Protein AF-A0A545TMV8-F1 (afdb_monomer)

Nearest PDB structures (foldseek):
  5y3a-assembly2_G  TM=5.826E-01  e=5.074E-01  Homo sapiens
  4afi-assembly1_B  TM=5.610E-01  e=5.986E-01  Homo sapiens
  5vok-assembly6_H-3  TM=5.425E-01  e=1.295E+00  Homo sapiens
  7yh1-assembly2_C  TM=4.682E-01  e=8.331E-01  Promethearchaeum syntrophicum
  7drq-assembly2_B  TM=2.916E-01  e=7.462E-01  Catenovulum maritimum

pLDDT: mean 70.03, std 22.76, range [27.83, 95.94]

Organism: NCBI:txid2591009

Sequence (379 aa):
MSKFQCCILVFMAGITAPALVAFAASPAESVSRYPGQNFLSAENGGRQMELLQTVAANDDNSGLGRSRFTFKQLTHRLEKHFPVHLPGEGSLAAGNQVSGDRFQSSFEDTYLDILGPTDAVKGLLYSFRPGLKSESSKKRAWAGILMRNALPGWRGGKAWARRSLFQLEANPGKEVFEKEVEGYSIIIAYEPGIDAPDRRIVMRIMPVLVESGVPRNPAAQDPLSEGSTADKPATASLGLSMSQLLGGLGNAFPERLEQRGELYLGPDIPYDQFFSENNFASLSTAGVSKDLIQIQYSYQLREDHKPEWERNRAYALALIRNVFPDWSGAGEWLRGAIAKTEDERGEERLRLVRDGIAVEVIYYLENIGISILPEERYF

Foldseek 3Di:
DDDDDDDDDDDDDDDDDDDDDDDDDDDDDDDDDDDDDDDDDDDDPPPPVVVVPPPVPPDPPPPQPQQPAALVLLPPPCCQFQVDKDWQPAPVCLPDVFTKIKTHTPDPQWIKIFTHDRGRTQKIKTKHWDDPPVRLLVSLQSQLSSQCSSAVVPPCRSVVSSVQSVVCVVDVVPAWDWDDDPQWIWIWGFDPDDPDPGTMIMIMTHGNPPPPDDPPDDDDDDDDDDDDPPDDPDLDWLQDALCLLCVLVDCQFVDKDFDLDPDPRDHDWTKIKTAGPVNFKIWIWTHDRRTTAKIKIKGAQDPVCVVCVVVSLVSVLSNQCSSCVPPPCRSVVVVVLVVVCSVVLDQDWDWDDDPQKIWIWGRDPRMTMIMIHGNVVVD

Structure (mmCIF, N/CA/C/O backbone):
data_AF-A0A545TMV8-F1
#
_entry.id   AF-A0A545TMV8-F1
#
loop_
_atom_site.group_PDB
_atom_site.id
_atom_site.type_symbol
_atom_site.label_atom_id
_atom_site.label_alt_id
_atom_site.label_comp_id
_atom_site.label_asym_id
_atom_site.label_entity_id
_atom_site.label_seq_id
_atom_site.pdbx_PDB_ins_code
_atom_site.Cartn_x
_atom_site.Cartn_y
_atom_site.Cartn_z
_atom_site.occupancy
_atom_site.B_iso_or_equiv
_atom_site.auth_seq_id
_atom_site.auth_comp_id
_atom_site.auth_asym_id
_atom_site.auth_atom_id
_atom_site.pdbx_PDB_model_num
ATOM 1 N N . MET A 1 1 ? 49.218 -48.363 -12.465 1.00 36.28 1 MET A N 1
ATOM 2 C CA . MET A 1 1 ? 48.470 -47.867 -13.643 1.00 36.28 1 MET A CA 1
ATOM 3 C C . MET A 1 1 ? 48.841 -46.399 -13.819 1.00 36.28 1 MET A C 1
ATOM 5 O O . MET A 1 1 ? 48.485 -45.605 -12.970 1.00 36.28 1 MET A O 1
ATOM 9 N N . SER A 1 2 ? 49.856 -46.068 -14.617 1.00 37.72 2 SER A N 1
ATOM 10 C CA . SER A 1 2 ? 49.846 -45.884 -16.085 1.00 37.72 2 SER A CA 1
ATOM 11 C C . SER A 1 2 ? 49.951 -44.384 -16.401 1.00 37.72 2 SER A C 1
ATOM 13 O O . SER A 1 2 ? 48.966 -43.660 -16.324 1.00 37.72 2 SER A O 1
ATOM 15 N N . LYS A 1 3 ? 51.176 -43.934 -16.707 1.00 41.84 3 LYS A N 1
ATOM 16 C CA . LYS A 1 3 ? 51.500 -42.630 -17.307 1.00 41.84 3 LYS A CA 1
ATOM 17 C C . LYS A 1 3 ? 51.301 -42.738 -18.828 1.00 41.84 3 LYS A C 1
ATOM 19 O O . LYS A 1 3 ? 51.801 -43.695 -19.404 1.00 41.84 3 LYS A O 1
ATOM 24 N N . PHE A 1 4 ? 50.665 -41.754 -19.462 1.00 41.34 4 PHE A N 1
ATOM 25 C CA . PHE A 1 4 ? 50.673 -41.528 -20.921 1.00 41.34 4 PHE A CA 1
ATOM 26 C C . PHE A 1 4 ? 50.736 -40.004 -21.132 1.00 41.34 4 PHE A C 1
ATOM 28 O O . PHE A 1 4 ? 49.874 -39.295 -20.627 1.00 41.34 4 PHE A O 1
ATOM 35 N N . GLN A 1 5 ? 51.860 -39.399 -21.529 1.00 36.28 5 GLN A N 1
ATOM 36 C CA . GLN A 1 5 ? 52.458 -39.295 -22.875 1.00 36.28 5 GLN A CA 1
ATOM 37 C C . GLN A 1 5 ? 51.544 -38.685 -23.956 1.00 36.28 5 GLN A C 1
ATOM 39 O O . GLN A 1 5 ? 50.716 -39.362 -24.547 1.00 36.28 5 GLN A O 1
ATOM 44 N N . CYS A 1 6 ? 51.759 -37.379 -24.177 1.00 27.89 6 CYS A N 1
ATOM 45 C CA . CYS A 1 6 ? 52.113 -36.724 -25.445 1.00 27.89 6 CYS A CA 1
ATOM 46 C C . CYS A 1 6 ? 51.624 -37.352 -26.761 1.00 27.89 6 CYS A C 1
ATOM 48 O O . CYS A 1 6 ? 52.123 -38.402 -27.146 1.00 27.89 6 CYS A O 1
ATOM 50 N N . CYS A 1 7 ? 50.849 -36.582 -27.535 1.00 28.83 7 CYS A N 1
ATOM 51 C CA . CYS A 1 7 ? 51.037 -36.454 -28.982 1.00 28.83 7 CYS A CA 1
ATOM 52 C C . CYS A 1 7 ? 50.507 -35.097 -29.472 1.00 28.83 7 CYS A C 1
ATOM 54 O O . CYS A 1 7 ? 49.334 -34.764 -29.333 1.00 28.83 7 CYS A O 1
ATOM 56 N N . ILE A 1 8 ? 51.438 -34.329 -30.030 1.00 31.84 8 ILE A N 1
ATOM 57 C CA . ILE A 1 8 ? 51.271 -33.114 -30.823 1.00 31.84 8 ILE A CA 1
ATOM 58 C C . ILE A 1 8 ? 50.734 -33.514 -32.200 1.00 31.84 8 ILE A C 1
ATOM 60 O O . ILE A 1 8 ? 51.257 -34.456 -32.791 1.00 31.84 8 ILE A O 1
ATOM 64 N N . LEU A 1 9 ? 49.785 -32.755 -32.753 1.00 30.95 9 LEU A N 1
ATOM 65 C CA . LEU A 1 9 ? 49.621 -32.658 -34.203 1.00 30.95 9 LEU A CA 1
ATOM 66 C C . LEU A 1 9 ? 49.206 -31.239 -34.599 1.00 30.95 9 LEU A C 1
ATOM 68 O O . LEU A 1 9 ? 48.147 -30.731 -34.242 1.00 30.95 9 LEU A O 1
ATOM 72 N N . VAL A 1 10 ? 50.140 -30.618 -35.311 1.00 30.28 10 VAL A N 1
ATOM 73 C CA . VAL A 1 10 ? 50.085 -29.337 -36.005 1.00 30.28 10 VAL A CA 1
ATOM 74 C C . VAL A 1 10 ? 49.447 -29.569 -37.373 1.00 30.28 10 VAL A C 1
ATOM 76 O O . VAL A 1 10 ? 49.871 -30.483 -38.074 1.00 30.28 10 VAL A O 1
ATOM 79 N N . PHE A 1 11 ? 48.525 -28.703 -37.797 1.00 29.33 11 PHE A N 1
ATOM 80 C CA . PHE A 1 11 ? 48.377 -28.370 -39.215 1.00 29.33 11 PHE A CA 1
ATOM 81 C C . PHE A 1 11 ? 48.088 -26.874 -39.381 1.00 29.33 11 PHE A C 1
ATOM 83 O O . PHE A 1 11 ? 47.128 -26.331 -38.841 1.00 29.33 11 PHE A O 1
ATOM 90 N N . MET A 1 12 ? 49.004 -26.234 -40.103 1.00 30.75 12 MET A N 1
ATOM 91 C CA . MET A 1 12 ? 49.012 -24.851 -40.569 1.00 30.75 12 MET A CA 1
ATOM 92 C C . MET A 1 12 ? 48.373 -24.757 -41.958 1.00 30.75 12 MET A C 1
ATOM 94 O O . MET A 1 12 ? 48.620 -25.636 -42.781 1.00 30.75 12 MET A O 1
ATOM 98 N N . ALA A 1 13 ? 47.663 -23.652 -42.208 1.00 29.42 13 ALA A N 1
ATOM 99 C CA . ALA A 1 13 ? 47.601 -22.832 -43.437 1.00 29.42 13 ALA A CA 1
ATOM 100 C C . ALA A 1 13 ? 46.256 -22.076 -43.398 1.00 29.42 13 ALA A C 1
ATOM 102 O O . ALA A 1 13 ? 45.219 -22.712 -43.275 1.00 29.42 13 ALA A O 1
ATOM 103 N N . GLY A 1 14 ? 46.145 -20.747 -43.414 1.00 28.28 14 GLY A N 1
ATOM 104 C CA . GLY A 1 14 ? 46.961 -19.705 -44.042 1.00 28.28 14 GLY A CA 1
ATOM 105 C C . GLY A 1 14 ? 46.059 -18.924 -45.019 1.00 28.28 14 GLY A C 1
ATOM 106 O O . GLY A 1 14 ? 45.162 -19.540 -45.581 1.00 28.28 14 GLY A O 1
ATOM 107 N N . ILE A 1 15 ? 46.335 -17.623 -45.237 1.00 32.78 15 ILE A N 1
ATOM 108 C CA . ILE A 1 15 ? 45.652 -16.628 -46.122 1.00 32.78 15 ILE A CA 1
ATOM 109 C C . ILE A 1 15 ? 44.762 -15.648 -45.313 1.00 32.78 15 ILE A C 1
ATOM 111 O O . ILE A 1 15 ? 43.604 -15.931 -45.039 1.00 32.78 15 ILE A O 1
ATOM 115 N N . THR A 1 16 ? 45.320 -14.633 -44.630 1.00 30.62 16 THR A N 1
ATOM 116 C CA . THR A 1 16 ? 45.854 -13.301 -45.053 1.00 30.62 16 THR A CA 1
ATOM 117 C C . THR A 1 16 ? 44.867 -12.150 -44.800 1.00 30.62 16 THR A C 1
ATOM 119 O O . THR A 1 16 ? 43.837 -12.041 -45.455 1.00 30.62 16 THR A O 1
ATOM 122 N N . ALA A 1 17 ? 45.246 -11.267 -43.872 1.00 30.81 17 ALA A N 1
ATOM 123 C CA . ALA A 1 17 ? 44.816 -9.864 -43.763 1.00 30.81 17 ALA A CA 1
ATOM 124 C C . ALA A 1 17 ? 45.645 -8.988 -44.751 1.00 30.81 17 ALA A C 1
ATOM 126 O O . ALA A 1 17 ? 46.404 -9.577 -45.526 1.00 30.81 17 ALA A O 1
ATOM 127 N N . PRO A 1 18 ? 45.701 -7.635 -44.683 1.00 50.44 18 PRO A N 1
ATOM 128 C CA . PRO A 1 18 ? 44.823 -6.609 -44.089 1.00 50.44 18 PRO A CA 1
ATOM 129 C C . PRO A 1 18 ? 44.573 -5.410 -45.054 1.00 50.44 18 PRO A C 1
ATOM 131 O O . PRO A 1 18 ? 45.189 -5.304 -46.110 1.00 50.44 18 PRO A O 1
ATOM 134 N N . ALA A 1 19 ? 43.765 -4.423 -44.650 1.00 31.80 19 ALA A N 1
ATOM 135 C CA . ALA A 1 19 ? 43.946 -3.042 -45.116 1.00 31.80 19 ALA A CA 1
ATOM 136 C C . ALA A 1 19 ? 43.614 -2.043 -43.996 1.00 31.80 19 ALA A C 1
ATOM 138 O O .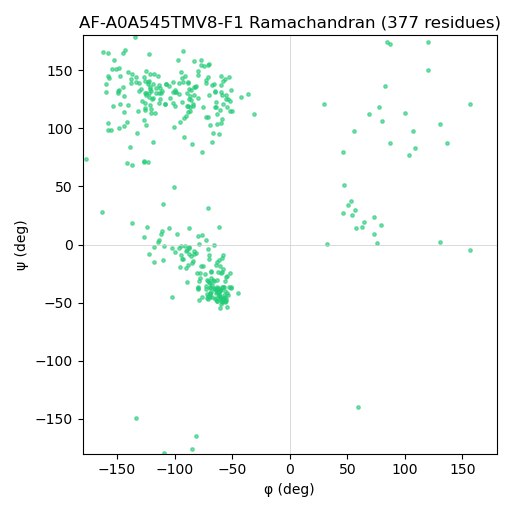 ALA A 1 19 ? 42.461 -1.773 -43.676 1.00 31.80 19 ALA A O 1
ATOM 139 N N . LEU A 1 20 ? 44.689 -1.539 -43.398 1.00 32.16 20 LEU A N 1
ATOM 140 C CA . LEU A 1 20 ? 44.795 -0.353 -42.558 1.00 32.16 20 LEU A CA 1
ATOM 141 C C . LEU A 1 20 ? 45.088 0.833 -43.485 1.00 32.16 20 LEU A C 1
ATOM 143 O O . LEU A 1 20 ? 46.066 0.744 -44.220 1.00 32.16 20 LEU A O 1
ATOM 147 N N . VAL A 1 21 ? 44.355 1.944 -43.382 1.00 30.33 21 VAL A N 1
ATOM 148 C CA . VAL A 1 21 ? 44.927 3.301 -43.495 1.00 30.33 21 VAL A CA 1
ATOM 149 C C . VAL A 1 21 ? 44.164 4.219 -42.540 1.00 30.33 21 VAL A C 1
ATOM 151 O O . VAL A 1 21 ? 42.946 4.144 -42.410 1.00 30.33 21 VAL A O 1
ATOM 154 N N . ALA A 1 22 ? 44.944 5.027 -41.833 1.00 31.28 22 ALA A N 1
ATOM 155 C CA . ALA A 1 22 ? 44.608 5.853 -40.688 1.00 31.28 22 ALA A CA 1
ATOM 156 C C . ALA A 1 22 ? 44.615 7.361 -41.022 1.00 31.28 22 ALA A C 1
ATOM 158 O O . ALA A 1 22 ? 45.008 7.749 -42.120 1.00 31.28 22 ALA A O 1
ATOM 159 N N . PHE A 1 23 ? 44.318 8.158 -39.981 1.00 29.56 23 PHE A N 1
ATOM 160 C CA . PHE A 1 23 ? 44.516 9.612 -39.798 1.00 29.56 23 PHE A CA 1
ATOM 161 C C . PHE A 1 23 ? 43.428 10.522 -40.422 1.00 29.56 23 PHE A C 1
ATOM 163 O O . PHE A 1 23 ? 42.987 10.284 -41.532 1.00 29.56 23 PHE A O 1
ATOM 170 N N . ALA A 1 24 ? 42.918 11.580 -39.774 1.00 27.83 24 ALA A N 1
ATOM 171 C CA . ALA A 1 24 ? 43.473 12.411 -38.707 1.00 27.83 24 ALA A CA 1
ATOM 172 C C . ALA A 1 24 ? 42.387 13.232 -37.959 1.00 27.83 24 ALA A C 1
ATOM 174 O O . ALA A 1 24 ? 41.310 13.478 -38.488 1.00 27.83 24 ALA A O 1
ATOM 175 N N . ALA A 1 25 ? 42.811 13.750 -36.799 1.00 28.16 25 ALA A N 1
ATOM 176 C CA . ALA A 1 25 ? 42.484 15.048 -36.187 1.00 28.16 25 ALA A CA 1
ATOM 177 C C . ALA A 1 25 ? 41.128 15.290 -35.472 1.00 28.16 25 ALA A C 1
ATOM 179 O O . ALA A 1 25 ? 40.049 15.296 -36.048 1.00 28.16 25 ALA A O 1
ATOM 180 N N . SER A 1 26 ? 41.270 15.597 -34.178 1.00 30.42 26 SER A N 1
ATOM 181 C CA . SER A 1 26 ? 40.344 16.273 -33.247 1.00 30.42 26 SER A CA 1
ATOM 182 C C . SER A 1 26 ? 40.504 17.812 -33.371 1.00 30.42 26 SER A C 1
ATOM 184 O O . SER A 1 26 ? 41.430 18.223 -34.076 1.00 30.42 26 SER A O 1
ATOM 186 N N . PRO A 1 27 ? 39.846 18.696 -32.585 1.00 50.75 27 PRO A N 1
ATOM 187 C CA . PRO A 1 27 ? 38.479 18.762 -32.030 1.00 50.75 27 PRO A CA 1
ATOM 188 C C . PRO A 1 27 ? 37.752 20.063 -32.475 1.00 50.75 27 PRO A C 1
ATOM 190 O O . PRO A 1 27 ? 38.404 21.037 -32.839 1.00 50.75 27 PRO A O 1
ATOM 193 N N . ALA A 1 28 ? 36.421 20.156 -32.357 1.00 29.61 28 ALA A N 1
ATOM 194 C CA . ALA A 1 28 ? 35.753 21.463 -32.254 1.00 29.61 28 ALA A CA 1
ATOM 195 C C . ALA A 1 28 ? 34.351 21.366 -31.642 1.00 29.61 28 ALA A C 1
ATOM 197 O O . ALA A 1 28 ? 33.514 20.558 -32.038 1.00 29.61 28 ALA A O 1
ATOM 198 N N . GLU A 1 29 ? 34.138 22.245 -30.674 1.00 31.61 29 GLU A N 1
ATOM 199 C CA . GLU A 1 29 ? 32.896 22.566 -29.990 1.00 31.61 29 GLU A CA 1
ATOM 200 C C . GLU A 1 29 ? 31.810 23.079 -30.953 1.00 31.61 29 GLU A C 1
ATOM 202 O O . GLU A 1 29 ? 32.071 23.851 -31.873 1.00 31.61 29 GLU A O 1
ATOM 207 N N . SER A 1 30 ? 30.555 22.730 -30.671 1.00 31.84 30 SER A N 1
ATOM 208 C CA . SER A 1 30 ? 29.375 23.542 -31.003 1.00 31.84 30 SER A CA 1
ATOM 209 C C . SER A 1 30 ? 28.349 23.272 -29.895 1.00 31.84 30 SER A C 1
ATOM 211 O O . SER A 1 30 ? 27.886 22.154 -29.719 1.00 31.84 30 SER A O 1
ATOM 213 N N . VAL A 1 31 ? 28.200 24.144 -28.895 1.00 29.73 31 VAL A N 1
ATOM 214 C CA . VAL A 1 31 ? 27.467 25.421 -28.914 1.00 29.73 31 VAL A CA 1
ATOM 215 C C . VAL A 1 31 ? 26.092 25.264 -29.565 1.00 29.73 31 VAL A C 1
ATOM 217 O O . VAL A 1 31 ? 25.885 25.644 -30.713 1.00 29.73 31 VAL A O 1
ATOM 220 N N . SER A 1 32 ? 25.135 24.747 -28.792 1.00 31.44 32 SER A N 1
ATOM 221 C CA . SER A 1 32 ? 23.713 25.009 -29.011 1.00 31.44 32 SER A CA 1
ATOM 222 C C . SER A 1 32 ? 23.210 25.927 -27.901 1.00 31.44 32 SER A C 1
ATOM 224 O O . SER A 1 32 ? 23.352 25.646 -26.711 1.00 31.44 32 SER A O 1
ATOM 226 N N . ARG A 1 33 ? 22.709 27.082 -28.334 1.00 29.88 33 ARG A N 1
ATOM 227 C CA . ARG A 1 33 ? 22.232 28.204 -27.532 1.00 29.88 33 ARG A CA 1
ATOM 228 C C . ARG A 1 33 ? 20.791 27.941 -27.094 1.00 29.88 33 ARG A C 1
ATOM 230 O O . ARG A 1 33 ? 19.933 27.775 -27.952 1.00 29.88 33 ARG A O 1
ATOM 237 N N . TYR A 1 34 ? 20.511 28.070 -25.801 1.00 30.28 34 TYR A N 1
ATOM 238 C CA . TYR A 1 34 ? 19.224 28.593 -25.335 1.00 30.28 34 TYR A CA 1
ATOM 239 C C . TYR A 1 34 ? 19.474 29.945 -24.657 1.00 30.28 34 TYR A C 1
ATOM 241 O O . TYR A 1 34 ? 20.337 30.028 -23.779 1.00 30.28 34 TYR A O 1
ATOM 249 N N . PRO A 1 35 ? 18.794 31.025 -25.081 1.00 34.34 35 PRO A N 1
ATOM 250 C CA . PRO A 1 35 ? 18.970 32.337 -24.489 1.00 34.34 35 PRO A CA 1
ATOM 251 C C . PRO A 1 35 ? 18.036 32.535 -23.289 1.00 34.34 35 PRO A C 1
ATOM 253 O O . PRO A 1 35 ? 16.835 32.312 -23.385 1.00 34.34 35 PRO A O 1
ATOM 256 N N . GLY A 1 36 ? 18.614 33.064 -22.210 1.00 28.84 36 GLY A N 1
ATOM 257 C CA . GLY A 1 36 ? 17.994 34.077 -21.358 1.00 28.84 36 GLY A CA 1
ATOM 258 C C . GLY A 1 36 ? 16.969 33.612 -20.325 1.00 28.84 36 GLY A C 1
ATOM 259 O O . GLY A 1 36 ? 15.794 33.481 -20.632 1.00 28.84 36 GLY A O 1
ATOM 260 N N . GLN A 1 37 ? 17.372 33.614 -19.054 1.00 29.84 37 GLN A N 1
ATOM 261 C CA . GLN A 1 37 ? 16.906 34.668 -18.148 1.00 29.84 37 GLN A CA 1
ATOM 262 C C . GLN A 1 37 ? 17.850 34.837 -16.954 1.00 29.84 37 GLN A C 1
ATOM 264 O O . GLN A 1 37 ? 18.520 33.911 -16.510 1.00 29.84 37 GLN A O 1
ATOM 269 N N . ASN A 1 38 ? 17.964 36.095 -16.546 1.00 29.72 38 ASN A N 1
ATOM 270 C CA . ASN A 1 38 ? 19.025 36.655 -15.730 1.00 29.72 38 ASN A CA 1
ATOM 271 C C . ASN A 1 38 ? 18.923 36.314 -14.241 1.00 29.72 38 ASN A C 1
ATOM 273 O O . ASN A 1 38 ? 17.848 36.153 -13.674 1.00 29.72 38 ASN A O 1
ATOM 277 N N . PHE A 1 39 ? 20.107 36.343 -13.634 1.00 30.16 39 PHE A N 1
ATOM 278 C CA . PHE A 1 39 ? 20.401 36.536 -12.222 1.00 30.16 39 PHE A CA 1
ATOM 279 C C . PHE A 1 39 ? 19.472 37.530 -11.498 1.00 30.16 39 PHE A C 1
ATOM 281 O O . PHE A 1 39 ? 19.398 38.699 -11.871 1.00 30.16 39 PHE A O 1
ATOM 288 N N . LEU A 1 40 ? 18.933 37.091 -10.359 1.00 29.05 40 LEU A N 1
ATOM 289 C CA . LEU A 1 40 ? 18.829 37.868 -9.118 1.00 29.05 40 LEU A CA 1
ATOM 290 C C . LEU A 1 40 ? 19.329 36.935 -8.003 1.00 29.05 40 LEU A C 1
ATOM 292 O O . LEU A 1 40 ? 18.733 35.901 -7.731 1.00 29.05 40 LEU A O 1
ATOM 296 N N . SER A 1 41 ? 20.603 37.067 -7.643 1.00 32.22 41 SER A N 1
ATOM 297 C CA . SER A 1 41 ? 21.076 37.759 -6.437 1.00 32.22 41 SER A CA 1
ATOM 298 C C . SER A 1 41 ? 20.712 37.033 -5.142 1.00 32.22 41 SER A C 1
ATOM 300 O O . SER A 1 41 ? 19.556 36.939 -4.738 1.00 32.22 41 SER A O 1
ATOM 302 N N . ALA A 1 42 ? 21.762 36.529 -4.500 1.00 36.03 42 ALA A N 1
ATOM 303 C CA . ALA A 1 42 ? 21.762 35.930 -3.183 1.00 36.03 42 ALA A CA 1
ATOM 304 C C . ALA A 1 42 ? 21.356 36.965 -2.130 1.00 36.03 42 ALA A C 1
ATOM 306 O O . ALA A 1 42 ? 22.164 37.813 -1.789 1.00 36.03 42 ALA A O 1
ATOM 307 N N . GLU A 1 43 ? 20.119 36.893 -1.640 1.00 30.80 43 GLU A N 1
ATOM 308 C CA . GLU A 1 43 ? 19.672 37.503 -0.378 1.00 30.80 43 GLU A CA 1
ATOM 309 C C . GLU A 1 43 ? 18.203 37.117 -0.135 1.00 30.80 43 GLU A C 1
ATOM 311 O O . GLU A 1 43 ? 17.301 37.907 -0.365 1.00 30.80 43 GLU A O 1
ATOM 316 N N . ASN A 1 44 ? 17.922 35.865 0.252 1.00 31.84 44 ASN A N 1
ATOM 317 C CA . ASN A 1 44 ? 16.616 35.502 0.842 1.00 31.84 44 ASN A CA 1
ATOM 318 C C . ASN A 1 44 ? 16.611 34.156 1.597 1.00 31.84 44 ASN A C 1
ATOM 320 O O . ASN A 1 44 ? 15.577 33.513 1.745 1.00 31.84 44 ASN A O 1
ATOM 324 N N . GLY A 1 45 ? 17.754 33.734 2.148 1.00 30.84 45 GLY A N 1
ATOM 325 C CA . GLY A 1 45 ? 17.862 32.500 2.946 1.00 30.84 45 GLY A CA 1
ATOM 326 C C . GLY A 1 45 ? 17.383 32.609 4.402 1.00 30.84 45 GLY A C 1
ATOM 327 O O . GLY A 1 45 ? 17.609 31.687 5.175 1.00 30.84 45 GLY A O 1
ATOM 328 N N . GLY A 1 46 ? 16.775 33.731 4.811 1.00 30.62 46 GLY A N 1
ATOM 329 C CA . GLY A 1 46 ? 16.519 34.028 6.229 1.00 30.62 46 GLY A CA 1
ATOM 330 C C . GLY A 1 46 ? 15.066 34.275 6.641 1.00 30.62 46 GLY A C 1
ATOM 331 O O . GLY A 1 46 ? 14.815 34.392 7.834 1.00 30.62 46 GLY A O 1
ATOM 332 N N . ARG A 1 47 ? 14.103 34.372 5.711 1.00 34.88 47 ARG A N 1
ATOM 333 C CA . ARG A 1 47 ? 12.742 34.868 6.029 1.00 34.88 47 ARG A CA 1
ATOM 334 C C . ARG A 1 47 ? 11.579 33.894 5.825 1.00 34.88 47 ARG A C 1
ATOM 336 O O . ARG A 1 47 ? 10.460 34.230 6.188 1.00 34.88 47 ARG A O 1
ATOM 343 N N . GLN A 1 48 ? 11.808 32.671 5.344 1.00 35.91 48 GLN A N 1
ATOM 344 C CA . GLN A 1 48 ? 10.724 31.679 5.214 1.00 35.91 48 GLN A CA 1
ATOM 345 C C . GLN A 1 48 ? 10.411 30.893 6.503 1.00 35.91 48 GLN A C 1
ATOM 347 O O . GLN A 1 48 ? 9.389 30.221 6.565 1.00 35.91 48 GLN A O 1
ATOM 352 N N . MET A 1 49 ? 11.215 31.030 7.564 1.00 37.56 49 MET A N 1
ATOM 353 C CA . MET A 1 49 ? 10.949 30.386 8.865 1.00 37.56 49 MET A CA 1
ATOM 354 C C . MET A 1 49 ? 10.014 31.189 9.787 1.00 37.56 49 MET A C 1
ATOM 356 O O . MET A 1 49 ? 9.577 30.664 10.808 1.00 37.56 49 MET A O 1
ATOM 360 N N . GLU A 1 50 ? 9.696 32.444 9.454 1.00 33.31 50 GLU A N 1
ATOM 361 C CA . GLU A 1 50 ? 8.875 33.327 10.303 1.00 33.31 50 GLU A CA 1
ATOM 362 C C . GLU A 1 50 ? 7.368 33.220 9.987 1.00 33.31 50 GLU A C 1
ATOM 364 O O . GLU A 1 50 ? 6.530 33.468 10.847 1.00 33.31 50 GLU A O 1
ATOM 369 N N . LEU A 1 51 ? 7.009 32.731 8.793 1.00 32.44 51 LEU A N 1
ATOM 370 C CA . LEU A 1 51 ? 5.617 32.511 8.369 1.00 32.44 51 LEU A CA 1
ATOM 371 C C . LEU A 1 51 ? 4.994 31.201 8.891 1.00 32.44 51 LEU A C 1
ATOM 373 O O . LEU A 1 51 ? 3.790 31.001 8.758 1.00 32.44 51 LEU A O 1
ATOM 377 N N . LEU A 1 52 ? 5.786 30.330 9.524 1.00 35.00 52 LEU A N 1
ATOM 378 C CA . LEU A 1 52 ? 5.327 29.047 10.075 1.00 35.00 52 LEU A CA 1
ATOM 379 C C . LEU A 1 52 ? 4.780 29.152 11.511 1.00 35.00 52 LEU A C 1
ATOM 381 O O . LEU A 1 52 ? 4.206 28.196 12.017 1.00 35.00 52 LEU A O 1
ATOM 385 N N . GLN A 1 53 ? 4.908 30.303 12.181 1.00 35.03 53 GLN A N 1
ATOM 386 C CA . GLN A 1 53 ? 4.427 30.458 13.563 1.00 35.03 53 GLN A CA 1
ATOM 387 C C . GLN A 1 53 ? 2.936 30.810 13.674 1.00 35.03 53 GLN A C 1
ATOM 389 O O . GLN A 1 53 ? 2.363 30.682 14.752 1.00 35.03 53 GLN A O 1
ATOM 394 N N . THR A 1 54 ? 2.285 31.230 12.586 1.00 31.81 54 THR A N 1
ATOM 395 C CA . THR A 1 54 ? 0.907 31.754 12.647 1.00 31.81 54 THR A CA 1
ATOM 396 C C . THR A 1 54 ? -0.172 30.696 12.381 1.00 31.81 54 THR A C 1
ATOM 398 O O . THR A 1 54 ? -1.339 30.941 12.669 1.00 31.81 54 THR A O 1
ATOM 401 N N . VAL A 1 55 ? 0.186 29.504 11.890 1.00 34.75 55 VAL A N 1
ATOM 402 C CA . VAL A 1 55 ? -0.785 28.430 11.573 1.00 34.75 55 VAL A CA 1
ATOM 403 C C . VAL A 1 55 ? -0.938 27.415 12.720 1.00 34.75 55 VAL A C 1
ATOM 405 O O . VAL A 1 55 ? -1.977 26.773 12.841 1.00 34.75 55 VAL A O 1
ATOM 408 N N . ALA A 1 56 ? 0.027 27.344 13.643 1.00 39.19 56 ALA A N 1
ATOM 409 C CA . ALA A 1 56 ? 0.037 26.392 14.761 1.00 39.19 56 ALA A CA 1
ATOM 410 C C . ALA A 1 56 ? -1.007 26.664 15.871 1.00 39.19 56 ALA A C 1
ATOM 412 O O . ALA A 1 56 ? -1.115 25.879 16.808 1.00 39.19 56 ALA A O 1
ATOM 413 N N . ALA A 1 57 ? -1.773 27.758 15.797 1.00 35.28 57 ALA A N 1
ATOM 414 C CA . ALA A 1 57 ? -2.718 28.147 16.849 1.00 35.28 57 ALA A CA 1
ATOM 415 C C . ALA A 1 57 ? -4.135 27.552 16.701 1.00 35.28 57 ALA A C 1
ATOM 417 O O . ALA A 1 57 ? -4.953 27.751 17.593 1.00 35.28 57 ALA A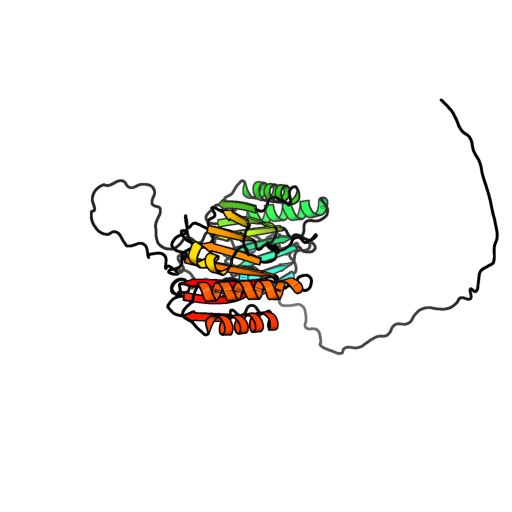 O 1
ATOM 418 N N . ASN A 1 58 ? -4.440 26.832 15.611 1.00 36.53 58 ASN A N 1
ATOM 419 C CA . ASN A 1 58 ? -5.812 26.387 15.310 1.00 36.53 58 ASN A CA 1
ATOM 420 C C . ASN A 1 58 ? -6.047 24.863 15.345 1.00 36.53 58 ASN A C 1
ATOM 422 O O . ASN A 1 58 ? -7.173 24.440 15.099 1.00 36.53 58 ASN A O 1
ATOM 426 N N . ASP A 1 59 ? -5.045 24.040 15.676 1.00 41.97 59 ASP A N 1
ATOM 427 C CA . ASP A 1 59 ? -5.127 22.570 15.532 1.00 41.97 59 ASP A CA 1
ATOM 428 C C . ASP A 1 59 ? -5.325 21.794 16.857 1.00 41.97 59 ASP A C 1
ATOM 430 O O . ASP A 1 59 ? -5.209 20.569 16.907 1.00 41.97 59 ASP A O 1
ATOM 434 N N . ASP A 1 60 ? -5.690 22.490 17.941 1.00 39.91 60 ASP A N 1
ATOM 435 C CA . ASP A 1 60 ? -5.866 21.918 19.292 1.00 39.91 60 ASP A CA 1
ATOM 436 C C . ASP A 1 60 ? -7.126 21.031 19.466 1.00 39.91 60 ASP A C 1
ATOM 438 O O . ASP A 1 60 ? -7.386 20.541 20.565 1.00 39.91 60 ASP A O 1
ATOM 442 N N . ASN A 1 61 ? -7.904 20.778 18.403 1.00 37.19 61 ASN A N 1
ATOM 443 C CA . ASN A 1 61 ? -9.187 20.059 18.483 1.00 37.19 61 ASN A CA 1
ATOM 444 C C . ASN A 1 61 ? -9.201 18.641 17.882 1.00 37.19 61 ASN A C 1
ATOM 446 O O . ASN A 1 61 ? -10.226 17.963 17.962 1.00 37.19 61 ASN A O 1
ATOM 450 N N . SER A 1 62 ? -8.099 18.152 17.303 1.00 41.69 62 SER A N 1
ATOM 451 C CA . SER A 1 62 ? -8.024 16.750 16.874 1.00 41.69 62 SER A CA 1
ATOM 452 C C . SER A 1 62 ? -7.474 15.899 18.020 1.00 41.69 62 SER A C 1
ATOM 454 O O . SER A 1 62 ? -6.308 16.003 18.383 1.00 41.69 62 SER A O 1
ATOM 456 N N . GLY A 1 63 ? -8.305 15.039 18.617 1.00 37.16 63 GLY A N 1
ATOM 457 C CA . GLY A 1 63 ? -7.932 14.113 19.704 1.00 37.16 63 GLY A CA 1
ATOM 458 C C . GLY A 1 63 ? -6.852 13.073 19.351 1.00 37.16 63 GLY A C 1
ATOM 459 O O . GLY A 1 63 ? -6.667 12.101 20.081 1.00 37.16 63 GLY A O 1
ATOM 460 N N . LEU A 1 64 ? -6.131 13.266 18.245 1.00 43.75 64 LEU A N 1
ATOM 461 C CA . LEU A 1 64 ? -4.920 12.551 17.883 1.00 43.75 64 LEU A CA 1
ATOM 462 C C . LEU A 1 64 ? -3.804 13.050 18.801 1.00 43.75 64 LEU A C 1
ATOM 464 O O . LEU A 1 64 ? -3.382 14.203 18.722 1.00 43.75 64 LEU A O 1
ATOM 468 N N . GLY A 1 65 ? -3.358 12.188 19.716 1.00 43.22 65 GLY A N 1
ATOM 469 C CA . GLY A 1 65 ? -2.323 12.508 20.694 1.00 43.22 65 GLY A CA 1
ATOM 470 C C . GLY A 1 65 ? -1.177 13.305 20.069 1.00 43.22 65 GLY A C 1
ATOM 471 O O . GLY A 1 65 ? -0.628 12.890 19.052 1.00 43.22 65 GLY A O 1
ATOM 472 N N . ARG A 1 66 ? -0.856 14.458 20.678 1.00 48.31 66 ARG A N 1
ATOM 473 C CA . ARG A 1 66 ? 0.190 15.405 20.253 1.00 48.31 66 ARG A CA 1
ATOM 474 C C . ARG A 1 66 ? 1.339 14.674 19.561 1.00 48.31 66 ARG A C 1
ATOM 476 O O . ARG A 1 66 ? 2.059 13.931 20.234 1.00 48.31 66 ARG A O 1
ATOM 483 N N . SER A 1 67 ? 1.522 14.895 18.255 1.00 49.69 67 SER A N 1
ATOM 484 C CA . SER A 1 67 ? 2.764 14.494 17.589 1.00 49.69 67 SER A CA 1
ATOM 485 C C . SER A 1 67 ? 3.923 15.083 18.397 1.00 49.69 67 SER A C 1
ATOM 487 O O . SER A 1 67 ? 3.941 16.274 18.714 1.00 49.69 67 SER A O 1
ATOM 489 N N . ARG A 1 68 ? 4.836 14.219 18.849 1.00 56.88 68 ARG A N 1
ATOM 490 C CA . ARG A 1 68 ? 5.853 14.586 19.847 1.00 56.88 68 ARG A CA 1
ATOM 491 C C . ARG A 1 68 ? 7.177 15.023 19.231 1.00 56.88 68 ARG A C 1
ATOM 493 O O . ARG A 1 68 ? 8.083 15.354 19.996 1.00 56.88 68 ARG A O 1
ATOM 500 N N . PHE A 1 69 ? 7.315 15.017 17.902 1.00 65.25 69 PHE A N 1
ATOM 501 C CA . PHE A 1 69 ? 8.573 15.382 17.258 1.00 65.25 69 PHE A CA 1
ATOM 502 C C . PHE A 1 69 ? 8.409 16.275 16.023 1.00 65.25 69 PHE A C 1
ATOM 504 O O . PHE A 1 69 ? 7.538 16.077 15.182 1.00 65.25 69 PHE A O 1
ATOM 511 N N . THR A 1 70 ? 9.295 17.264 15.912 1.00 67.69 70 THR A N 1
ATOM 512 C CA . THR A 1 70 ? 9.389 18.173 14.761 1.00 67.69 70 THR A CA 1
ATOM 513 C C . THR A 1 70 ? 10.468 17.701 13.792 1.00 67.69 70 THR A C 1
ATOM 515 O O . THR A 1 70 ? 11.426 17.026 14.188 1.00 67.69 70 THR A O 1
ATOM 518 N N . PHE A 1 71 ? 10.397 18.131 12.531 1.00 66.25 71 PHE A N 1
ATOM 519 C CA . PHE A 1 71 ? 11.495 17.958 11.582 1.00 66.25 71 PHE A CA 1
ATOM 520 C C . PHE A 1 71 ? 12.782 18.525 12.186 1.00 66.25 71 PHE A C 1
ATOM 522 O O . PHE A 1 71 ? 13.775 17.815 12.248 1.00 66.25 71 PHE A O 1
ATOM 529 N N . LYS A 1 72 ? 12.741 19.708 12.818 1.00 66.31 72 LYS A N 1
ATOM 530 C CA . LYS A 1 72 ? 13.894 20.303 13.525 1.00 66.31 72 LYS A CA 1
ATOM 531 C C . LYS A 1 72 ? 14.576 19.355 14.534 1.00 66.31 72 LYS A C 1
ATOM 533 O O . LYS A 1 72 ? 15.801 19.357 14.666 1.00 66.31 72 LYS A O 1
ATOM 538 N N . GLN A 1 73 ? 13.801 18.533 15.244 1.00 64.81 73 GLN A N 1
ATOM 539 C CA . GLN A 1 73 ? 14.311 17.537 16.199 1.00 64.81 73 GLN A CA 1
ATOM 540 C C . GLN A 1 73 ? 14.868 16.281 15.512 1.00 64.81 73 GLN A C 1
ATOM 542 O O . GLN A 1 73 ? 15.826 15.681 16.009 1.00 64.81 73 GLN A O 1
ATOM 547 N N . LEU A 1 74 ? 14.349 15.921 14.336 1.00 65.69 74 LEU A N 1
ATOM 548 C CA . LEU A 1 74 ? 14.967 14.925 13.461 1.00 65.69 74 LEU A CA 1
ATOM 549 C C . LEU A 1 74 ? 16.299 15.439 12.858 1.00 65.69 74 LEU A C 1
ATOM 551 O O . LEU A 1 74 ? 17.193 14.626 12.601 1.00 65.69 74 LEU A O 1
ATOM 555 N N . THR A 1 75 ? 16.460 16.764 12.669 1.00 58.72 75 THR A N 1
ATOM 556 C CA . THR A 1 75 ? 17.307 17.365 11.613 1.00 58.72 75 THR A CA 1
ATOM 557 C C . THR A 1 75 ? 18.584 18.125 11.978 1.00 58.72 75 THR A C 1
ATOM 559 O O . THR A 1 75 ? 19.199 18.624 11.038 1.00 58.72 75 THR A O 1
ATOM 562 N N . HIS A 1 76 ? 19.134 18.177 13.201 1.00 55.41 76 HIS A N 1
ATOM 563 C CA . HIS A 1 76 ? 20.436 18.888 13.353 1.00 55.41 76 HIS A CA 1
ATOM 564 C C . HIS A 1 76 ? 21.576 18.312 12.456 1.00 55.41 76 HIS A C 1
ATOM 566 O O . HIS A 1 76 ? 22.648 18.894 12.341 1.00 55.41 76 HIS A O 1
ATOM 572 N N . ARG A 1 77 ? 21.364 17.161 11.790 1.00 56.62 77 ARG A N 1
ATOM 573 C CA . ARG A 1 77 ? 22.277 16.562 10.800 1.00 56.62 77 ARG A CA 1
ATOM 574 C C . ARG A 1 77 ? 21.653 16.230 9.432 1.00 56.62 77 ARG A C 1
ATOM 576 O O . ARG A 1 77 ? 22.335 15.585 8.636 1.00 56.62 77 ARG A O 1
ATOM 583 N N . LEU A 1 78 ? 20.396 16.601 9.161 1.00 66.50 78 LEU A N 1
ATOM 584 C CA . LEU A 1 78 ? 19.703 16.174 7.934 1.00 66.50 78 LEU A CA 1
ATOM 585 C C . LEU A 1 78 ? 20.093 17.002 6.704 1.00 66.50 78 LEU A C 1
ATOM 587 O O . LEU A 1 78 ? 20.313 16.384 5.678 1.00 66.50 78 LEU A O 1
ATOM 591 N N . GLU A 1 79 ? 20.323 18.317 6.798 1.00 62.16 79 GLU A N 1
ATOM 592 C CA . GLU A 1 79 ? 20.721 19.149 5.634 1.00 62.16 79 GLU A CA 1
ATOM 593 C C . GLU A 1 79 ? 21.941 18.590 4.883 1.00 62.16 79 GLU A C 1
ATOM 595 O O . GLU A 1 79 ? 22.006 18.601 3.658 1.00 62.16 79 GLU A O 1
ATOM 600 N N . LYS A 1 80 ? 22.902 18.018 5.617 1.00 70.94 80 LYS A N 1
ATOM 601 C CA . LYS A 1 80 ? 24.093 17.402 5.022 1.00 70.94 80 LYS A CA 1
ATOM 602 C C . LYS A 1 80 ? 23.800 16.075 4.312 1.00 70.94 80 LYS A C 1
ATOM 604 O O . LYS A 1 80 ? 24.525 15.700 3.396 1.00 70.94 80 LYS A O 1
ATOM 609 N N . HIS A 1 81 ? 22.809 15.327 4.786 1.00 79.50 81 HIS A N 1
ATOM 610 C CA . HIS A 1 81 ? 22.546 13.958 4.338 1.00 79.50 81 HIS A CA 1
ATOM 611 C C . HIS A 1 81 ? 21.287 13.788 3.515 1.00 79.50 81 HIS A C 1
ATOM 613 O O . HIS A 1 81 ? 21.146 12.738 2.899 1.00 79.50 81 HIS A O 1
ATOM 619 N N . PHE A 1 82 ? 20.418 14.785 3.502 1.00 82.44 82 PHE A N 1
ATOM 620 C CA . PHE A 1 82 ? 19.215 14.879 2.703 1.00 82.44 82 PHE A CA 1
ATOM 621 C C . PHE A 1 82 ? 19.108 16.301 2.140 1.00 82.44 82 PHE A C 1
ATOM 623 O O . PHE A 1 82 ? 18.286 17.091 2.602 1.00 82.44 82 PHE A O 1
ATOM 630 N N . PRO A 1 83 ? 20.019 16.668 1.221 1.00 77.88 83 PRO A N 1
ATOM 631 C CA . PRO A 1 83 ? 20.157 18.048 0.766 1.00 77.88 83 PRO A CA 1
ATOM 632 C C . PRO A 1 83 ? 19.045 18.495 -0.189 1.00 77.88 83 PRO A C 1
ATOM 634 O O . PRO A 1 83 ? 18.877 19.692 -0.394 1.00 77.88 83 PRO A O 1
ATOM 637 N N . VAL A 1 84 ? 18.313 17.556 -0.796 1.00 83.12 84 VAL A N 1
ATOM 638 C CA . VAL A 1 84 ? 17.277 17.858 -1.790 1.00 83.12 84 VAL A CA 1
ATOM 639 C C . VAL A 1 84 ? 15.907 17.608 -1.172 1.00 83.12 84 VAL A C 1
ATOM 641 O O . VAL A 1 84 ? 15.611 16.492 -0.745 1.00 83.12 84 VAL A O 1
ATOM 644 N N . HIS A 1 85 ? 15.085 18.654 -1.135 1.00 84.44 85 HIS A N 1
ATOM 645 C CA . HIS A 1 85 ? 1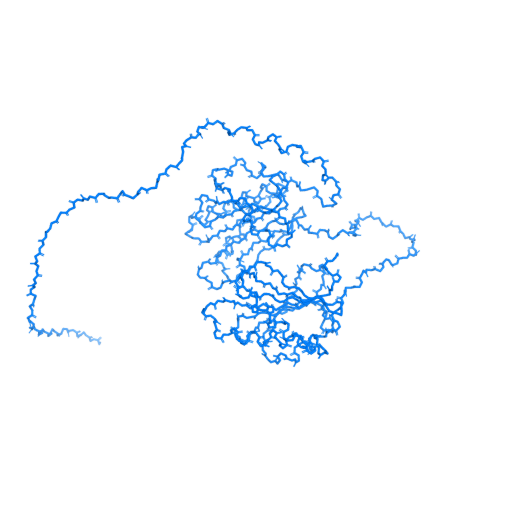3.688 18.621 -0.703 1.00 84.44 85 HIS A CA 1
ATOM 646 C C . HIS A 1 85 ? 12.783 18.682 -1.933 1.00 84.44 85 HIS A C 1
ATOM 648 O O . HIS A 1 85 ? 12.929 19.568 -2.773 1.00 84.44 85 HIS A O 1
ATOM 654 N N . LEU A 1 86 ? 11.880 17.714 -2.028 1.00 81.94 86 LEU A N 1
ATOM 655 C CA . LEU A 1 86 ? 10.910 17.526 -3.097 1.00 81.94 86 LEU A CA 1
ATOM 656 C C . LEU A 1 86 ? 9.510 17.626 -2.464 1.00 81.94 86 LEU A C 1
ATOM 658 O O . LEU A 1 86 ? 8.984 16.629 -1.951 1.00 81.94 86 LEU A O 1
ATOM 662 N N . PRO A 1 87 ? 8.945 18.844 -2.378 1.00 77.25 87 PRO A N 1
ATOM 663 C CA . PRO A 1 87 ? 7.673 19.067 -1.705 1.00 77.25 87 PRO A CA 1
ATOM 664 C C . PRO A 1 87 ? 6.525 18.400 -2.468 1.00 77.25 87 PRO A C 1
ATOM 666 O O . PRO A 1 87 ? 6.452 18.490 -3.691 1.00 77.25 87 PRO A O 1
ATOM 669 N N . GLY A 1 88 ? 5.618 17.744 -1.743 1.00 72.81 88 GLY A N 1
ATOM 670 C CA . GLY A 1 88 ? 4.451 17.076 -2.335 1.00 72.81 88 GLY A CA 1
ATOM 671 C C . GLY A 1 88 ? 4.721 15.740 -3.045 1.00 72.81 88 GLY A C 1
ATOM 672 O O . GLY A 1 88 ? 3.779 15.136 -3.545 1.00 72.81 88 GLY A O 1
ATOM 673 N N . GLU A 1 89 ? 5.965 15.249 -3.074 1.00 72.50 89 GLU A N 1
ATOM 674 C CA . GLU A 1 89 ? 6.337 13.980 -3.732 1.00 72.50 89 GLU A CA 1
ATOM 675 C C . GLU A 1 89 ? 6.433 12.772 -2.771 1.00 72.50 89 GLU A C 1
ATOM 677 O O . GLU A 1 89 ? 6.935 11.703 -3.137 1.00 72.50 89 GLU A O 1
ATOM 682 N N . GLY A 1 90 ? 6.011 12.916 -1.511 1.00 70.88 90 GLY A N 1
ATOM 683 C CA . GLY A 1 90 ? 6.122 11.853 -0.509 1.00 70.88 90 GLY A CA 1
ATOM 684 C C . GLY A 1 90 ? 5.180 10.671 -0.775 1.00 70.88 90 GLY A C 1
ATOM 685 O O . GLY A 1 90 ? 3.970 10.844 -0.854 1.00 70.88 90 GLY A O 1
ATOM 686 N N . SER A 1 91 ? 5.700 9.436 -0.788 1.00 66.56 91 SER A N 1
ATOM 687 C CA . SER A 1 91 ? 4.901 8.203 -0.983 1.00 66.56 91 SER A CA 1
ATOM 688 C C . SER A 1 91 ? 3.892 7.931 0.136 1.00 66.56 91 SER A C 1
ATOM 690 O O . SER A 1 91 ? 2.941 7.176 -0.044 1.00 66.56 91 SER A O 1
ATOM 692 N N . LEU A 1 92 ? 4.064 8.574 1.294 1.00 63.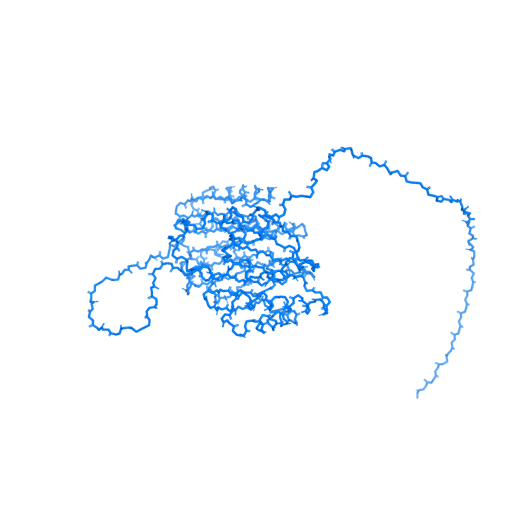34 92 LEU A N 1
ATOM 693 C CA . LEU A 1 92 ? 3.092 8.538 2.385 1.00 63.34 92 LEU A CA 1
ATOM 694 C C . LEU A 1 92 ? 1.793 9.309 2.061 1.00 63.34 92 LEU A C 1
ATOM 696 O O . LEU A 1 92 ? 0.834 9.194 2.821 1.00 63.34 92 LEU A O 1
ATOM 700 N N . ALA A 1 93 ? 1.743 10.062 0.953 1.00 58.41 93 ALA A N 1
ATOM 701 C CA . ALA A 1 93 ? 0.573 10.831 0.524 1.00 58.41 93 ALA A CA 1
ATOM 702 C C . ALA A 1 93 ? -0.569 9.963 -0.045 1.00 58.41 93 ALA A C 1
ATOM 704 O O . ALA A 1 93 ? -1.734 10.348 0.071 1.00 58.41 93 ALA A O 1
ATOM 705 N N . ALA A 1 94 ? -0.266 8.772 -0.579 1.00 48.81 94 ALA A N 1
ATOM 706 C CA . ALA A 1 94 ? -1.187 7.957 -1.390 1.00 48.81 94 ALA A CA 1
ATOM 707 C C . ALA A 1 94 ? -2.430 7.391 -0.652 1.00 48.81 94 ALA A C 1
ATOM 709 O O . ALA A 1 94 ? -3.272 6.718 -1.249 1.00 48.81 94 ALA A O 1
ATOM 710 N N . GLY A 1 95 ? -2.584 7.658 0.648 1.00 46.50 95 GLY A N 1
ATOM 711 C CA . GLY A 1 95 ? -3.704 7.164 1.455 1.00 46.50 95 GLY A CA 1
ATOM 712 C C . GLY A 1 95 ? -4.812 8.182 1.738 1.00 46.50 95 GLY A C 1
ATOM 713 O O . GLY A 1 95 ? -5.983 7.833 1.607 1.00 46.50 95 GLY A O 1
ATOM 714 N N . ASN A 1 96 ? -4.458 9.419 2.127 1.00 46.28 96 ASN A N 1
ATOM 715 C CA . ASN A 1 96 ? -5.304 10.230 3.026 1.00 46.28 96 ASN A CA 1
ATOM 716 C C . ASN A 1 96 ? -5.457 11.728 2.656 1.00 46.28 96 ASN A C 1
ATOM 718 O O . ASN A 1 96 ? -5.805 12.514 3.531 1.00 46.28 96 ASN A O 1
ATOM 722 N N . GLN A 1 97 ? -5.177 12.166 1.418 1.00 49.56 97 GLN A N 1
ATOM 723 C CA . GLN A 1 97 ? -5.201 13.603 1.036 1.00 49.56 97 GLN A CA 1
ATOM 724 C C . GLN A 1 97 ? -4.325 14.512 1.931 1.00 49.56 97 GLN A C 1
ATOM 726 O O . GLN A 1 97 ? -4.572 15.710 2.065 1.00 49.56 97 GLN A O 1
ATOM 731 N N . VAL A 1 98 ? -3.284 13.959 2.557 1.00 55.16 98 VAL A N 1
ATOM 732 C CA . VAL A 1 98 ? -2.339 14.725 3.379 1.00 55.16 98 VAL A CA 1
ATOM 733 C C . VAL A 1 98 ? -1.096 14.998 2.545 1.00 55.16 98 VAL A C 1
ATOM 735 O O . VAL A 1 98 ? -0.556 14.080 1.928 1.00 55.16 98 VAL A O 1
ATOM 738 N N . SER A 1 99 ? -0.622 16.244 2.542 1.00 60.38 99 SER A N 1
ATOM 739 C CA . SER A 1 99 ? 0.651 16.589 1.913 1.00 60.38 99 SER A CA 1
ATOM 740 C C . SER A 1 99 ? 1.793 15.786 2.548 1.00 60.38 99 SER A C 1
ATOM 742 O O . SER A 1 99 ? 1.936 15.715 3.774 1.00 60.38 99 SER A O 1
ATOM 744 N N . GLY A 1 100 ? 2.587 15.142 1.695 1.00 75.81 100 GLY A N 1
ATOM 745 C CA . GLY A 1 100 ? 3.791 14.421 2.082 1.00 75.81 100 GLY A CA 1
ATOM 746 C C . GLY A 1 100 ? 4.998 15.007 1.369 1.00 75.81 100 GLY A C 1
ATOM 747 O O . GLY A 1 100 ? 4.968 15.193 0.154 1.00 75.81 100 GLY A O 1
ATOM 748 N N . ASP A 1 101 ? 6.066 15.266 2.113 1.00 83.50 101 ASP A N 1
ATOM 749 C CA . ASP A 1 101 ? 7.319 15.773 1.559 1.00 83.50 101 ASP A CA 1
ATOM 750 C C . ASP A 1 101 ? 8.332 14.644 1.421 1.00 83.50 101 ASP A C 1
ATOM 752 O O . ASP A 1 101 ? 8.463 13.800 2.313 1.00 83.50 101 ASP A O 1
ATOM 756 N N . ARG A 1 102 ? 9.085 14.652 0.320 1.00 87.50 102 ARG A N 1
ATOM 757 C CA . ARG A 1 102 ? 10.197 13.732 0.092 1.00 87.50 102 ARG A CA 1
ATOM 758 C C . ARG A 1 102 ? 11.522 14.462 0.227 1.00 87.50 102 ARG A C 1
ATOM 760 O O . ARG A 1 102 ? 11.713 15.559 -0.284 1.00 87.50 102 ARG A O 1
ATOM 767 N N . PHE A 1 103 ? 12.477 13.815 0.876 1.00 88.19 103 PHE A N 1
ATOM 768 C CA . PHE A 1 103 ? 13.845 14.292 0.994 1.00 88.19 103 PHE A CA 1
ATOM 769 C C . PHE A 1 103 ? 14.793 13.249 0.410 1.00 88.19 103 PHE A C 1
ATOM 771 O O . PHE A 1 103 ? 14.844 12.112 0.886 1.00 88.19 103 PHE A O 1
ATOM 778 N N . GLN A 1 104 ? 15.561 13.615 -0.614 1.00 88.31 104 GLN A N 1
ATOM 779 C CA . GLN A 1 104 ? 16.522 12.709 -1.241 1.00 88.31 104 GLN A CA 1
ATOM 780 C C . GLN A 1 104 ? 17.847 12.750 -0.490 1.00 88.31 104 GLN A C 1
ATOM 782 O O . GLN A 1 104 ? 18.373 13.820 -0.178 1.00 88.31 104 GLN A O 1
ATOM 787 N N . SER A 1 105 ? 18.394 11.573 -0.195 1.00 89.31 105 SER A N 1
ATOM 788 C CA . SER A 1 105 ? 19.646 11.456 0.537 1.00 89.31 105 SER A CA 1
ATOM 789 C C . SER A 1 105 ? 20.866 11.743 -0.339 1.00 89.31 105 SER A C 1
ATOM 791 O O . SER A 1 105 ? 20.849 11.564 -1.549 1.00 89.31 105 SER A O 1
ATOM 793 N N . SER A 1 106 ? 21.985 12.084 0.300 1.00 86.94 106 SER A N 1
ATOM 794 C CA . SER A 1 106 ? 23.320 12.040 -0.303 1.00 86.94 106 SER A CA 1
ATOM 795 C C . SER A 1 106 ? 23.762 10.622 -0.697 1.00 86.94 106 SER A C 1
ATOM 797 O O . SER A 1 106 ? 24.784 10.463 -1.357 1.00 86.94 106 SER A O 1
ATOM 799 N N . PHE A 1 107 ? 23.084 9.584 -0.193 1.00 87.88 107 PHE A N 1
ATOM 800 C CA . PHE A 1 107 ? 23.295 8.211 -0.644 1.00 87.88 107 PHE A CA 1
ATOM 801 C C . PHE A 1 107 ? 22.399 7.907 -1.836 1.00 87.88 107 PHE A C 1
ATOM 803 O O . PHE A 1 107 ? 21.220 8.258 -1.833 1.00 87.88 107 PHE A O 1
ATOM 810 N N . GLU A 1 108 ? 22.953 7.188 -2.805 1.00 86.19 108 GLU A N 1
ATOM 811 C CA . GLU A 1 108 ? 22.221 6.747 -3.984 1.00 86.19 108 GLU A CA 1
ATOM 812 C C . GLU A 1 108 ? 20.999 5.898 -3.592 1.00 86.19 108 GLU A C 1
ATOM 814 O O . GLU A 1 108 ? 21.021 5.122 -2.617 1.00 86.19 108 GLU A O 1
ATOM 819 N N . ASP A 1 109 ? 19.907 6.114 -4.328 1.00 86.75 109 ASP A N 1
ATOM 820 C CA . ASP A 1 109 ? 18.618 5.429 -4.189 1.00 86.75 109 ASP A CA 1
ATOM 821 C C . ASP A 1 109 ? 18.056 5.393 -2.765 1.00 86.75 109 ASP A C 1
ATOM 823 O O . ASP A 1 109 ? 17.411 4.422 -2.351 1.00 86.75 109 ASP A O 1
ATOM 827 N N . THR A 1 110 ? 18.308 6.452 -1.996 1.00 91.56 110 THR A N 1
ATOM 828 C CA . THR A 1 110 ? 17.885 6.580 -0.601 1.00 91.56 110 THR A CA 1
ATOM 829 C C . THR A 1 110 ? 17.080 7.855 -0.407 1.00 91.56 110 THR A C 1
ATOM 831 O O . THR A 1 110 ? 17.528 8.934 -0.790 1.00 91.56 110 THR A O 1
ATOM 834 N N . TYR A 1 111 ? 15.918 7.755 0.230 1.00 91.44 111 TYR A N 1
ATOM 835 C CA . TYR A 1 111 ? 15.089 8.916 0.549 1.00 91.44 111 TYR A CA 1
ATOM 836 C C . TYR A 1 111 ? 14.374 8.763 1.890 1.00 91.44 111 TYR A C 1
ATOM 838 O O . TYR A 1 111 ? 14.312 7.681 2.481 1.00 91.44 111 TYR A O 1
ATOM 846 N N . LEU A 1 112 ? 13.871 9.890 2.377 1.00 91.25 112 LEU A N 1
ATOM 847 C CA . LEU A 1 112 ? 13.049 10.015 3.565 1.00 91.25 112 LEU A CA 1
ATOM 848 C C . LEU A 1 112 ? 11.765 10.739 3.170 1.00 91.25 112 LEU A C 1
ATOM 850 O O . LEU A 1 112 ? 11.818 11.907 2.803 1.00 91.25 112 LEU A O 1
ATOM 854 N N . ASP A 1 113 ? 10.637 10.055 3.279 1.00 90.00 113 ASP A N 1
ATOM 855 C CA . ASP A 1 113 ? 9.319 10.654 3.125 1.00 90.00 113 ASP A CA 1
ATOM 856 C C . ASP A 1 113 ? 8.768 11.000 4.510 1.00 90.00 113 ASP A C 1
ATOM 858 O O . ASP A 1 113 ? 8.923 10.239 5.472 1.00 90.00 113 ASP A O 1
ATOM 862 N N . ILE A 1 114 ? 8.140 12.164 4.613 1.00 86.69 114 ILE A N 1
ATOM 863 C CA . ILE A 1 114 ? 7.576 12.712 5.843 1.00 86.69 114 ILE A CA 1
ATOM 864 C C . ILE A 1 114 ? 6.096 12.972 5.614 1.00 86.69 114 ILE A C 1
ATOM 866 O O . ILE A 1 114 ? 5.714 13.592 4.626 1.00 86.69 114 ILE A O 1
ATOM 870 N N . LEU A 1 115 ? 5.270 12.485 6.537 1.00 81.81 115 LEU A N 1
ATOM 871 C CA . LEU A 1 115 ? 3.833 12.716 6.542 1.00 81.81 115 LEU A CA 1
ATOM 872 C C . LEU A 1 115 ? 3.485 13.831 7.527 1.00 81.81 115 LEU A C 1
ATOM 874 O O . LEU A 1 115 ? 3.870 13.760 8.697 1.00 81.81 115 LEU A O 1
ATOM 878 N N . GLY A 1 116 ? 2.681 14.795 7.080 1.00 77.50 116 GLY A N 1
ATOM 879 C CA . GLY A 1 116 ? 2.312 15.972 7.865 1.00 77.50 116 GLY A CA 1
ATOM 880 C C . GLY A 1 116 ? 3.319 17.116 7.713 1.00 77.50 116 GLY A C 1
ATOM 881 O O . GLY A 1 116 ? 4.362 16.950 7.077 1.00 77.50 1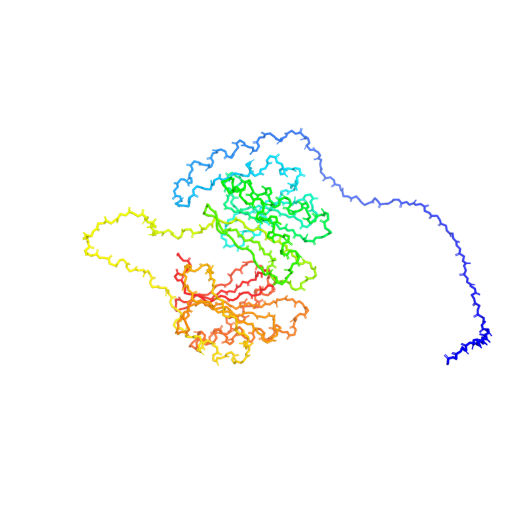16 GLY A O 1
ATOM 882 N N . PRO A 1 117 ? 3.010 18.296 8.271 1.00 70.75 117 PRO A N 1
ATOM 883 C CA . PRO A 1 117 ? 3.854 19.466 8.101 1.00 70.75 117 PRO A CA 1
ATOM 884 C C . PRO A 1 117 ? 5.175 19.300 8.871 1.00 70.75 117 PRO A C 1
ATOM 886 O O . PRO A 1 117 ? 5.275 18.543 9.839 1.00 70.75 117 PRO A O 1
ATOM 889 N N . THR A 1 118 ? 6.225 19.995 8.429 1.00 69.50 118 THR A N 1
ATOM 890 C CA . THR A 1 118 ? 7.587 19.834 8.977 1.00 69.50 118 THR A CA 1
ATOM 891 C C . THR A 1 118 ? 7.695 20.208 10.461 1.00 69.50 118 THR A C 1
ATOM 893 O O . THR A 1 118 ? 8.570 19.719 11.175 1.00 69.50 118 THR A O 1
ATOM 896 N N . ASP A 1 119 ? 6.800 21.038 10.973 1.00 68.50 119 ASP A N 1
ATOM 897 C CA . ASP A 1 119 ? 6.691 21.399 12.383 1.00 68.50 119 ASP A CA 1
ATOM 898 C C . ASP A 1 119 ? 5.872 20.397 13.216 1.00 68.50 119 ASP A C 1
ATOM 900 O O . ASP A 1 119 ? 6.035 20.370 14.434 1.00 68.50 119 ASP A O 1
ATOM 904 N N . ALA A 1 120 ? 5.085 19.517 12.590 1.00 71.56 120 ALA A N 1
ATOM 905 C CA . ALA A 1 120 ? 4.289 18.486 13.259 1.00 71.56 120 ALA A CA 1
ATOM 906 C C . ALA A 1 120 ? 4.283 17.173 12.457 1.00 71.56 120 ALA A C 1
ATOM 908 O O . ALA A 1 120 ? 3.265 16.755 11.896 1.00 71.56 120 ALA A O 1
ATOM 909 N N . VAL A 1 121 ? 5.439 16.501 12.420 1.00 79.44 121 VAL A N 1
ATOM 910 C CA . VAL A 1 121 ? 5.611 15.252 11.668 1.00 79.44 121 VAL A CA 1
ATOM 911 C C . VAL A 1 121 ? 4.711 14.170 12.258 1.00 79.44 121 VAL A C 1
ATOM 913 O O . VAL A 1 121 ? 4.853 13.790 13.417 1.00 79.44 121 VAL A O 1
ATOM 916 N N . LYS A 1 122 ? 3.779 13.653 11.462 1.00 80.75 122 LYS A N 1
ATOM 917 C CA . LYS A 1 122 ? 2.842 12.600 11.875 1.00 80.75 122 LYS A CA 1
ATOM 918 C C . LYS A 1 122 ? 3.410 11.211 11.619 1.00 80.75 122 LYS A C 1
ATOM 920 O O . LYS A 1 122 ? 3.150 10.306 12.399 1.00 80.75 122 LYS A O 1
ATOM 925 N N . GLY A 1 123 ? 4.216 11.049 10.574 1.00 86.31 123 GLY A N 1
ATOM 926 C CA . GLY A 1 123 ? 4.852 9.779 10.237 1.00 86.31 123 GLY A CA 1
ATOM 927 C C . GLY A 1 123 ? 6.092 9.965 9.376 1.00 86.31 123 GLY A C 1
ATOM 928 O O . GLY A 1 123 ? 6.320 11.036 8.812 1.00 86.31 123 GLY A O 1
ATOM 929 N N . LEU A 1 124 ? 6.906 8.918 9.285 1.00 90.25 124 LEU A N 1
ATOM 930 C CA . LEU A 1 124 ? 8.090 8.905 8.431 1.00 90.25 124 LEU A CA 1
ATOM 931 C C . LEU A 1 124 ? 8.292 7.557 7.749 1.00 90.25 124 LEU A C 1
ATOM 933 O O . LEU A 1 124 ? 8.006 6.499 8.312 1.00 90.25 124 LEU A O 1
ATOM 937 N N . LEU A 1 125 ? 8.859 7.607 6.550 1.00 91.94 125 LEU A N 1
ATOM 938 C CA . LEU A 1 125 ? 9.263 6.447 5.775 1.00 91.94 125 LEU A CA 1
ATOM 939 C C . LEU A 1 125 ? 10.680 6.677 5.276 1.00 91.94 125 LEU A C 1
ATOM 941 O O . LEU A 1 125 ? 10.946 7.569 4.483 1.00 91.94 125 LEU A O 1
ATOM 945 N N . TYR A 1 126 ? 11.605 5.853 5.745 1.00 94.00 126 TYR A N 1
ATOM 946 C CA . TYR A 1 126 ? 12.972 5.821 5.251 1.00 94.00 126 TYR A CA 1
ATOM 947 C C . TYR A 1 126 ? 13.129 4.637 4.303 1.00 94.00 126 TYR A C 1
ATOM 949 O O . TYR A 1 126 ? 12.901 3.500 4.713 1.00 94.00 126 TYR A O 1
ATOM 957 N N . SER A 1 127 ? 13.518 4.894 3.055 1.00 93.06 127 SER A N 1
ATOM 958 C CA . SER A 1 127 ? 13.687 3.862 2.028 1.00 93.06 127 SER A CA 1
ATOM 959 C C . SER A 1 127 ? 15.095 3.890 1.455 1.00 93.06 127 SER A C 1
ATOM 961 O O . SER A 1 127 ? 15.647 4.964 1.205 1.00 93.06 127 SER A O 1
ATOM 963 N N . PHE A 1 128 ? 15.684 2.714 1.240 1.00 92.94 128 PHE A N 1
ATOM 964 C CA . PHE A 1 128 ? 16.968 2.587 0.559 1.00 92.94 128 PHE A CA 1
ATOM 965 C C . PHE A 1 128 ? 17.109 1.263 -0.192 1.00 92.94 128 PHE A C 1
ATOM 967 O O . PHE A 1 128 ? 16.583 0.231 0.229 1.00 92.94 128 PHE A O 1
ATOM 974 N N . ARG A 1 129 ? 17.901 1.268 -1.271 1.00 89.69 129 ARG A N 1
ATOM 975 C CA . ARG A 1 129 ? 18.361 0.030 -1.915 1.00 89.69 129 ARG A CA 1
ATOM 976 C C . ARG A 1 129 ? 19.549 -0.572 -1.141 1.00 89.69 129 ARG A C 1
ATOM 978 O O . ARG A 1 129 ? 20.531 0.152 -0.898 1.00 89.69 129 ARG A O 1
ATOM 985 N N . PRO A 1 130 ? 19.491 -1.856 -0.731 1.00 86.69 130 PRO A N 1
ATOM 986 C CA . PRO A 1 130 ? 20.649 -2.583 -0.222 1.00 86.69 130 PRO A CA 1
ATOM 987 C C . PRO A 1 130 ? 21.736 -2.638 -1.295 1.00 86.69 130 PRO A C 1
ATOM 989 O O . PRO A 1 130 ? 21.468 -2.979 -2.440 1.00 86.69 130 PRO A O 1
ATOM 992 N N . GLY A 1 131 ? 22.965 -2.298 -0.928 1.00 83.50 131 GLY A N 1
ATOM 993 C CA . GLY A 1 131 ? 24.117 -2.333 -1.826 1.00 83.50 131 GLY A CA 1
ATOM 994 C C . GLY A 1 131 ? 25.323 -2.996 -1.171 1.00 83.50 131 GLY A C 1
ATOM 995 O O . GLY A 1 131 ? 25.198 -3.856 -0.291 1.00 83.50 131 GLY A O 1
ATOM 996 N N . LEU A 1 132 ? 26.519 -2.555 -1.565 1.00 83.12 132 LEU A N 1
ATOM 997 C CA . LEU A 1 132 ? 27.777 -3.028 -0.988 1.00 83.12 132 LEU A CA 1
ATOM 998 C C . LEU A 1 132 ? 27.778 -2.898 0.544 1.00 83.12 132 LEU A C 1
ATOM 1000 O O . LEU A 1 132 ? 27.280 -1.927 1.117 1.00 83.12 132 LEU A O 1
ATOM 1004 N N . LYS A 1 133 ? 28.408 -3.859 1.232 1.00 80.75 133 LYS A N 1
ATOM 1005 C CA . LYS A 1 133 ? 28.387 -3.975 2.704 1.00 80.75 133 LYS A CA 1
ATOM 1006 C C . LYS A 1 133 ? 28.767 -2.678 3.437 1.00 80.75 133 LYS A C 1
ATOM 1008 O O . LYS A 1 133 ? 28.205 -2.385 4.495 1.00 80.75 133 LYS A O 1
ATOM 1013 N N . SER A 1 134 ? 29.719 -1.912 2.902 1.00 79.12 134 SER A N 1
ATOM 1014 C CA . SER A 1 134 ? 30.178 -0.639 3.475 1.00 79.12 134 SER A CA 1
ATOM 1015 C C . SER A 1 134 ? 29.129 0.472 3.375 1.00 79.12 134 SER A C 1
ATOM 1017 O O . SER A 1 134 ? 28.994 1.267 4.306 1.00 79.12 134 SER A O 1
ATOM 1019 N N . GLU A 1 135 ? 28.364 0.511 2.287 1.00 85.56 135 GLU A N 1
ATOM 1020 C CA . GLU A 1 135 ? 27.312 1.492 2.036 1.00 85.56 135 GLU A CA 1
ATOM 1021 C C . GLU A 1 135 ? 26.035 1.145 2.805 1.00 85.56 135 GLU A C 1
ATOM 1023 O O . GLU A 1 135 ? 25.526 1.976 3.560 1.00 85.56 135 GLU A O 1
ATOM 1028 N N . SER A 1 136 ? 25.598 -0.114 2.741 1.00 87.44 136 SER A N 1
ATOM 1029 C CA . SER A 1 136 ? 24.447 -0.611 3.506 1.00 87.44 136 SER A CA 1
ATOM 1030 C C . SER A 1 136 ? 24.655 -0.413 5.012 1.00 87.44 136 SER A C 1
ATOM 1032 O O . SER A 1 136 ? 23.743 -0.013 5.731 1.00 87.44 136 SER A O 1
ATOM 1034 N N . SER A 1 137 ? 25.889 -0.566 5.511 1.00 90.69 137 SER A N 1
ATOM 1035 C CA . SER A 1 137 ? 26.221 -0.261 6.911 1.00 90.69 137 SER A CA 1
ATOM 1036 C C . SER A 1 137 ? 25.959 1.206 7.286 1.00 90.69 137 SER A C 1
ATOM 1038 O O . SER A 1 137 ? 25.442 1.477 8.375 1.00 90.69 137 SER A O 1
ATOM 1040 N N . LYS A 1 138 ? 26.263 2.156 6.387 1.00 91.19 138 LYS A N 1
ATOM 1041 C CA . LYS A 1 138 ? 25.984 3.588 6.588 1.00 91.19 138 LYS A CA 1
ATOM 1042 C C . LYS A 1 138 ? 24.480 3.866 6.543 1.00 91.19 138 LYS A C 1
ATOM 1044 O O . LYS A 1 138 ? 23.983 4.536 7.447 1.00 91.19 138 LYS A O 1
ATOM 1049 N N . LYS A 1 139 ? 23.759 3.294 5.572 1.00 93.12 139 LYS A N 1
ATOM 1050 C CA . LYS A 1 139 ? 22.291 3.387 5.447 1.00 93.12 139 LYS A CA 1
ATOM 1051 C C . LYS A 1 139 ? 21.587 2.855 6.710 1.00 93.12 139 LYS A C 1
ATOM 1053 O O . LYS A 1 139 ? 20.793 3.559 7.334 1.00 93.12 139 LYS A O 1
ATOM 1058 N N . ARG A 1 140 ? 22.005 1.692 7.231 1.00 93.88 140 ARG A N 1
ATOM 1059 C CA . ARG A 1 140 ? 21.523 1.149 8.522 1.00 93.88 140 ARG A CA 1
ATOM 1060 C C . ARG A 1 140 ? 21.848 2.042 9.715 1.00 93.88 140 ARG A C 1
ATOM 1062 O O . ARG A 1 140 ? 21.036 2.180 10.631 1.00 93.88 140 ARG A O 1
ATOM 1069 N N . ALA A 1 141 ? 23.050 2.619 9.758 1.00 91.00 141 ALA A N 1
ATOM 1070 C CA . ALA A 1 141 ? 23.418 3.543 10.827 1.00 91.00 141 ALA A CA 1
ATOM 1071 C C . ALA A 1 141 ? 22.493 4.770 10.841 1.00 91.00 141 ALA A C 1
ATOM 1073 O O . ALA A 1 141 ? 22.083 5.190 11.924 1.00 91.00 141 ALA A O 1
ATOM 1074 N N . TRP A 1 142 ? 22.126 5.275 9.660 1.00 92.06 142 TRP A N 1
ATOM 1075 C CA . TRP A 1 142 ? 21.164 6.360 9.486 1.00 92.06 142 TRP A CA 1
ATOM 1076 C C . TRP A 1 142 ? 19.755 5.990 9.926 1.00 92.06 142 TRP A C 1
ATOM 1078 O O . TRP A 1 142 ? 19.188 6.721 10.733 1.00 92.06 142 TRP A O 1
ATOM 1088 N N . ALA A 1 143 ? 19.243 4.824 9.537 1.00 92.38 143 ALA A N 1
ATOM 1089 C CA . ALA A 1 143 ? 17.958 4.336 10.037 1.00 92.38 143 ALA A CA 1
ATOM 1090 C C . ALA A 1 143 ? 17.915 4.288 11.577 1.00 92.38 143 ALA A C 1
ATOM 1092 O O . ALA A 1 143 ? 16.958 4.729 12.208 1.00 92.38 143 ALA A O 1
ATOM 1093 N N . GLY A 1 144 ? 19.002 3.835 12.213 1.00 91.38 144 GLY A N 1
ATOM 1094 C CA . GLY A 1 144 ? 19.117 3.844 13.672 1.00 91.38 144 GLY A CA 1
ATOM 1095 C C . GLY A 1 144 ? 19.177 5.248 14.295 1.00 91.38 144 GLY A C 1
ATOM 1096 O O . GLY A 1 144 ? 18.740 5.426 15.432 1.00 91.38 144 GLY A O 1
ATOM 1097 N N . ILE A 1 145 ? 19.733 6.240 13.591 1.00 89.62 145 ILE A N 1
ATOM 1098 C CA . ILE A 1 145 ? 19.727 7.648 14.024 1.00 89.62 145 ILE A CA 1
ATOM 1099 C C . ILE A 1 145 ? 18.314 8.221 13.915 1.00 89.62 145 ILE A C 1
ATOM 1101 O O . ILE A 1 145 ? 17.849 8.811 14.887 1.00 89.62 145 ILE A O 1
ATOM 1105 N N . LEU A 1 146 ? 17.640 7.995 12.784 1.00 90.06 146 LEU A N 1
ATOM 1106 C CA . LEU A 1 146 ? 16.251 8.399 12.562 1.00 90.06 146 LEU A CA 1
ATOM 1107 C C . LEU A 1 146 ? 15.345 7.824 13.654 1.00 90.06 146 LEU A C 1
ATOM 1109 O O . LEU A 1 146 ? 14.648 8.580 14.316 1.00 90.06 146 LEU A O 1
ATOM 1113 N N . MET A 1 147 ? 15.463 6.524 13.942 1.00 90.31 147 MET A N 1
ATOM 1114 C CA . MET A 1 147 ? 14.697 5.855 14.997 1.00 90.31 147 MET A CA 1
ATOM 1115 C C . MET A 1 147 ? 14.899 6.490 16.380 1.00 90.31 147 MET A C 1
ATOM 1117 O O . MET A 1 147 ? 13.940 6.752 17.095 1.00 90.31 147 MET A O 1
ATOM 1121 N N . ARG A 1 148 ? 16.152 6.762 16.767 1.00 88.62 148 ARG A N 1
ATOM 1122 C CA . ARG A 1 148 ? 16.463 7.392 18.061 1.00 88.62 148 ARG A CA 1
ATOM 1123 C C . ARG A 1 148 ? 15.880 8.799 18.172 1.00 88.62 148 ARG A C 1
ATOM 1125 O O . ARG A 1 148 ? 15.527 9.216 19.266 1.00 88.62 148 ARG A O 1
ATOM 1132 N N . ASN A 1 149 ? 15.877 9.544 17.072 1.00 86.31 149 ASN A N 1
ATOM 1133 C CA . ASN A 1 149 ? 15.403 10.920 17.073 1.00 86.31 149 ASN A CA 1
ATOM 1134 C C . ASN A 1 149 ? 13.869 10.983 17.016 1.00 86.31 149 ASN A C 1
ATOM 1136 O O . ASN A 1 149 ? 13.291 11.840 17.672 1.00 86.31 149 ASN A O 1
ATOM 1140 N N . ALA A 1 150 ? 13.227 10.069 16.281 1.00 85.88 150 ALA A N 1
ATOM 1141 C CA . ALA A 1 150 ? 11.772 9.956 16.217 1.00 85.88 150 ALA A CA 1
ATOM 1142 C C . ALA A 1 150 ? 11.175 9.469 17.547 1.00 85.88 150 ALA A C 1
ATOM 1144 O O . ALA A 1 150 ? 10.166 9.999 17.997 1.00 85.88 150 ALA A O 1
ATOM 1145 N N . LEU A 1 151 ? 11.824 8.495 18.203 1.00 87.44 151 LEU A N 1
ATOM 1146 C CA . LEU A 1 151 ? 11.348 7.860 19.439 1.00 87.44 151 LEU A CA 1
ATOM 1147 C C . LEU A 1 151 ? 12.429 7.913 20.537 1.00 87.44 151 LEU A C 1
ATOM 1149 O O . LEU A 1 151 ? 13.060 6.897 20.853 1.00 87.44 151 LEU A O 1
ATOM 1153 N N . PRO A 1 152 ? 12.701 9.098 21.118 1.00 84.00 152 PRO A N 1
ATOM 1154 C CA . PRO A 1 152 ? 13.803 9.286 22.064 1.00 84.00 152 PRO A CA 1
ATOM 1155 C C . PRO A 1 152 ? 13.606 8.561 23.403 1.00 84.00 152 PRO A C 1
ATOM 1157 O O . PRO A 1 152 ? 14.598 8.251 24.070 1.00 84.00 152 PRO A O 1
ATOM 1160 N N . GLY A 1 153 ? 12.363 8.258 23.801 1.00 84.56 153 GLY A N 1
ATOM 1161 C CA . GLY A 1 153 ? 12.080 7.459 24.998 1.00 84.56 153 GLY A CA 1
ATOM 1162 C C . GLY A 1 153 ? 12.506 5.993 24.845 1.00 84.56 153 GLY A C 1
ATOM 1163 O O . GLY A 1 153 ? 12.849 5.320 25.827 1.00 84.56 153 GLY A O 1
ATOM 1164 N N . TRP A 1 154 ? 12.624 5.511 23.605 1.00 91.00 154 TRP A N 1
ATOM 1165 C CA . TRP A 1 154 ? 12.959 4.131 23.318 1.00 91.00 154 TRP A CA 1
ATOM 1166 C C . TRP A 1 154 ? 14.473 3.891 23.319 1.00 91.00 154 TRP A C 1
ATOM 1168 O O . TRP A 1 154 ? 15.144 3.841 22.284 1.00 91.00 154 TRP A O 1
ATOM 1178 N N . ARG A 1 155 ? 15.021 3.620 24.512 1.00 83.94 155 ARG A N 1
ATOM 1179 C CA . ARG A 1 155 ? 16.463 3.360 24.744 1.00 83.94 155 ARG A CA 1
ATOM 1180 C C . ARG A 1 155 ? 17.081 2.283 23.830 1.00 83.94 155 ARG A C 1
ATOM 1182 O O . ARG A 1 155 ? 18.287 2.299 23.593 1.00 83.94 155 ARG A O 1
ATOM 1189 N N . GLY A 1 156 ? 16.276 1.357 23.302 1.00 88.31 156 GLY A N 1
ATOM 1190 C CA . GLY A 1 156 ? 16.707 0.275 22.409 1.00 88.31 156 GLY A CA 1
ATOM 1191 C C . GLY A 1 156 ? 16.461 0.506 20.912 1.00 88.31 156 GLY A C 1
ATOM 1192 O O . GLY A 1 156 ? 16.931 -0.306 20.112 1.00 88.31 156 GLY A O 1
ATOM 1193 N N . GLY A 1 157 ? 15.767 1.578 20.515 1.00 89.25 157 GLY A N 1
ATOM 1194 C CA . GLY A 1 157 ? 15.260 1.754 19.148 1.00 89.25 157 GLY A CA 1
ATOM 1195 C C . GLY A 1 157 ? 16.352 1.754 18.086 1.00 89.25 157 GLY A C 1
ATOM 1196 O O . GLY A 1 157 ? 16.292 0.999 17.117 1.00 89.25 157 GLY A O 1
ATOM 1197 N N . LYS A 1 158 ? 17.440 2.497 18.324 1.00 91.06 158 LYS A N 1
ATOM 1198 C CA . LYS A 1 158 ? 18.606 2.529 17.425 1.00 91.06 158 LYS A CA 1
ATOM 1199 C C . LYS A 1 158 ? 19.195 1.141 17.163 1.00 91.06 158 LYS A C 1
ATOM 1201 O O . LYS A 1 158 ? 19.547 0.818 16.030 1.00 91.06 158 LYS A O 1
ATOM 1206 N N . ALA A 1 159 ? 19.384 0.350 18.220 1.00 87.88 159 ALA A N 1
ATOM 1207 C CA . ALA A 1 159 ? 19.984 -0.977 18.113 1.00 87.88 159 ALA A CA 1
ATOM 1208 C C . ALA A 1 159 ? 19.015 -1.973 17.469 1.00 87.88 159 ALA A C 1
ATOM 1210 O O . ALA A 1 159 ? 19.441 -2.801 16.667 1.00 87.88 159 ALA A O 1
ATOM 1211 N N . TRP A 1 160 ? 17.724 -1.869 17.794 1.00 93.69 160 TRP A N 1
ATOM 1212 C CA . TRP A 1 160 ? 16.672 -2.672 17.186 1.00 93.69 160 TRP A CA 1
ATOM 1213 C C . TRP A 1 160 ? 16.598 -2.431 15.676 1.00 93.69 160 TRP A C 1
ATOM 1215 O O . TRP A 1 160 ? 16.825 -3.377 14.934 1.00 93.69 160 TRP A O 1
ATOM 1225 N N . ALA A 1 161 ? 16.456 -1.180 15.222 1.00 92.62 161 ALA A N 1
ATOM 1226 C CA . ALA A 1 161 ? 16.358 -0.853 13.797 1.00 92.62 161 ALA A CA 1
ATOM 1227 C C . ALA A 1 161 ? 17.568 -1.371 13.002 1.00 92.62 161 ALA A C 1
ATOM 1229 O O . ALA A 1 161 ? 17.419 -2.032 11.979 1.00 92.62 161 ALA A O 1
ATOM 1230 N N . ARG A 1 162 ? 18.789 -1.165 13.517 1.00 89.81 162 ARG A N 1
ATOM 1231 C CA . ARG A 1 162 ? 20.015 -1.669 12.874 1.00 89.81 162 ARG A CA 1
ATOM 1232 C C . ARG A 1 162 ? 20.048 -3.191 12.758 1.00 89.81 162 ARG A C 1
ATOM 1234 O O . ARG A 1 162 ? 20.524 -3.694 11.744 1.00 89.81 162 ARG A O 1
ATOM 1241 N N . ARG A 1 163 ? 19.612 -3.909 13.799 1.00 87.94 163 ARG A N 1
ATOM 1242 C CA . ARG A 1 163 ? 19.577 -5.378 13.797 1.00 87.94 163 ARG A CA 1
ATOM 1243 C C . ARG A 1 163 ? 18.490 -5.904 12.873 1.00 87.94 163 ARG A C 1
ATOM 1245 O O . ARG A 1 163 ? 18.798 -6.801 12.103 1.00 87.94 163 ARG A O 1
ATOM 1252 N N . SER A 1 164 ? 17.288 -5.332 12.910 1.00 92.81 164 SER A N 1
ATOM 1253 C CA . SER A 1 164 ? 16.184 -5.717 12.027 1.00 92.81 164 SER A CA 1
ATOM 1254 C C . SER A 1 164 ? 16.574 -5.539 10.561 1.00 92.81 164 SER A C 1
ATOM 1256 O O . SER A 1 164 ? 16.487 -6.489 9.799 1.00 92.81 164 SER A O 1
ATOM 1258 N N . LEU A 1 165 ? 17.142 -4.385 10.188 1.00 92.50 165 LEU A N 1
ATOM 1259 C CA . LEU A 1 165 ? 17.635 -4.149 8.825 1.00 92.50 165 LEU A CA 1
ATOM 1260 C C . LEU A 1 165 ? 18.756 -5.113 8.429 1.00 92.50 165 LEU A C 1
ATOM 1262 O O . LEU A 1 165 ? 18.752 -5.642 7.328 1.00 92.50 165 LEU A O 1
ATOM 1266 N N . PHE A 1 166 ? 19.718 -5.363 9.323 1.00 89.56 166 PHE A N 1
ATOM 1267 C CA . PHE A 1 166 ? 20.798 -6.311 9.042 1.00 89.56 166 PHE A CA 1
ATOM 1268 C C . PHE A 1 166 ? 20.275 -7.737 8.839 1.00 89.56 166 PHE A C 1
ATOM 1270 O O . PHE A 1 166 ? 20.754 -8.442 7.959 1.00 89.56 166 PHE A O 1
ATOM 1277 N N . GLN A 1 167 ? 19.308 -8.164 9.651 1.00 87.00 167 GLN A N 1
ATOM 1278 C CA . GLN A 1 167 ? 18.689 -9.478 9.518 1.00 87.00 167 GLN A CA 1
ATOM 1279 C C . GLN A 1 167 ? 17.826 -9.577 8.258 1.00 87.00 167 GLN A C 1
ATOM 1281 O O . GLN A 1 167 ? 17.833 -10.628 7.632 1.00 87.00 167 GLN A O 1
ATOM 1286 N N . LEU A 1 168 ? 17.126 -8.500 7.888 1.00 88.62 168 LEU A N 1
ATOM 1287 C CA . LEU A 1 168 ? 16.341 -8.424 6.660 1.00 88.62 168 LEU A CA 1
ATOM 1288 C C . LEU A 1 168 ? 17.245 -8.547 5.424 1.00 88.62 168 LEU A C 1
ATOM 1290 O O . LEU A 1 168 ? 17.016 -9.403 4.583 1.00 88.62 168 LEU A O 1
ATOM 1294 N N . GLU A 1 169 ? 18.344 -7.786 5.373 1.00 86.75 169 GLU A N 1
ATOM 1295 C CA . GLU A 1 169 ? 19.347 -7.894 4.303 1.00 86.75 169 GLU A CA 1
ATOM 1296 C C . GLU A 1 169 ? 19.996 -9.286 4.224 1.00 86.75 169 GLU A C 1
ATOM 1298 O O . GLU A 1 169 ? 20.295 -9.774 3.138 1.00 86.75 169 GLU A O 1
ATOM 1303 N N . ALA A 1 170 ? 20.263 -9.912 5.376 1.00 84.94 170 ALA A N 1
ATOM 1304 C CA . ALA A 1 170 ? 20.902 -11.225 5.443 1.00 84.94 170 ALA A CA 1
ATOM 1305 C C . ALA A 1 170 ? 19.945 -12.379 5.110 1.00 84.94 170 ALA A C 1
ATOM 1307 O O . ALA A 1 170 ? 20.408 -13.482 4.822 1.00 84.94 170 ALA A O 1
ATOM 1308 N N . ASN A 1 171 ? 18.634 -12.147 5.182 1.00 81.56 171 ASN A N 1
ATOM 1309 C CA . ASN A 1 171 ? 17.619 -13.147 4.895 1.00 81.56 171 ASN A CA 1
ATOM 1310 C C . ASN A 1 171 ? 16.468 -12.525 4.085 1.00 81.56 171 ASN A C 1
ATOM 1312 O O . ASN A 1 171 ? 15.440 -12.168 4.663 1.00 81.56 171 ASN A O 1
ATOM 1316 N N . PRO A 1 172 ? 16.619 -12.438 2.750 1.00 70.25 172 PRO A N 1
ATOM 1317 C CA . PRO A 1 172 ? 15.614 -11.854 1.862 1.00 70.25 172 PRO A CA 1
ATOM 1318 C C . PRO A 1 172 ? 14.254 -12.568 1.858 1.00 70.25 172 PRO A C 1
ATOM 1320 O O . PRO A 1 172 ? 13.295 -12.023 1.320 1.00 70.25 172 PRO A O 1
ATOM 1323 N N . GLY A 1 173 ? 14.174 -13.783 2.420 1.00 66.00 173 GLY A N 1
ATOM 1324 C CA . GLY A 1 173 ? 12.928 -14.535 2.606 1.00 66.00 173 GLY A CA 1
ATOM 1325 C C . GLY A 1 173 ? 12.196 -14.208 3.911 1.00 66.00 173 GLY A C 1
ATOM 1326 O O . GLY A 1 173 ? 11.131 -14.756 4.169 1.00 66.00 173 GLY A O 1
ATOM 1327 N N . LYS A 1 174 ? 12.754 -13.339 4.763 1.00 66.62 174 LYS A N 1
ATOM 1328 C CA . LYS A 1 174 ? 12.033 -12.784 5.905 1.00 66.62 174 LYS A CA 1
ATOM 1329 C C . LYS A 1 174 ? 11.272 -11.550 5.445 1.00 66.62 174 LYS A C 1
ATOM 1331 O O . LYS A 1 174 ? 11.882 -10.579 5.017 1.00 66.62 174 LYS A O 1
ATOM 1336 N N . GLU A 1 175 ? 9.953 -11.588 5.553 1.00 69.25 175 GLU A N 1
ATOM 1337 C CA . GLU A 1 175 ? 9.110 -10.580 4.905 1.00 69.25 175 GLU A CA 1
ATOM 1338 C C . GLU A 1 175 ? 9.042 -9.271 5.700 1.00 69.25 175 GLU A C 1
ATOM 1340 O O . GLU A 1 175 ? 9.098 -8.189 5.114 1.00 69.25 175 GLU A O 1
ATOM 1345 N N . VAL A 1 176 ? 8.997 -9.345 7.039 1.00 87.00 176 VAL A N 1
ATOM 1346 C CA . VAL A 1 176 ? 8.720 -8.161 7.860 1.00 87.00 176 VAL A CA 1
ATOM 1347 C C . VAL A 1 176 ? 9.283 -8.237 9.287 1.00 87.00 176 VAL A C 1
ATOM 1349 O O . VAL A 1 176 ? 9.449 -9.304 9.887 1.00 87.00 176 VAL A O 1
ATOM 1352 N N . PHE A 1 177 ? 9.597 -7.069 9.843 1.00 88.00 177 PHE A N 1
ATOM 1353 C CA . PHE A 1 177 ? 9.863 -6.830 11.257 1.00 88.00 177 PHE A CA 1
ATOM 1354 C C . PHE A 1 177 ? 8.966 -5.712 11.759 1.00 88.00 177 PHE A C 1
ATOM 1356 O O . PHE A 1 177 ? 9.083 -4.578 11.299 1.00 88.00 177 PHE A O 1
ATOM 1363 N N . GLU A 1 178 ? 8.161 -6.003 12.771 1.00 91.00 178 GLU A N 1
ATOM 1364 C CA . GLU A 1 178 ? 7.194 -5.047 13.301 1.00 91.00 178 GLU A CA 1
ATOM 1365 C C . GLU A 1 178 ? 7.392 -4.838 14.794 1.00 91.00 178 GLU A C 1
ATOM 1367 O O . GLU A 1 178 ? 7.874 -5.724 15.516 1.00 91.00 178 GLU A O 1
ATOM 1372 N N . LYS A 1 179 ? 7.074 -3.630 15.255 1.00 90.81 179 LYS A N 1
ATOM 1373 C CA . LYS A 1 179 ? 7.071 -3.300 16.672 1.00 90.81 179 LYS A CA 1
ATOM 1374 C C . LYS A 1 179 ? 6.225 -2.073 16.961 1.00 90.81 179 LYS A C 1
ATOM 1376 O O . LYS A 1 179 ? 6.380 -1.056 16.300 1.00 90.81 179 LYS A O 1
ATOM 1381 N N . GLU A 1 180 ? 5.457 -2.129 18.038 1.00 90.25 180 GLU A N 1
ATOM 1382 C CA . GLU A 1 180 ? 4.776 -0.956 18.579 1.00 90.25 180 GLU A CA 1
ATOM 1383 C C . GLU A 1 180 ? 5.543 -0.359 19.758 1.00 90.25 180 GLU A C 1
ATOM 1385 O O . GLU A 1 180 ? 5.971 -1.075 20.673 1.00 90.25 180 GLU A O 1
ATOM 1390 N N . VAL A 1 181 ? 5.751 0.959 19.739 1.00 87.56 181 VAL A N 1
ATOM 1391 C CA . VAL A 1 181 ? 6.440 1.698 20.803 1.00 87.56 181 VAL A CA 1
ATOM 1392 C C . VAL A 1 181 ? 5.881 3.111 20.900 1.00 87.56 181 VAL A C 1
ATOM 1394 O O . VAL A 1 181 ? 5.792 3.809 19.899 1.00 87.56 181 VAL A O 1
ATOM 1397 N N . GLU A 1 182 ? 5.555 3.562 22.115 1.00 84.31 182 GLU A N 1
ATOM 1398 C CA . GLU A 1 182 ? 5.173 4.961 22.390 1.00 84.31 182 GLU A CA 1
ATOM 1399 C C . GLU A 1 182 ? 3.979 5.472 21.555 1.00 84.31 182 GLU A C 1
ATOM 1401 O O . GLU A 1 182 ? 3.882 6.664 21.278 1.00 84.31 182 GLU A O 1
ATOM 1406 N N . GLY A 1 183 ? 3.055 4.580 21.176 1.00 83.12 183 GLY A N 1
ATOM 1407 C CA . GLY A 1 183 ? 1.909 4.925 20.328 1.00 83.12 183 GLY A CA 1
ATOM 1408 C C . GLY A 1 183 ? 2.247 5.017 18.839 1.00 83.12 183 GLY A C 1
ATOM 1409 O O . GLY A 1 183 ? 1.470 5.589 18.084 1.00 83.12 183 GLY A O 1
ATOM 1410 N N . TYR A 1 184 ? 3.385 4.461 18.415 1.00 87.06 184 TYR A N 1
ATOM 1411 C CA . TYR A 1 184 ? 3.775 4.335 17.014 1.00 87.06 184 TYR A CA 1
ATOM 1412 C C . TYR A 1 184 ? 3.940 2.868 16.620 1.00 87.06 184 TYR A C 1
ATOM 1414 O O . TYR A 1 184 ? 4.547 2.090 17.360 1.00 87.06 184 TYR A O 1
ATOM 1422 N N . SER A 1 185 ? 3.453 2.522 15.432 1.00 89.06 185 SER A N 1
ATOM 1423 C CA . SER A 1 185 ? 3.764 1.285 14.728 1.00 89.06 185 SER A CA 1
ATOM 1424 C C . SER A 1 185 ? 5.018 1.490 13.880 1.00 89.06 185 SER A C 1
ATOM 1426 O O . SER A 1 185 ? 5.124 2.432 13.087 1.00 89.06 185 SER A O 1
ATOM 1428 N N . ILE A 1 186 ? 6.005 0.624 14.089 1.00 92.75 186 ILE A N 1
ATOM 1429 C CA . ILE A 1 186 ? 7.273 0.614 13.373 1.00 92.75 186 ILE A CA 1
ATOM 1430 C C . ILE A 1 186 ? 7.343 -0.654 12.536 1.00 92.75 186 ILE A C 1
ATOM 1432 O O . ILE A 1 186 ? 7.344 -1.753 13.087 1.00 92.75 186 ILE A O 1
ATOM 1436 N N . ILE A 1 187 ? 7.505 -0.499 11.226 1.00 92.62 187 ILE A N 1
ATOM 1437 C CA . ILE A 1 187 ? 7.571 -1.614 10.277 1.00 92.62 187 ILE A CA 1
ATOM 1438 C C . ILE A 1 187 ? 8.866 -1.507 9.478 1.00 92.62 187 ILE A C 1
ATOM 1440 O O . ILE A 1 187 ? 9.176 -0.453 8.925 1.00 92.62 187 ILE A O 1
ATOM 1444 N N . ILE A 1 188 ? 9.634 -2.591 9.420 1.00 93.31 188 ILE A N 1
ATOM 1445 C CA . ILE A 1 188 ? 10.811 -2.745 8.564 1.00 93.31 188 ILE A CA 1
ATOM 1446 C C . ILE A 1 188 ? 10.568 -3.941 7.650 1.00 93.31 188 ILE A C 1
ATOM 1448 O O . ILE A 1 188 ? 10.511 -5.074 8.122 1.00 93.31 188 ILE A O 1
ATOM 1452 N N . ALA A 1 189 ? 10.446 -3.686 6.356 1.00 91.25 189 ALA A N 1
ATOM 1453 C CA . ALA A 1 189 ? 10.104 -4.692 5.359 1.00 91.25 189 ALA A CA 1
ATOM 1454 C C . ALA A 1 189 ? 10.860 -4.434 4.058 1.00 91.25 189 ALA A C 1
ATOM 1456 O O . ALA A 1 189 ? 11.418 -3.350 3.854 1.00 91.25 189 ALA A O 1
ATOM 1457 N N . TYR A 1 190 ? 10.839 -5.410 3.158 1.00 87.81 190 TYR A N 1
ATOM 1458 C CA . TYR A 1 190 ? 11.019 -5.087 1.750 1.00 87.81 190 TYR A CA 1
ATOM 1459 C C . TYR A 1 190 ? 9.774 -4.361 1.240 1.00 87.81 190 TYR A C 1
ATOM 1461 O O . TYR A 1 190 ? 8.661 -4.630 1.687 1.00 87.81 190 TYR A O 1
ATOM 1469 N N . GLU A 1 191 ? 9.964 -3.403 0.340 1.00 78.75 191 GLU A N 1
ATOM 1470 C CA . GLU A 1 191 ? 8.855 -2.739 -0.336 1.00 78.75 191 GLU A CA 1
ATOM 1471 C C . GLU A 1 191 ? 8.006 -3.801 -1.067 1.00 78.75 191 GLU A C 1
ATOM 1473 O O . GLU A 1 191 ? 8.562 -4.557 -1.872 1.00 78.75 191 GLU A O 1
ATOM 1478 N N . PRO A 1 192 ? 6.701 -3.934 -0.745 1.00 59.34 192 PRO A N 1
ATOM 1479 C CA . PRO A 1 192 ? 5.862 -4.966 -1.339 1.00 59.34 192 PRO A CA 1
ATOM 1480 C C . PRO A 1 192 ? 5.720 -4.708 -2.839 1.00 59.34 192 PRO A C 1
ATOM 1482 O O . PRO A 1 192 ? 5.427 -3.585 -3.244 1.00 59.34 192 PRO A O 1
ATOM 1485 N N . GLY A 1 193 ? 5.923 -5.750 -3.651 1.00 50.94 193 GLY A N 1
ATOM 1486 C CA . GLY A 1 193 ? 5.635 -5.695 -5.085 1.00 50.94 193 GLY A CA 1
ATOM 1487 C C . GLY A 1 193 ? 6.726 -6.165 -6.043 1.00 50.94 193 GLY A C 1
ATOM 1488 O O . GLY A 1 193 ? 6.481 -6.094 -7.242 1.00 50.94 193 GLY A O 1
ATOM 1489 N N . ILE A 1 194 ? 7.902 -6.651 -5.609 1.00 41.16 194 ILE A N 1
ATOM 1490 C CA . ILE A 1 194 ? 8.898 -7.093 -6.603 1.00 41.16 194 ILE A CA 1
ATOM 1491 C C . ILE A 1 194 ? 9.790 -8.273 -6.181 1.00 41.16 194 ILE A C 1
ATOM 1493 O O . ILE A 1 194 ? 10.639 -8.171 -5.294 1.00 41.16 194 ILE A O 1
ATOM 1497 N N . ASP A 1 195 ? 9.725 -9.346 -6.973 1.00 44.50 195 ASP A N 1
ATOM 1498 C CA . ASP A 1 195 ? 10.810 -10.315 -7.198 1.00 44.50 195 ASP A CA 1
ATOM 1499 C C . ASP A 1 195 ? 11.957 -9.727 -8.045 1.00 44.50 195 ASP A C 1
ATOM 1501 O O . ASP A 1 195 ? 12.629 -10.423 -8.803 1.00 44.50 195 ASP A O 1
ATOM 1505 N N . ALA A 1 196 ? 12.203 -8.417 -7.939 1.00 47.22 196 ALA A N 1
ATOM 1506 C CA . ALA A 1 196 ? 13.293 -7.775 -8.656 1.00 47.22 196 ALA A CA 1
ATOM 1507 C C . ALA A 1 196 ? 14.627 -8.001 -7.938 1.00 47.22 196 ALA A C 1
ATOM 1509 O O . ALA A 1 196 ? 14.675 -8.009 -6.706 1.00 47.22 196 ALA A O 1
ATOM 1510 N N . PRO A 1 197 ? 15.738 -8.051 -8.690 1.00 54.19 197 PRO A N 1
ATOM 1511 C CA . PRO A 1 197 ? 17.087 -7.987 -8.128 1.00 54.19 197 PRO A CA 1
ATOM 1512 C C . PRO A 1 197 ? 17.357 -6.698 -7.317 1.00 54.19 197 PRO A C 1
ATOM 1514 O O . PRO A 1 197 ? 18.327 -6.649 -6.565 1.00 54.19 197 PRO A O 1
ATOM 1517 N N . ASP A 1 198 ? 16.469 -5.697 -7.402 1.00 67.75 198 ASP A N 1
ATOM 1518 C CA . ASP A 1 198 ? 16.590 -4.360 -6.810 1.00 67.75 198 ASP A CA 1
ATOM 1519 C C . ASP A 1 198 ? 15.624 -4.092 -5.637 1.00 67.75 198 ASP A C 1
ATOM 1521 O O . ASP A 1 198 ? 15.140 -2.968 -5.466 1.00 67.75 198 ASP A O 1
ATOM 1525 N N . ARG A 1 199 ? 15.325 -5.106 -4.808 1.00 78.81 199 ARG A N 1
ATOM 1526 C CA . ARG A 1 199 ? 14.409 -4.956 -3.660 1.00 78.81 199 ARG A CA 1
ATOM 1527 C C . ARG A 1 199 ? 14.859 -3.835 -2.721 1.00 78.81 199 ARG A C 1
ATOM 1529 O O . ARG A 1 199 ? 15.976 -3.854 -2.201 1.00 78.81 199 ARG A O 1
ATOM 1536 N N . ARG A 1 200 ? 13.975 -2.878 -2.449 1.00 87.94 200 ARG A N 1
ATOM 1537 C CA . ARG A 1 200 ? 14.244 -1.760 -1.534 1.00 87.94 200 ARG A CA 1
ATOM 1538 C C . ARG A 1 200 ? 13.763 -2.109 -0.138 1.00 87.94 200 ARG A C 1
ATOM 1540 O O . ARG A 1 200 ? 12.750 -2.781 0.027 1.00 87.94 200 ARG A O 1
ATOM 1547 N N . ILE A 1 201 ? 14.511 -1.669 0.864 1.00 91.81 201 ILE A N 1
ATOM 1548 C CA . ILE A 1 201 ? 14.120 -1.821 2.260 1.00 91.81 201 ILE A CA 1
ATOM 1549 C C . ILE A 1 201 ? 13.451 -0.533 2.707 1.00 91.81 201 ILE A C 1
ATOM 1551 O O . ILE A 1 201 ? 14.016 0.552 2.556 1.00 91.81 201 ILE A O 1
ATOM 1555 N N . VAL A 1 202 ? 12.274 -0.674 3.305 1.00 92.25 202 VAL A N 1
ATOM 1556 C CA . VAL A 1 202 ? 11.495 0.421 3.872 1.00 92.25 202 VAL A CA 1
ATOM 1557 C C . VAL A 1 202 ? 11.440 0.286 5.389 1.00 92.25 202 VAL A C 1
ATOM 1559 O O . VAL A 1 202 ? 11.204 -0.792 5.926 1.00 92.25 202 VAL A O 1
ATOM 1562 N N . MET A 1 203 ? 11.661 1.396 6.088 1.00 95.12 203 MET 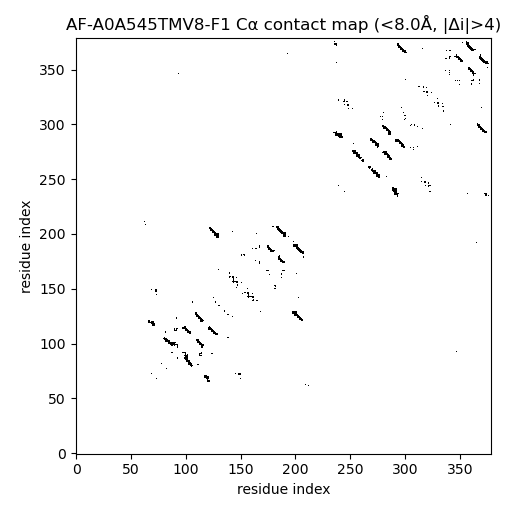A N 1
ATOM 1563 C CA . MET A 1 203 ? 11.402 1.555 7.516 1.00 95.12 203 MET A CA 1
ATOM 1564 C C . MET A 1 203 ? 10.328 2.625 7.688 1.00 95.12 203 MET A C 1
ATOM 1566 O O . MET A 1 203 ? 10.582 3.799 7.423 1.00 95.12 203 MET A O 1
ATOM 1570 N N . ARG A 1 204 ? 9.150 2.225 8.156 1.00 92.56 204 ARG A N 1
ATOM 1571 C CA . ARG A 1 204 ? 8.005 3.098 8.424 1.00 92.56 204 ARG A CA 1
ATOM 1572 C C . ARG A 1 204 ? 7.861 3.300 9.929 1.00 92.56 204 ARG A C 1
ATOM 1574 O O . ARG A 1 204 ? 7.992 2.338 10.680 1.00 92.56 204 ARG A O 1
ATOM 1581 N N . ILE A 1 205 ? 7.611 4.533 10.360 1.00 91.50 205 ILE A N 1
ATOM 1582 C CA . ILE A 1 205 ? 7.206 4.872 11.730 1.00 91.50 205 ILE A CA 1
ATOM 1583 C C . ILE A 1 205 ? 5.931 5.695 11.608 1.00 91.50 205 ILE A C 1
ATOM 1585 O O . ILE A 1 205 ? 5.971 6.842 11.162 1.00 91.50 205 ILE A O 1
ATOM 1589 N N . MET A 1 206 ? 4.811 5.079 11.958 1.00 87.94 206 MET A N 1
ATOM 1590 C CA . MET A 1 206 ? 3.470 5.632 11.801 1.00 87.94 206 MET A CA 1
ATOM 1591 C C . MET A 1 206 ? 2.796 5.694 13.169 1.00 87.94 206 MET A C 1
ATOM 1593 O O . MET A 1 206 ? 3.075 4.835 14.002 1.00 87.94 206 MET A O 1
ATOM 1597 N N . PRO A 1 207 ? 1.932 6.680 13.443 1.00 82.31 207 PRO A N 1
ATOM 1598 C CA . PRO A 1 207 ? 1.176 6.686 14.681 1.00 82.31 207 PRO A CA 1
ATOM 1599 C C . PRO A 1 207 ? 0.219 5.491 14.651 1.00 82.31 207 PRO A C 1
ATOM 1601 O O . PRO A 1 207 ? -0.374 5.191 13.614 1.00 82.31 207 PRO A O 1
ATOM 1604 N N . VAL A 1 208 ? 0.084 4.795 15.778 1.00 78.25 208 VAL A N 1
ATOM 1605 C CA . VAL A 1 208 ? -0.990 3.817 15.948 1.00 78.25 208 VAL A CA 1
ATOM 1606 C C . VAL A 1 208 ? -2.279 4.623 15.919 1.00 78.25 208 VAL A C 1
ATOM 1608 O O . VAL A 1 208 ? -2.464 5.530 16.734 1.00 78.25 208 VAL A O 1
ATOM 1611 N N . LEU A 1 209 ? -3.138 4.341 14.944 1.00 67.31 209 LEU A N 1
ATOM 1612 C CA . LEU A 1 209 ? -4.461 4.940 14.886 1.00 67.31 209 LEU A CA 1
ATOM 1613 C C . LEU A 1 209 ? -5.237 4.403 16.088 1.00 67.31 209 LEU A C 1
ATOM 1615 O O . LEU A 1 209 ? -5.750 3.289 16.073 1.00 67.31 209 LEU A O 1
ATOM 1619 N N . VAL A 1 210 ? -5.248 5.177 17.172 1.00 50.97 210 VAL A N 1
ATOM 1620 C CA . VAL A 1 210 ? -6.136 4.915 18.296 1.00 50.97 210 VAL A CA 1
ATOM 1621 C C . VAL A 1 210 ? -7.528 5.228 17.778 1.00 50.97 210 VAL A C 1
ATOM 1623 O O . VAL A 1 210 ? -7.873 6.400 17.631 1.00 50.97 210 VAL A O 1
ATOM 1626 N N . GLU A 1 211 ? -8.301 4.195 17.452 1.00 45.47 211 GLU A N 1
ATOM 1627 C CA . GLU A 1 211 ? -9.730 4.344 17.202 1.00 45.47 211 GLU A CA 1
ATOM 1628 C C . GLU A 1 211 ? -10.326 5.120 18.380 1.00 45.47 211 GLU A C 1
ATOM 1630 O O . GLU A 1 211 ? -10.267 4.707 19.543 1.00 45.47 211 GLU A O 1
ATOM 1635 N N . SER A 1 212 ? -10.819 6.318 18.091 1.00 35.88 212 SER A N 1
ATOM 1636 C CA . SER A 1 212 ? -11.457 7.191 19.061 1.00 35.88 212 SER A CA 1
ATOM 1637 C C . SER A 1 212 ? -12.666 6.477 19.663 1.00 35.88 212 SER A C 1
ATOM 1639 O O . SER A 1 212 ? -13.705 6.403 19.015 1.00 35.88 212 SER A O 1
ATOM 1641 N N . GLY A 1 213 ? -12.557 5.986 20.905 1.00 40.19 213 GLY A N 1
ATOM 1642 C CA . GLY A 1 213 ? -13.758 5.750 21.711 1.00 40.19 213 GLY A CA 1
ATOM 1643 C C . GLY A 1 213 ? -13.752 4.738 22.853 1.00 40.19 213 GLY A C 1
ATOM 1644 O O . GLY A 1 213 ? -14.760 4.694 23.549 1.00 40.19 213 GLY A O 1
ATOM 1645 N N . VAL A 1 214 ? -12.698 3.958 23.130 1.00 35.28 214 VAL A N 1
ATOM 1646 C CA . VAL A 1 214 ? -12.700 3.105 24.342 1.00 35.28 214 VAL A CA 1
ATOM 1647 C C . VAL A 1 214 ? -11.472 3.386 25.206 1.00 35.28 214 VAL A C 1
ATOM 1649 O O . VAL A 1 214 ? -10.377 2.918 24.885 1.00 35.28 214 VAL A O 1
ATOM 1652 N N . PRO A 1 215 ? -11.607 4.131 26.321 1.00 34.44 215 PRO A N 1
ATOM 1653 C CA . PRO A 1 215 ? -10.513 4.256 27.267 1.00 34.44 215 PRO A CA 1
ATOM 1654 C C . PRO A 1 215 ? -10.215 2.872 27.856 1.00 34.44 215 PRO A C 1
ATOM 1656 O O . PRO A 1 215 ? -11.008 2.314 28.614 1.00 34.44 215 PRO A O 1
ATOM 1659 N N . ARG A 1 216 ? -9.042 2.312 27.537 1.00 40.41 216 ARG A N 1
ATOM 1660 C CA . ARG A 1 216 ? -8.442 1.238 28.338 1.00 40.41 216 ARG A CA 1
ATOM 1661 C C . ARG A 1 216 ? -8.057 1.849 29.683 1.00 40.41 216 ARG A C 1
ATOM 1663 O O . ARG A 1 216 ? -6.950 2.355 29.827 1.00 40.41 216 ARG A O 1
ATOM 1670 N N . ASN A 1 217 ? -8.975 1.850 30.644 1.00 35.03 217 ASN A N 1
ATOM 1671 C CA . ASN A 1 217 ? -8.658 2.218 32.018 1.00 35.03 217 ASN A CA 1
ATOM 1672 C C . ASN A 1 217 ? -8.156 0.974 32.775 1.00 35.03 217 ASN A C 1
ATOM 1674 O O . ASN A 1 217 ? -8.930 0.028 32.946 1.00 35.03 217 ASN A O 1
ATOM 1678 N N . PRO A 1 218 ? -6.892 0.922 33.232 1.00 42.03 218 PRO A N 1
ATOM 1679 C CA . PRO A 1 218 ? -6.452 -0.067 34.195 1.00 42.03 218 PRO A CA 1
ATOM 1680 C C . PRO A 1 218 ? -6.678 0.510 35.599 1.00 42.03 218 PRO A C 1
ATOM 1682 O O . PRO A 1 218 ? -6.072 1.512 35.959 1.00 42.03 218 PRO A O 1
ATOM 1685 N N . ALA A 1 219 ? -7.506 -0.168 36.393 1.00 42.06 219 ALA A N 1
ATOM 1686 C CA . ALA A 1 219 ? -7.817 0.118 37.799 1.00 42.06 219 ALA A CA 1
ATOM 1687 C C . ALA A 1 219 ? -8.966 1.110 38.069 1.00 42.06 219 ALA A C 1
ATOM 1689 O O . ALA A 1 219 ? -8.765 2.287 38.339 1.00 42.06 219 ALA A O 1
ATOM 1690 N N . ALA A 1 220 ? -10.180 0.563 38.133 1.00 37.66 220 ALA A N 1
ATOM 1691 C CA . ALA A 1 220 ? -11.119 0.831 39.221 1.00 37.66 220 ALA A CA 1
ATOM 1692 C C . ALA A 1 220 ? -12.117 -0.334 39.271 1.00 37.66 220 ALA A C 1
ATOM 1694 O O . ALA A 1 220 ? -12.963 -0.484 38.394 1.00 37.66 220 ALA A O 1
ATOM 1695 N N . GLN A 1 221 ? -11.950 -1.209 40.261 1.00 42.47 221 GLN A N 1
ATOM 1696 C CA . GLN A 1 221 ? -13.026 -2.081 40.708 1.00 42.47 221 GLN A CA 1
ATOM 1697 C C . GLN A 1 221 ? -13.979 -1.215 41.530 1.00 42.47 221 GLN A C 1
ATOM 1699 O O . GLN A 1 221 ? -13.568 -0.700 42.562 1.00 42.47 221 GLN A O 1
ATOM 1704 N N . ASP A 1 222 ? -15.223 -1.094 41.083 1.00 36.81 222 ASP A N 1
ATOM 1705 C CA . ASP A 1 222 ? -16.380 -1.010 41.971 1.00 36.81 222 ASP A CA 1
ATOM 1706 C C . ASP A 1 222 ? -17.539 -1.763 41.299 1.00 36.81 222 ASP A C 1
ATOM 1708 O O . ASP A 1 222 ? -17.803 -1.546 40.110 1.00 36.81 222 ASP A O 1
ATOM 1712 N N . PRO A 1 223 ? -18.198 -2.707 41.993 1.00 49.38 223 PRO A N 1
ATOM 1713 C CA . PRO A 1 223 ? -19.339 -3.418 41.455 1.00 49.38 223 PRO A CA 1
ATOM 1714 C C . PRO A 1 223 ? -20.592 -2.591 41.741 1.00 49.38 223 PRO A C 1
ATOM 1716 O O . PRO A 1 223 ? -20.819 -2.231 42.891 1.00 49.38 223 PRO A O 1
ATOM 1719 N N . LEU A 1 224 ? -21.383 -2.333 40.696 1.00 49.34 224 LEU A N 1
ATOM 1720 C CA . LEU A 1 224 ? -22.811 -1.961 40.670 1.00 49.34 224 LEU A CA 1
ATOM 1721 C C . LEU A 1 224 ? -23.042 -0.821 39.671 1.00 49.34 224 LEU A C 1
ATOM 1723 O O . LEU A 1 224 ? -23.068 0.351 40.030 1.00 49.34 224 LEU A O 1
ATOM 1727 N N . SER A 1 225 ? -23.265 -1.187 38.411 1.00 35.97 225 SER A N 1
ATOM 1728 C CA . SER A 1 225 ? -24.224 -0.467 37.576 1.00 35.97 225 SER A CA 1
ATOM 1729 C C . SER A 1 225 ? -24.670 -1.384 36.442 1.00 35.97 225 SER A C 1
ATOM 1731 O O . SER A 1 225 ? -23.958 -1.602 35.463 1.00 35.97 225 SER A O 1
ATOM 1733 N N . GLU A 1 226 ? -25.836 -1.995 36.632 1.00 46.31 226 GLU A N 1
ATOM 1734 C CA . GLU A 1 226 ? -26.635 -2.533 35.540 1.00 46.31 226 GLU A CA 1
ATOM 1735 C C . GLU A 1 226 ? -27.103 -1.361 34.673 1.00 46.31 226 GLU A C 1
ATOM 1737 O O . GLU A 1 226 ? -27.643 -0.383 35.188 1.00 46.31 226 GLU A O 1
ATOM 1742 N N . GLY A 1 227 ? -26.930 -1.472 33.357 1.00 42.91 227 GLY A N 1
ATOM 1743 C CA . GLY A 1 227 ? -27.614 -0.603 32.405 1.00 42.91 227 GLY A CA 1
ATOM 1744 C C . GLY A 1 227 ? -26.702 0.027 31.362 1.00 42.91 227 GLY A C 1
ATOM 1745 O O . GLY A 1 227 ? -26.059 1.040 31.614 1.00 42.91 227 GLY A O 1
ATOM 1746 N N . SER A 1 228 ? -26.788 -0.544 30.159 1.00 35.72 228 SER A N 1
ATOM 1747 C CA . SER A 1 228 ? -26.387 -0.003 28.854 1.00 35.72 228 SER A CA 1
ATOM 1748 C C . SER A 1 228 ? -25.148 -0.668 28.254 1.00 35.72 228 SER A C 1
ATOM 1750 O O . SER A 1 228 ? -24.022 -0.181 28.334 1.00 35.72 228 SER A O 1
ATOM 1752 N N . THR A 1 229 ? -25.386 -1.804 27.598 1.00 35.34 229 THR A N 1
ATOM 1753 C CA . THR A 1 229 ? -24.577 -2.244 26.463 1.00 35.34 229 THR A CA 1
ATOM 1754 C C . THR A 1 229 ? -24.715 -1.182 25.377 1.00 35.34 229 THR A C 1
ATOM 1756 O O . THR A 1 229 ? -25.688 -1.179 24.629 1.00 35.34 229 THR A O 1
ATOM 1759 N N . ALA A 1 230 ? -23.773 -0.242 25.322 1.00 40.06 230 ALA A N 1
ATOM 1760 C CA . ALA A 1 230 ? -23.561 0.527 24.109 1.00 40.06 230 ALA A CA 1
ATOM 1761 C C . ALA A 1 230 ? -23.218 -0.490 23.015 1.00 40.06 230 ALA A C 1
ATOM 1763 O O . ALA A 1 230 ? -22.163 -1.130 23.072 1.00 40.06 230 ALA A O 1
ATOM 1764 N N . ASP A 1 231 ? -24.161 -0.707 22.099 1.00 38.94 231 ASP A N 1
ATOM 1765 C CA . ASP A 1 231 ? -23.978 -1.560 20.937 1.00 38.94 231 ASP A CA 1
ATOM 1766 C C . ASP A 1 231 ? -22.699 -1.116 20.228 1.00 38.94 231 ASP A C 1
ATOM 1768 O O . ASP A 1 231 ? -22.593 0.010 19.735 1.00 38.94 231 ASP A O 1
ATOM 1772 N N . LYS A 1 232 ? -21.694 -2.000 20.202 1.00 43.53 232 LYS A N 1
ATOM 1773 C CA . LYS A 1 232 ? -20.622 -1.876 19.215 1.00 43.53 232 LYS A CA 1
ATOM 1774 C C . LYS A 1 232 ? -21.315 -1.747 17.857 1.00 43.53 232 LYS A C 1
ATOM 1776 O O . LYS A 1 232 ? -22.205 -2.563 17.601 1.00 43.53 232 LYS A O 1
ATOM 1781 N N . PRO A 1 233 ? -20.932 -0.791 16.992 1.00 45.09 233 PRO A N 1
ATOM 1782 C CA . PRO A 1 233 ? -21.463 -0.771 15.640 1.00 45.09 233 PRO A CA 1
ATOM 1783 C C . PRO A 1 233 ? -21.192 -2.149 15.036 1.00 45.09 233 PRO A C 1
ATOM 1785 O O . PRO A 1 233 ? -20.043 -2.606 15.003 1.00 45.09 233 PRO A O 1
ATOM 1788 N N . ALA A 1 234 ? -22.263 -2.856 14.672 1.00 53.94 234 ALA A N 1
ATOM 1789 C CA . ALA A 1 234 ? -22.147 -4.128 13.987 1.00 53.94 234 ALA A CA 1
ATOM 1790 C C . ALA A 1 234 ? -21.269 -3.883 12.761 1.00 53.94 234 ALA A C 1
ATOM 1792 O O . ALA A 1 234 ? -21.506 -2.948 12.000 1.00 53.94 234 ALA A O 1
ATOM 1793 N N . THR A 1 235 ? -20.196 -4.656 12.616 1.00 62.41 235 THR A N 1
ATOM 1794 C CA . THR A 1 235 ? -19.305 -4.501 11.472 1.00 62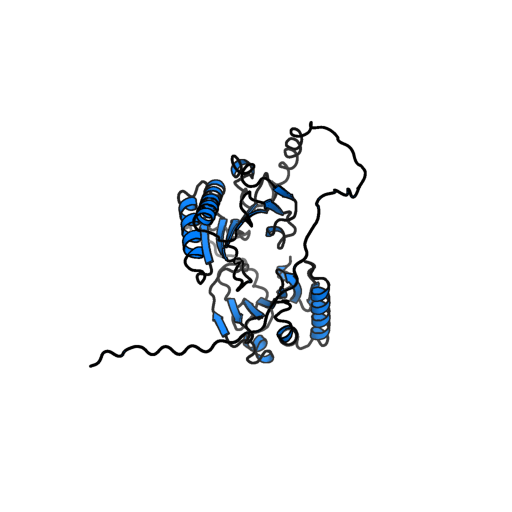.41 235 THR A CA 1
ATOM 1795 C C . THR A 1 235 ? -20.126 -4.752 10.213 1.00 62.41 235 THR A C 1
ATOM 1797 O O . THR A 1 235 ? -20.663 -5.846 10.057 1.00 62.41 235 THR A O 1
ATOM 1800 N N . ALA A 1 236 ? -20.278 -3.728 9.369 1.00 73.50 236 ALA A N 1
ATOM 1801 C CA . ALA A 1 236 ? -21.127 -3.811 8.190 1.00 73.50 236 ALA A CA 1
ATOM 1802 C C . ALA A 1 236 ? -20.705 -5.002 7.308 1.00 73.50 236 ALA A C 1
ATOM 1804 O O . ALA A 1 236 ? -19.523 -5.200 7.016 1.00 73.50 236 ALA A O 1
ATOM 1805 N N . SER A 1 237 ? -21.689 -5.823 6.963 1.00 83.38 237 SER A N 1
ATOM 1806 C CA . SER A 1 237 ? -21.550 -7.102 6.266 1.00 83.38 237 SER A CA 1
ATOM 1807 C C . SER A 1 237 ? -21.735 -6.910 4.759 1.00 83.38 237 SER A C 1
ATOM 1809 O O . SER A 1 237 ? -22.511 -6.056 4.333 1.00 83.38 237 SER A O 1
ATOM 1811 N N . LEU A 1 238 ? -21.047 -7.715 3.941 1.00 87.31 238 LEU A N 1
ATOM 1812 C CA . LEU A 1 238 ? -21.293 -7.805 2.494 1.00 87.31 238 LEU A CA 1
ATOM 1813 C C . LEU A 1 238 ? -22.445 -8.761 2.147 1.00 87.31 238 LEU A C 1
ATOM 1815 O O . LEU A 1 238 ? -22.785 -8.902 0.975 1.00 87.31 238 LEU A O 1
ATOM 1819 N N . GLY A 1 239 ? -23.008 -9.470 3.130 1.00 87.44 239 GLY A N 1
ATOM 1820 C CA . GLY A 1 239 ? -24.031 -10.496 2.919 1.00 87.44 239 GLY A CA 1
ATOM 1821 C C . GLY A 1 239 ? -23.536 -11.706 2.119 1.00 87.44 239 GLY A C 1
ATOM 1822 O O . GLY A 1 239 ? -24.347 -12.437 1.550 1.00 87.44 239 GLY A O 1
ATOM 1823 N N . LEU A 1 240 ? -22.216 -11.909 2.051 1.00 88.00 240 LEU A N 1
ATOM 1824 C CA . LEU A 1 240 ? -21.565 -12.900 1.197 1.00 88.00 240 LEU A CA 1
ATOM 1825 C C . LEU A 1 240 ? -20.658 -13.812 2.023 1.00 88.00 240 LEU A C 1
ATOM 1827 O O . LEU A 1 240 ? -19.800 -13.336 2.764 1.00 88.00 240 LEU A O 1
ATOM 1831 N N . SER A 1 241 ? -20.791 -15.127 1.858 1.00 89.56 241 SER A N 1
ATOM 1832 C CA . SER A 1 241 ? -19.854 -16.093 2.432 1.00 89.56 241 SER A CA 1
ATOM 1833 C C . SER A 1 241 ? -18.616 -16.286 1.551 1.00 89.56 241 SER A C 1
ATOM 1835 O O . SER A 1 241 ? -18.650 -16.117 0.331 1.00 89.56 241 SER A O 1
ATOM 1837 N N . MET A 1 242 ? -17.524 -16.765 2.148 1.00 86.62 242 MET A N 1
ATOM 1838 C CA . MET A 1 242 ? -16.320 -17.170 1.417 1.00 86.62 242 MET A CA 1
ATOM 1839 C C . MET A 1 242 ? -16.627 -18.226 0.347 1.00 86.62 242 MET A C 1
ATOM 1841 O O . MET A 1 242 ? -16.111 -18.167 -0.764 1.00 86.62 242 MET A O 1
ATOM 1845 N N . SER A 1 243 ? -17.500 -19.190 0.653 1.00 85.44 243 SER A N 1
ATOM 1846 C CA . SER A 1 243 ? -17.878 -20.226 -0.312 1.00 85.44 243 SER A CA 1
ATOM 1847 C C . SER A 1 243 ? -18.672 -19.667 -1.494 1.00 85.44 243 SER A C 1
ATOM 1849 O O . SER A 1 243 ? -18.494 -20.147 -2.610 1.00 85.44 243 SER A O 1
ATOM 1851 N N . GLN A 1 244 ? -19.518 -18.653 -1.277 1.00 86.56 244 GLN A N 1
ATOM 1852 C CA . GLN A 1 244 ? -20.229 -17.960 -2.355 1.00 86.56 244 GLN A CA 1
ATOM 1853 C C . GLN A 1 244 ? -19.266 -17.130 -3.208 1.00 86.56 244 GLN A C 1
ATOM 1855 O O . GLN A 1 244 ? -19.344 -17.184 -4.434 1.00 86.56 244 GLN A O 1
ATOM 1860 N N . LEU A 1 245 ? -18.316 -16.433 -2.575 1.00 87.94 245 LEU A N 1
ATOM 1861 C CA . LEU A 1 245 ? -17.285 -15.669 -3.274 1.00 87.94 245 LEU A CA 1
ATOM 1862 C C . LEU A 1 245 ? -16.430 -16.561 -4.184 1.00 87.94 245 LEU A C 1
ATOM 1864 O O . LEU A 1 245 ? -16.253 -16.258 -5.365 1.00 87.94 245 LEU A O 1
ATOM 1868 N N . LEU A 1 246 ? -15.910 -17.663 -3.635 1.00 83.69 246 LEU A N 1
ATOM 1869 C CA . LEU A 1 246 ? -15.001 -18.571 -4.339 1.00 83.69 246 LEU A CA 1
ATOM 1870 C C . LEU A 1 246 ? -15.729 -19.502 -5.319 1.00 83.69 246 LEU A C 1
ATOM 1872 O O . LEU A 1 246 ? -15.133 -19.940 -6.301 1.00 83.69 246 LEU A O 1
ATOM 1876 N N . GLY A 1 247 ? -17.019 -19.775 -5.102 1.00 78.94 247 GLY A N 1
ATOM 1877 C CA . GLY A 1 247 ? -17.804 -20.709 -5.912 1.00 78.94 247 GLY A CA 1
ATOM 1878 C C . GLY A 1 247 ? -17.823 -20.382 -7.410 1.00 78.94 247 GLY A C 1
ATOM 1879 O O . GLY A 1 247 ? -17.846 -21.301 -8.226 1.00 78.94 247 GLY A O 1
ATOM 1880 N N . GLY A 1 248 ? -17.749 -19.100 -7.787 1.00 68.69 248 GLY A N 1
ATOM 1881 C CA . GLY A 1 248 ? -17.647 -18.676 -9.191 1.00 68.69 248 GLY A CA 1
ATOM 1882 C C . GLY A 1 248 ? -16.221 -18.405 -9.689 1.00 68.69 248 GLY A C 1
ATOM 1883 O O . GLY A 1 248 ? -16.046 -18.102 -10.865 1.00 68.69 248 GLY A O 1
ATOM 1884 N N . LEU A 1 249 ? -15.208 -18.505 -8.822 1.00 76.94 249 LEU A N 1
ATOM 1885 C CA . LEU A 1 249 ? -13.790 -18.354 -9.177 1.00 76.94 249 LEU A CA 1
ATOM 1886 C C . LEU A 1 249 ? -13.104 -19.703 -9.470 1.00 76.94 249 LEU A C 1
ATOM 1888 O O . LEU A 1 249 ? -11.985 -19.728 -9.980 1.00 76.94 249 LEU A O 1
ATOM 1892 N N . GLY A 1 250 ? -13.775 -20.831 -9.206 1.00 69.44 250 GLY A N 1
ATOM 1893 C CA . GLY A 1 250 ? -13.236 -22.171 -9.450 1.00 69.44 250 GLY A CA 1
ATOM 1894 C C . GLY A 1 250 ? -11.941 -22.428 -8.670 1.00 69.44 250 GLY A C 1
ATOM 1895 O O . GLY A 1 250 ? -11.806 -22.000 -7.528 1.00 69.44 250 GLY A O 1
ATOM 1896 N N . ASN A 1 251 ? -10.972 -23.099 -9.304 1.00 70.75 251 ASN A N 1
ATOM 1897 C CA . ASN A 1 251 ? -9.640 -23.348 -8.734 1.00 70.75 251 ASN A CA 1
ATOM 1898 C C . ASN A 1 251 ? -8.642 -22.210 -9.013 1.00 70.75 251 ASN A C 1
ATOM 1900 O O . ASN A 1 251 ? -7.450 -22.409 -8.834 1.00 70.75 251 ASN A O 1
ATOM 1904 N N . ALA A 1 252 ? -9.093 -21.025 -9.451 1.00 76.38 252 ALA A N 1
ATOM 1905 C CA . ALA A 1 252 ? -8.195 -19.931 -9.838 1.00 76.38 252 ALA A CA 1
ATOM 1906 C C . ALA A 1 252 ? -7.260 -19.467 -8.710 1.00 76.38 252 ALA A C 1
ATOM 1908 O O . ALA A 1 252 ? -6.203 -18.909 -8.996 1.00 76.38 252 ALA A O 1
ATOM 1909 N N . PHE A 1 253 ? -7.652 -19.710 -7.456 1.00 77.44 253 PHE A N 1
ATOM 1910 C CA . PHE A 1 253 ? -6.932 -19.342 -6.239 1.00 77.44 253 PHE A CA 1
ATOM 1911 C C . PHE A 1 253 ? -6.739 -20.570 -5.330 1.00 77.44 253 PHE A C 1
ATOM 1913 O O . PHE A 1 253 ? -7.425 -20.701 -4.313 1.00 77.44 253 PHE A O 1
ATOM 1920 N N . PRO A 1 254 ? -5.868 -21.521 -5.708 1.00 67.56 254 PRO A N 1
ATOM 1921 C CA . PRO A 1 254 ? -5.740 -22.792 -4.999 1.00 67.56 254 PRO A CA 1
ATOM 1922 C C . PRO A 1 254 ? -4.888 -22.670 -3.730 1.00 67.56 254 PRO A C 1
ATOM 1924 O O . PRO A 1 254 ? -5.040 -23.468 -2.805 1.00 67.56 254 PRO A O 1
ATOM 1927 N N . GLU A 1 255 ? -3.998 -21.677 -3.673 1.00 64.19 255 GLU A N 1
ATOM 1928 C CA . GLU A 1 255 ? -3.119 -21.439 -2.535 1.00 64.19 255 GLU A CA 1
ATOM 1929 C C . GLU A 1 255 ? -3.771 -20.455 -1.567 1.00 64.19 255 GLU A C 1
ATOM 1931 O O . GLU A 1 255 ? -3.889 -19.263 -1.851 1.00 64.19 255 GLU A O 1
ATOM 1936 N N . ARG A 1 256 ? -4.193 -20.971 -0.408 1.00 72.19 256 ARG A N 1
ATOM 1937 C CA . ARG A 1 256 ? -4.701 -20.177 0.712 1.00 72.19 256 ARG A CA 1
ATOM 1938 C C . ARG A 1 256 ? -3.605 -20.003 1.751 1.00 72.19 256 ARG A C 1
ATOM 1940 O O . ARG A 1 256 ? -3.146 -20.978 2.347 1.00 72.19 256 ARG A O 1
ATOM 1947 N N . LEU A 1 257 ? -3.243 -18.757 2.009 1.00 60.53 257 LEU A N 1
ATOM 1948 C CA . LEU A 1 257 ? -2.399 -18.369 3.121 1.00 60.53 257 LEU A CA 1
ATOM 1949 C C . LEU A 1 257 ? -3.296 -17.811 4.230 1.00 60.53 257 LEU A C 1
ATOM 1951 O O . LEU A 1 257 ? -3.755 -16.670 4.176 1.00 60.53 257 LEU A O 1
ATOM 1955 N N . GLU A 1 258 ? -3.566 -18.640 5.240 1.00 55.25 258 GLU A N 1
ATOM 1956 C CA . GLU A 1 258 ? -4.243 -18.188 6.456 1.00 55.25 258 GLU A CA 1
ATOM 1957 C C . GLU A 1 258 ? -3.275 -17.295 7.245 1.00 55.25 258 GLU A C 1
ATOM 1959 O O . GLU A 1 258 ? -2.282 -17.771 7.800 1.00 55.25 258 GLU A O 1
ATOM 1964 N N . GLN A 1 259 ? -3.549 -15.992 7.296 1.00 52.97 259 GLN A N 1
ATOM 1965 C CA . GLN A 1 259 ? -2.777 -15.048 8.098 1.00 52.97 259 GLN A CA 1
ATOM 1966 C C . GLN A 1 259 ? -3.639 -14.532 9.254 1.00 52.97 259 GLN A C 1
ATOM 1968 O O . GLN A 1 259 ? -4.757 -14.067 9.067 1.00 52.97 259 GLN A O 1
ATOM 1973 N N . ARG A 1 260 ? -3.106 -14.573 10.480 1.00 39.78 260 ARG A N 1
ATOM 1974 C CA . ARG A 1 260 ? -3.643 -13.785 11.599 1.00 39.78 260 ARG A CA 1
ATOM 1975 C C . ARG A 1 260 ? -2.838 -12.495 11.674 1.00 39.78 260 ARG A C 1
ATOM 1977 O O . ARG A 1 260 ? -1.687 -12.540 12.099 1.00 39.78 260 ARG A O 1
ATOM 1984 N N . GLY A 1 261 ? -3.418 -11.379 11.249 1.00 39.09 261 GLY A N 1
ATOM 1985 C CA . GLY A 1 261 ? -2.761 -10.074 11.278 1.00 39.09 261 GLY A CA 1
ATOM 1986 C C . GLY A 1 261 ? -3.754 -8.941 11.513 1.00 39.09 261 GLY A C 1
ATOM 1987 O O . GLY A 1 261 ? -4.890 -8.998 11.049 1.00 39.09 261 GLY A O 1
ATOM 1988 N N . GLU A 1 262 ? -3.315 -7.916 12.241 1.00 40.06 262 GLU A N 1
ATOM 1989 C CA . GLU A 1 262 ? -4.030 -6.649 12.423 1.00 40.06 262 GLU A CA 1
ATOM 1990 C C . GLU A 1 262 ? -3.883 -5.797 11.148 1.00 40.06 262 GLU A C 1
ATOM 1992 O O . GLU A 1 262 ? -3.048 -4.901 11.057 1.00 40.06 262 GLU A O 1
ATOM 1997 N N . LEU A 1 263 ? -4.665 -6.095 10.111 1.00 42.12 263 LEU A N 1
ATOM 1998 C CA . LEU A 1 263 ? -4.803 -5.219 8.943 1.00 42.12 263 LEU A CA 1
ATOM 1999 C C . LEU A 1 263 ? -5.932 -4.228 9.200 1.00 42.12 263 LEU A C 1
ATOM 2001 O O . LEU A 1 263 ? -7.042 -4.708 9.363 1.00 42.12 263 LEU A O 1
ATOM 2005 N N . TYR A 1 264 ? -5.638 -2.913 9.203 1.00 43.41 264 TYR A N 1
ATOM 2006 C CA . TYR A 1 264 ? -6.483 -1.693 9.043 1.00 43.41 264 TYR A CA 1
ATOM 2007 C C . TYR A 1 264 ? -7.951 -1.652 9.550 1.00 43.41 264 TYR A C 1
ATOM 2009 O O . TYR A 1 264 ? -8.607 -0.626 9.403 1.00 43.41 264 TYR A O 1
ATOM 2017 N N . LEU A 1 265 ? -8.483 -2.714 10.142 1.00 45.06 265 LEU A N 1
ATOM 2018 C CA . LEU A 1 265 ? -9.904 -2.991 10.354 1.00 45.06 265 LEU A CA 1
ATOM 2019 C C . LEU A 1 265 ? -10.225 -3.239 11.835 1.00 45.06 265 LEU A C 1
ATOM 2021 O O . LEU A 1 265 ? -11.292 -3.763 12.152 1.00 45.06 265 LEU A O 1
ATOM 2025 N N . GLY A 1 266 ? -9.298 -2.878 12.723 1.00 47.62 266 GLY A N 1
ATOM 2026 C CA . GLY A 1 266 ? -9.382 -3.133 14.156 1.00 47.62 266 GLY A CA 1
ATOM 2027 C C . GLY A 1 266 ? -8.880 -4.530 14.557 1.00 47.62 266 GLY A C 1
ATOM 2028 O O . GLY A 1 266 ? -8.511 -5.345 13.705 1.00 47.62 266 GLY A O 1
ATOM 2029 N N . PRO A 1 267 ? -8.810 -4.814 15.867 1.00 46.56 267 PRO A N 1
ATOM 2030 C CA . PRO A 1 267 ? -8.304 -6.086 16.370 1.00 46.56 267 PRO A CA 1
ATOM 2031 C C . PRO A 1 267 ? -9.292 -7.244 16.123 1.00 46.56 267 PRO A C 1
ATOM 2033 O O . PRO A 1 267 ? -10.502 -7.095 16.293 1.00 46.56 267 PRO A O 1
ATOM 2036 N N . ASP A 1 268 ? -8.739 -8.416 15.788 1.00 58.62 268 ASP A N 1
ATOM 2037 C CA . ASP A 1 268 ? -9.385 -9.742 15.719 1.00 58.62 268 ASP A CA 1
ATOM 2038 C C . ASP A 1 268 ? -10.352 -10.046 14.552 1.00 58.62 268 ASP A C 1
ATOM 2040 O O . ASP A 1 268 ? -11.172 -10.964 14.657 1.00 58.62 268 ASP A O 1
ATOM 2044 N N . ILE A 1 269 ? -10.247 -9.369 13.404 1.00 64.94 269 ILE A N 1
ATOM 2045 C CA . ILE A 1 269 ? -10.999 -9.784 12.204 1.00 64.94 269 ILE A CA 1
ATOM 2046 C C . ILE A 1 269 ? -10.215 -10.863 11.439 1.00 64.94 269 ILE A C 1
ATOM 2048 O O . ILE A 1 269 ? -9.062 -10.623 11.076 1.00 64.94 269 ILE A O 1
ATOM 2052 N N . PRO A 1 270 ? -10.802 -12.048 11.166 1.00 70.00 270 PRO A N 1
ATOM 2053 C CA . PRO A 1 270 ? -10.146 -13.057 10.346 1.00 70.00 270 PRO A CA 1
ATOM 2054 C C . PRO A 1 270 ? -9.848 -12.504 8.953 1.00 70.00 270 PRO A C 1
ATOM 2056 O O . PRO A 1 270 ? -10.687 -11.833 8.347 1.00 70.00 270 PRO A O 1
ATOM 2059 N N . TYR A 1 271 ? -8.651 -12.800 8.463 1.00 78.50 271 TYR A N 1
ATOM 2060 C CA . TYR A 1 271 ? -8.170 -12.375 7.163 1.00 78.50 271 TYR A CA 1
ATOM 2061 C C . TYR A 1 271 ? -7.595 -13.582 6.429 1.00 78.50 271 TYR A C 1
ATOM 2063 O O . TYR A 1 271 ? -6.818 -14.358 6.984 1.00 78.50 271 TYR A O 1
ATOM 2071 N N . ASP A 1 272 ? -7.989 -13.737 5.175 1.00 80.44 272 ASP A N 1
ATOM 2072 C CA . ASP A 1 272 ? -7.475 -14.770 4.289 1.00 80.44 272 ASP A CA 1
ATOM 2073 C C . ASP A 1 272 ? -6.863 -14.098 3.065 1.00 80.44 272 ASP A C 1
ATOM 2075 O O . ASP A 1 272 ? -7.475 -13.204 2.473 1.00 80.44 272 ASP A O 1
ATOM 2079 N N . GLN A 1 273 ? -5.668 -14.542 2.679 1.00 83.50 273 GLN A N 1
ATOM 2080 C CA . GLN A 1 273 ? -5.050 -14.160 1.419 1.00 83.50 273 GLN A CA 1
ATOM 2081 C C . GLN A 1 273 ? -4.903 -15.393 0.538 1.00 83.50 273 GLN A C 1
ATOM 2083 O O . GLN A 1 273 ? -4.464 -16.453 0.983 1.00 83.50 273 GLN A O 1
ATOM 2088 N N . PHE A 1 274 ? -5.261 -15.241 -0.725 1.00 84.38 274 PHE A N 1
ATOM 2089 C CA . PHE A 1 274 ? -5.168 -16.266 -1.738 1.00 84.38 274 PHE A CA 1
ATOM 2090 C C . PHE A 1 274 ? -4.310 -15.772 -2.892 1.00 84.38 274 PHE A C 1
ATOM 2092 O O . PHE A 1 274 ? -4.421 -14.618 -3.318 1.00 84.38 274 PHE A O 1
ATOM 2099 N N . PHE A 1 275 ? -3.490 -16.664 -3.429 1.00 81.25 275 PHE A N 1
ATOM 2100 C CA . PHE A 1 275 ? -2.682 -16.392 -4.609 1.00 81.25 275 PHE A CA 1
ATOM 2101 C C . PHE A 1 275 ? -3.248 -17.153 -5.795 1.00 81.25 275 PHE A C 1
ATOM 2103 O O . PHE A 1 275 ? -3.709 -18.291 -5.679 1.00 81.25 275 PHE A O 1
ATOM 2110 N N . SER A 1 276 ? -3.277 -16.472 -6.933 1.00 80.94 276 SER A N 1
ATOM 2111 C CA . SER A 1 276 ? -3.708 -17.084 -8.184 1.00 80.94 276 SER A CA 1
ATOM 2112 C C . SER A 1 276 ? -2.673 -18.086 -8.696 1.00 80.94 276 SER A C 1
ATOM 2114 O O . SER A 1 276 ? -1.484 -17.929 -8.438 1.00 80.94 276 SER A O 1
ATOM 2116 N N . GLU A 1 277 ? -3.099 -19.073 -9.490 1.00 73.88 277 GLU A N 1
ATOM 2117 C CA . GLU A 1 277 ? -2.194 -20.071 -10.101 1.00 73.88 277 GLU A CA 1
ATOM 2118 C C . GLU A 1 277 ? -1.046 -19.458 -10.919 1.00 73.88 277 GLU A C 1
ATOM 2120 O O . GLU A 1 277 ? 0.009 -20.069 -11.076 1.00 73.88 277 GLU A O 1
ATOM 2125 N N . ASN A 1 278 ? -1.247 -18.253 -11.459 1.00 70.88 278 ASN A N 1
ATOM 2126 C CA . ASN A 1 278 ? -0.230 -17.552 -12.235 1.00 70.88 278 ASN A CA 1
ATOM 2127 C C . ASN A 1 278 ? 0.716 -16.699 -11.368 1.00 70.88 278 ASN A C 1
ATOM 2129 O O . ASN A 1 278 ? 1.647 -16.129 -11.917 1.00 70.88 278 ASN A O 1
ATOM 2133 N N . ASN A 1 279 ? 0.520 -16.616 -10.044 1.00 68.81 279 ASN A N 1
ATOM 2134 C CA . ASN A 1 279 ? 1.294 -15.795 -9.098 1.00 68.81 279 ASN A CA 1
ATOM 2135 C C . ASN A 1 279 ? 1.329 -14.283 -9.400 1.00 68.81 279 ASN A C 1
ATOM 2137 O O . ASN A 1 279 ? 2.119 -13.550 -8.806 1.00 68.81 279 ASN A O 1
ATOM 2141 N N . PHE A 1 280 ? 0.459 -13.783 -10.282 1.00 81.94 280 PHE A N 1
ATOM 2142 C CA . PHE A 1 280 ? 0.416 -12.364 -10.669 1.00 81.94 280 PHE A CA 1
ATOM 2143 C C . PHE A 1 280 ? -0.856 -11.650 -10.230 1.00 81.94 280 PHE A C 1
ATOM 2145 O O . PHE A 1 280 ? -1.044 -10.471 -10.542 1.00 81.94 280 PHE A O 1
ATOM 2152 N N . ALA A 1 281 ? -1.713 -12.353 -9.496 1.00 87.50 281 ALA A N 1
ATOM 2153 C CA . ALA A 1 281 ? -2.855 -11.781 -8.816 1.00 87.50 281 ALA A CA 1
ATOM 2154 C C . ALA A 1 281 ? -3.008 -12.334 -7.398 1.00 87.50 281 ALA A C 1
ATOM 2156 O O . ALA A 1 281 ? -2.731 -13.512 -7.143 1.00 87.50 281 ALA A O 1
ATOM 2157 N N . SER A 1 282 ? -3.503 -11.490 -6.498 1.00 89.31 282 SER A N 1
ATOM 2158 C CA . SER A 1 282 ? -3.846 -11.860 -5.130 1.00 89.31 282 SER A CA 1
ATOM 2159 C C . SER A 1 282 ? -5.282 -11.465 -4.811 1.00 89.31 282 SER A C 1
ATOM 2161 O O . SER A 1 282 ? -5.786 -10.449 -5.292 1.00 89.31 282 SER A O 1
ATOM 2163 N N . LEU A 1 283 ? -5.945 -12.300 -4.023 1.00 90.69 283 LEU A N 1
ATOM 2164 C CA . LEU A 1 283 ? -7.269 -12.057 -3.477 1.00 90.69 283 LEU A CA 1
ATOM 2165 C C . LEU A 1 283 ? -7.139 -12.042 -1.962 1.00 90.69 283 LEU A C 1
ATOM 2167 O O . LEU A 1 283 ? -6.654 -12.994 -1.368 1.00 90.69 283 LEU A O 1
ATOM 2171 N N . SER A 1 284 ? -7.599 -10.979 -1.340 1.00 89.44 284 SER A N 1
ATOM 2172 C CA . SER A 1 284 ? -7.585 -10.790 0.096 1.00 89.44 284 SER A CA 1
ATOM 2173 C C . SER A 1 284 ? -9.008 -10.580 0.574 1.00 89.44 284 SER A C 1
ATOM 2175 O O . SER A 1 284 ? -9.775 -9.828 -0.024 1.00 89.44 284 SER A O 1
ATOM 2177 N N . THR A 1 285 ? -9.381 -11.237 1.659 1.00 90.12 285 THR A N 1
ATOM 2178 C CA . THR A 1 285 ? -10.727 -11.147 2.223 1.00 90.12 285 THR A CA 1
ATOM 2179 C C . THR A 1 285 ? -10.641 -10.937 3.718 1.00 90.12 285 THR A C 1
ATOM 2181 O O . THR A 1 285 ? -9.826 -11.580 4.376 1.00 90.12 285 THR A O 1
ATOM 2184 N N . ALA A 1 286 ? -11.506 -10.086 4.256 1.00 86.12 286 ALA A N 1
ATOM 2185 C CA . ALA A 1 286 ? -11.667 -9.913 5.692 1.00 86.12 286 ALA A CA 1
ATOM 2186 C C . ALA A 1 286 ? -13.090 -10.288 6.114 1.00 86.12 286 ALA A C 1
ATOM 2188 O O . ALA A 1 286 ? -14.049 -10.050 5.374 1.00 86.12 286 ALA A O 1
ATOM 2189 N N . GLY A 1 287 ? -13.221 -10.829 7.323 1.00 82.25 287 GLY A N 1
ATOM 2190 C CA . GLY A 1 287 ? -14.485 -11.276 7.905 1.00 82.25 287 GLY A CA 1
ATOM 2191 C C . GLY A 1 287 ? -14.470 -12.764 8.238 1.00 82.25 287 GLY A C 1
ATOM 2192 O O . GLY A 1 287 ? -13.520 -13.487 7.949 1.00 82.25 287 GLY A O 1
ATOM 2193 N N . VAL A 1 288 ? -15.531 -13.245 8.879 1.00 82.44 288 VAL A N 1
ATOM 2194 C CA . VAL A 1 288 ? -15.681 -14.684 9.133 1.00 82.44 288 VAL A CA 1
ATOM 2195 C C . VAL A 1 288 ? -16.068 -15.394 7.835 1.00 82.44 288 VAL A C 1
ATOM 2197 O O . VAL A 1 288 ? -16.722 -14.823 6.973 1.00 82.44 288 VAL A O 1
ATOM 2200 N N . SER A 1 289 ? -15.745 -16.680 7.691 1.00 79.81 289 SER A N 1
ATOM 2201 C CA . SER A 1 289 ? -15.999 -17.423 6.441 1.00 79.81 289 SER A CA 1
ATOM 2202 C C . SER A 1 289 ? -17.465 -17.450 5.983 1.00 79.81 289 SER A C 1
ATOM 2204 O O . SER A 1 289 ? -17.741 -17.700 4.811 1.00 79.81 289 SER A O 1
ATOM 2206 N N . LYS A 1 290 ? -18.412 -17.212 6.897 1.00 84.81 290 LYS A N 1
ATOM 2207 C CA . LYS A 1 290 ? -19.850 -17.134 6.607 1.00 84.81 290 LYS A CA 1
ATOM 2208 C C . LYS A 1 290 ? -20.321 -15.736 6.216 1.00 84.81 290 LYS A C 1
ATOM 2210 O O . LYS A 1 290 ? -21.418 -15.634 5.685 1.00 84.81 290 LYS A O 1
ATOM 2215 N N . ASP A 1 291 ? -19.529 -14.713 6.510 1.00 86.19 291 ASP A N 1
ATOM 2216 C CA . ASP A 1 291 ? -19.913 -13.319 6.357 1.00 86.19 291 ASP A CA 1
ATOM 2217 C C . ASP A 1 291 ? -18.677 -12.426 6.183 1.00 86.19 291 ASP A C 1
ATOM 2219 O O . ASP A 1 291 ? -17.965 -12.094 7.140 1.00 86.19 291 ASP A O 1
ATOM 2223 N N . LEU A 1 292 ? -18.393 -12.103 4.924 1.00 89.06 292 LEU A N 1
ATOM 2224 C CA . LEU A 1 292 ? -17.293 -11.236 4.535 1.00 89.06 292 LEU A CA 1
ATOM 2225 C C . LEU A 1 292 ? -17.678 -9.772 4.737 1.00 89.06 292 LEU A C 1
ATOM 2227 O O . LEU A 1 292 ? -18.814 -9.371 4.509 1.00 89.06 292 LEU A O 1
ATOM 2231 N N . ILE A 1 293 ? -16.697 -8.958 5.107 1.00 89.31 293 ILE A N 1
ATOM 2232 C CA . ILE A 1 293 ? -16.858 -7.509 5.300 1.00 89.31 293 ILE A CA 1
ATOM 2233 C C . ILE A 1 293 ? -15.988 -6.700 4.335 1.00 89.31 293 ILE A C 1
ATOM 2235 O O . ILE A 1 293 ? -16.153 -5.491 4.204 1.00 89.31 293 ILE A O 1
ATOM 2239 N N . GLN A 1 294 ? -15.016 -7.346 3.692 1.00 90.88 294 GLN A N 1
ATOM 2240 C CA . GLN A 1 294 ? -14.176 -6.725 2.679 1.00 90.88 294 GLN A CA 1
ATOM 2241 C C . GLN A 1 294 ? -13.588 -7.781 1.755 1.00 90.88 294 GLN A C 1
ATOM 2243 O O . GLN A 1 294 ? -13.189 -8.861 2.195 1.00 90.88 294 GLN A O 1
ATOM 2248 N N . ILE A 1 295 ? -13.482 -7.422 0.481 1.00 93.00 295 ILE A N 1
ATOM 2249 C CA . ILE A 1 295 ? -12.761 -8.173 -0.537 1.00 93.00 295 ILE A CA 1
ATOM 2250 C C . ILE A 1 295 ? -11.820 -7.199 -1.242 1.00 93.00 295 ILE A C 1
ATOM 2252 O O . ILE A 1 295 ? -12.217 -6.093 -1.602 1.00 93.00 295 ILE A O 1
ATOM 2256 N N . GLN A 1 296 ? -10.573 -7.598 -1.439 1.00 93.06 296 GLN A N 1
ATOM 2257 C CA . GLN A 1 296 ? -9.585 -6.873 -2.222 1.00 93.06 296 GLN A CA 1
ATOM 2258 C C . GLN A 1 296 ? -8.985 -7.833 -3.238 1.00 93.06 296 GLN A C 1
ATOM 2260 O O . GLN A 1 296 ? -8.455 -8.875 -2.875 1.00 93.06 296 GLN A O 1
ATOM 2265 N N . TYR A 1 297 ? -9.062 -7.490 -4.511 1.00 94.44 297 TYR A N 1
ATOM 2266 C CA . TYR A 1 297 ? -8.413 -8.222 -5.583 1.00 94.44 297 TYR A CA 1
ATOM 2267 C C . TYR A 1 297 ? -7.370 -7.322 -6.228 1.00 94.44 297 TYR A C 1
ATOM 2269 O O . TYR A 1 297 ? -7.669 -6.180 -6.564 1.00 94.44 297 TYR A O 1
ATOM 2277 N N . SER A 1 298 ? -6.148 -7.811 -6.393 1.00 92.94 298 SER A N 1
ATOM 2278 C CA . SER A 1 298 ? -5.077 -7.052 -7.028 1.00 92.94 298 SER A CA 1
ATOM 2279 C C . SER A 1 298 ? -4.340 -7.885 -8.059 1.00 92.94 298 SER A C 1
ATOM 2281 O O . SER A 1 298 ? -4.152 -9.087 -7.872 1.00 92.94 298 SER A O 1
ATOM 2283 N N . TYR A 1 299 ? -3.915 -7.255 -9.151 1.00 92.25 299 TYR A N 1
ATOM 2284 C CA . TYR A 1 299 ? -3.057 -7.891 -10.146 1.00 92.25 299 TYR A CA 1
ATOM 2285 C C . TYR A 1 299 ? -2.107 -6.899 -10.814 1.00 92.25 299 TYR A C 1
ATOM 2287 O O . TYR A 1 299 ? -2.417 -5.714 -10.950 1.00 92.25 299 TYR A O 1
ATOM 2295 N N . GLN A 1 300 ? -0.956 -7.402 -11.260 1.00 87.88 300 GLN A N 1
ATOM 2296 C CA . GLN A 1 300 ? 0.114 -6.587 -11.840 1.00 87.88 300 GLN A CA 1
ATOM 2297 C C . GLN A 1 300 ? -0.136 -6.249 -13.318 1.00 87.88 300 GLN A C 1
ATOM 2299 O O . GLN A 1 300 ? -0.438 -7.127 -14.128 1.00 87.88 300 GLN A O 1
ATOM 2304 N N . LEU A 1 301 ? 0.103 -4.990 -13.691 1.00 86.75 301 LEU A N 1
ATOM 2305 C CA . LEU A 1 301 ? 0.097 -4.475 -15.066 1.00 86.75 301 LEU A CA 1
ATOM 2306 C C . LEU A 1 301 ? 1.510 -4.332 -15.638 1.00 86.75 301 LEU A C 1
ATOM 2308 O O . LEU A 1 301 ? 1.878 -3.300 -16.206 1.00 86.75 301 LEU A O 1
ATOM 2312 N N . ARG A 1 302 ? 2.323 -5.380 -15.516 1.00 81.75 302 ARG A N 1
ATOM 2313 C CA . ARG A 1 302 ? 3.653 -5.386 -16.128 1.00 81.75 302 ARG A CA 1
ATOM 2314 C C . ARG A 1 302 ? 3.617 -5.917 -17.556 1.00 81.75 302 ARG A C 1
ATOM 2316 O O . ARG A 1 302 ? 2.926 -6.890 -17.852 1.00 81.75 302 ARG A O 1
ATOM 2323 N N . GLU A 1 303 ? 4.370 -5.266 -18.438 1.00 80.00 303 GLU A N 1
ATOM 2324 C CA . GLU A 1 303 ? 4.452 -5.584 -19.872 1.00 80.00 303 GLU A CA 1
ATOM 2325 C C . GLU A 1 303 ? 4.888 -7.033 -20.140 1.00 80.00 303 GLU A C 1
ATOM 2327 O O . GLU A 1 303 ? 4.364 -7.685 -21.043 1.00 80.00 303 GLU A O 1
ATOM 2332 N N . ASP A 1 304 ? 5.795 -7.561 -19.318 1.00 78.94 304 ASP A N 1
ATOM 2333 C CA . ASP A 1 304 ? 6.259 -8.950 -19.361 1.00 78.94 304 ASP A CA 1
ATOM 2334 C C . ASP A 1 304 ? 5.192 -9.966 -18.916 1.00 78.94 304 ASP A C 1
ATOM 2336 O O . ASP A 1 304 ? 5.330 -11.156 -19.193 1.00 78.94 304 ASP A O 1
ATOM 2340 N N . HIS A 1 305 ? 4.093 -9.511 -18.304 1.00 78.06 305 HIS A N 1
ATOM 2341 C CA . HIS A 1 305 ? 2.970 -10.335 -17.843 1.00 78.06 305 HIS A CA 1
ATOM 2342 C C . HIS A 1 305 ? 1.682 -10.115 -18.655 1.00 78.06 305 HIS A C 1
ATOM 2344 O O . HIS A 1 305 ? 0.619 -10.608 -18.278 1.00 78.06 305 HIS A 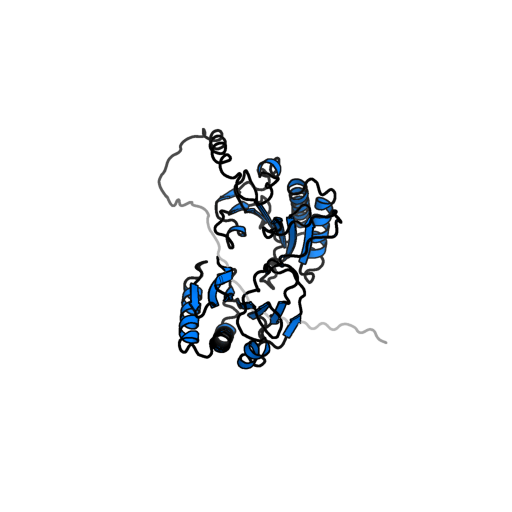O 1
ATOM 2350 N N . LYS A 1 306 ? 1.762 -9.420 -19.799 1.00 82.62 306 LYS A N 1
ATOM 2351 C CA . LYS A 1 306 ? 0.633 -9.189 -20.721 1.00 82.62 306 LYS A CA 1
ATOM 2352 C C . LYS A 1 306 ? -0.240 -10.417 -21.016 1.00 82.62 306 LYS A C 1
ATOM 2354 O O . LYS A 1 306 ? -1.462 -10.258 -21.019 1.00 82.62 306 LYS A O 1
ATOM 2359 N N . PRO A 1 307 ? 0.320 -11.626 -21.232 1.00 83.94 307 PRO A N 1
ATOM 2360 C CA . PRO A 1 307 ? -0.489 -12.821 -21.478 1.00 83.94 307 PRO A CA 1
ATOM 2361 C C . PRO A 1 307 ? -1.455 -13.174 -20.335 1.00 83.94 307 PRO A C 1
ATOM 2363 O O . PRO A 1 307 ? -2.476 -13.812 -20.572 1.00 83.94 307 PRO A O 1
ATOM 2366 N N . GLU A 1 308 ? -1.161 -12.749 -19.103 1.00 86.56 308 GLU A N 1
ATOM 2367 C CA . GLU A 1 308 ? -1.960 -13.051 -17.911 1.00 86.56 308 GLU A CA 1
ATOM 2368 C C . GLU A 1 308 ? -3.007 -11.969 -17.604 1.00 86.56 308 GLU A C 1
ATOM 2370 O O . GLU A 1 308 ? -3.935 -12.207 -16.830 1.00 86.56 308 GLU A O 1
ATOM 2375 N N . TRP A 1 309 ? -2.924 -10.795 -18.241 1.00 89.50 309 TRP A N 1
ATOM 2376 C CA . TRP A 1 309 ? -3.854 -9.687 -17.998 1.00 89.50 309 TRP A CA 1
ATOM 2377 C C . TRP A 1 309 ? -5.298 -10.061 -18.322 1.00 89.50 309 TRP A C 1
ATOM 2379 O O . TRP A 1 309 ? -6.199 -9.789 -17.536 1.00 89.50 309 TRP A O 1
ATOM 2389 N N . GLU A 1 310 ? -5.540 -10.722 -19.455 1.00 89.44 310 GLU A N 1
ATOM 2390 C CA . GLU A 1 310 ? -6.892 -11.147 -19.835 1.00 89.44 310 GLU A CA 1
ATOM 2391 C C . GLU A 1 310 ? -7.485 -12.136 -18.829 1.00 89.44 310 GLU A C 1
ATOM 2393 O O . GLU A 1 310 ? -8.667 -12.045 -18.489 1.00 89.44 310 GLU A O 1
ATOM 2398 N N . ARG A 1 311 ? -6.651 -13.035 -18.299 1.00 89.38 311 ARG A N 1
ATOM 2399 C CA . ARG A 1 311 ? -7.046 -14.001 -17.274 1.00 89.38 311 ARG A CA 1
ATOM 2400 C C . ARG A 1 311 ? -7.371 -13.303 -15.951 1.00 89.38 311 ARG A C 1
ATOM 2402 O O . ARG A 1 311 ? -8.427 -13.560 -15.379 1.00 89.38 311 ARG A O 1
ATOM 2409 N N . ASN A 1 312 ? -6.539 -12.359 -15.517 1.00 91.38 312 ASN A N 1
ATOM 2410 C CA . ASN A 1 312 ? -6.774 -11.580 -14.298 1.00 91.38 312 ASN A CA 1
ATOM 2411 C C . ASN A 1 312 ? -8.032 -10.699 -14.405 1.00 91.38 312 ASN A C 1
ATOM 2413 O O . ASN A 1 312 ? -8.847 -10.648 -13.483 1.00 91.38 312 ASN A O 1
ATOM 2417 N N . ARG A 1 313 ? -8.276 -10.089 -15.572 1.00 92.56 313 ARG A N 1
ATOM 2418 C CA . ARG A 1 313 ? -9.535 -9.382 -15.860 1.00 92.56 313 ARG A CA 1
ATOM 2419 C C . ARG A 1 313 ? -10.733 -10.327 -15.801 1.00 92.56 313 ARG A C 1
ATOM 2421 O O . ARG A 1 313 ? -11.771 -9.962 -15.256 1.00 92.56 313 ARG A O 1
ATOM 2428 N N . ALA A 1 314 ? -10.610 -11.544 -16.328 1.00 91.06 314 ALA A N 1
ATOM 2429 C CA . ALA A 1 314 ? -11.674 -12.539 -16.232 1.00 91.06 314 ALA A CA 1
ATOM 2430 C C . ALA A 1 314 ? -11.974 -12.919 -14.770 1.00 91.06 314 ALA A C 1
ATOM 2432 O O . ALA A 1 314 ? -13.147 -13.019 -14.410 1.00 91.06 314 ALA A O 1
ATOM 2433 N N . TYR A 1 315 ? -10.951 -13.044 -13.916 1.00 90.81 315 TYR A N 1
ATOM 2434 C CA . TYR A 1 315 ? -11.126 -13.273 -12.478 1.00 90.81 315 TYR A CA 1
ATOM 2435 C C . TYR A 1 315 ? -11.813 -12.099 -11.777 1.00 90.81 315 TYR A C 1
ATOM 2437 O O . TYR A 1 315 ? -12.784 -12.321 -11.057 1.00 90.81 315 TYR A O 1
ATOM 2445 N N . ALA A 1 316 ? -11.402 -10.858 -12.048 1.00 92.56 316 ALA A N 1
ATOM 2446 C CA . ALA A 1 316 ? -12.080 -9.663 -11.537 1.00 92.56 316 ALA A CA 1
ATOM 2447 C C . ALA A 1 316 ? -13.568 -9.621 -11.934 1.00 92.56 316 ALA A C 1
ATOM 2449 O O . ALA A 1 316 ? -14.444 -9.331 -11.118 1.00 92.56 316 ALA A O 1
ATOM 2450 N N . LEU A 1 317 ? -13.874 -9.953 -13.192 1.00 93.19 317 LEU A N 1
ATOM 2451 C CA . LEU A 1 317 ? -15.246 -9.988 -13.698 1.00 93.19 317 LEU A CA 1
ATOM 2452 C C . LEU A 1 317 ? -16.075 -11.130 -13.096 1.00 93.19 317 LEU A C 1
ATOM 2454 O O . LEU A 1 317 ? -17.282 -10.975 -12.915 1.00 93.19 317 LEU A O 1
ATOM 2458 N N . ALA A 1 318 ? -15.464 -12.274 -12.797 1.00 90.62 318 ALA A N 1
ATOM 2459 C CA . ALA A 1 318 ? -16.128 -13.354 -12.076 1.00 90.62 318 ALA A CA 1
ATOM 2460 C C . ALA A 1 318 ? -16.399 -12.957 -10.616 1.00 90.62 318 ALA A C 1
ATOM 2462 O O . ALA A 1 318 ? -17.513 -13.144 -10.134 1.00 90.62 318 ALA A O 1
ATOM 2463 N N . LEU A 1 319 ? -15.428 -12.314 -9.956 1.00 91.44 319 LEU A N 1
ATOM 2464 C CA . LEU A 1 319 ? -15.551 -11.800 -8.592 1.00 91.44 319 LEU A CA 1
ATOM 2465 C C . LEU A 1 319 ? -16.766 -10.875 -8.459 1.00 91.44 319 LEU A C 1
ATOM 2467 O O . LEU A 1 319 ? -17.639 -11.120 -7.632 1.00 91.44 319 LEU A O 1
ATOM 2471 N N . ILE A 1 320 ? -16.869 -9.851 -9.313 1.00 92.50 320 ILE A N 1
ATOM 2472 C CA . ILE A 1 320 ? -17.949 -8.862 -9.203 1.00 92.50 320 ILE A CA 1
ATOM 2473 C C . ILE A 1 320 ? -19.331 -9.461 -9.473 1.00 92.50 320 ILE A C 1
ATOM 2475 O O . ILE A 1 320 ? -20.311 -9.039 -8.869 1.00 92.50 320 ILE A O 1
ATOM 2479 N N . ARG A 1 321 ? -19.415 -10.475 -10.342 1.00 90.88 321 ARG A N 1
ATOM 2480 C CA . ARG A 1 321 ? -20.664 -11.203 -10.607 1.00 90.88 321 ARG A CA 1
ATOM 2481 C C . ARG A 1 321 ? -21.088 -12.070 -9.426 1.00 90.88 321 ARG A C 1
ATOM 2483 O O . ARG A 1 321 ? -22.282 -12.224 -9.212 1.00 90.88 321 ARG A O 1
ATOM 2490 N N . ASN A 1 322 ? -20.136 -12.607 -8.664 1.00 88.81 322 ASN A N 1
ATOM 2491 C CA . ASN A 1 322 ? -20.444 -13.360 -7.447 1.00 88.81 322 ASN A CA 1
ATOM 2492 C C . ASN A 1 322 ? -20.911 -12.435 -6.320 1.00 88.81 322 ASN A C 1
ATOM 2494 O O . ASN A 1 322 ? -21.784 -12.819 -5.549 1.00 88.81 322 ASN A O 1
ATOM 2498 N N . VAL A 1 323 ? -20.347 -11.225 -6.234 1.00 89.69 323 VAL A N 1
ATOM 2499 C CA . VAL A 1 323 ? -20.784 -10.221 -5.252 1.00 89.69 323 VAL A CA 1
ATOM 2500 C C . VAL A 1 323 ? -22.156 -9.647 -5.613 1.00 89.69 323 VAL A C 1
ATOM 2502 O O . VAL A 1 323 ? -23.001 -9.504 -4.738 1.00 89.69 323 VAL A O 1
ATOM 2505 N N . PHE A 1 324 ? -22.402 -9.350 -6.892 1.00 90.50 324 PHE A N 1
ATOM 2506 C CA . PHE A 1 324 ? -23.650 -8.740 -7.360 1.00 90.50 324 PHE A CA 1
ATOM 2507 C C . PHE A 1 324 ? -24.339 -9.599 -8.434 1.00 90.50 324 PHE A C 1
ATOM 2509 O O . PHE A 1 324 ? -24.379 -9.202 -9.605 1.00 90.50 324 PHE A O 1
ATOM 2516 N N . PRO A 1 325 ? -24.906 -10.764 -8.072 1.00 88.06 325 PRO A N 1
ATOM 2517 C CA . PRO A 1 325 ? -25.516 -11.677 -9.041 1.00 88.06 325 PRO A CA 1
ATOM 2518 C C . PRO A 1 325 ? -26.720 -11.063 -9.773 1.00 88.06 325 PRO A C 1
ATOM 2520 O O . PRO A 1 325 ? -26.946 -11.362 -10.945 1.00 88.06 325 PRO A O 1
ATOM 2523 N N . ASP A 1 326 ? -27.448 -10.157 -9.116 1.00 89.69 326 ASP A N 1
ATOM 2524 C CA . ASP A 1 326 ? -28.650 -9.518 -9.665 1.00 89.69 326 ASP A CA 1
ATOM 2525 C C . ASP A 1 326 ? -28.354 -8.220 -10.440 1.00 89.69 326 ASP A C 1
ATOM 2527 O O . ASP A 1 326 ? -29.241 -7.633 -11.069 1.00 89.69 326 ASP A O 1
ATOM 2531 N N . TRP A 1 327 ? -27.102 -7.751 -10.439 1.00 91.88 327 TRP A N 1
ATOM 2532 C CA . TRP A 1 327 ? -26.711 -6.552 -11.174 1.00 91.88 327 TRP A CA 1
ATOM 2533 C C . TRP A 1 327 ? -26.211 -6.913 -12.578 1.00 91.88 327 TRP A C 1
ATOM 2535 O O . TRP A 1 327 ? -25.025 -7.130 -12.822 1.00 91.88 327 TRP A O 1
ATOM 2545 N N . SER A 1 328 ? -27.128 -6.897 -13.547 1.00 87.44 328 SER A N 1
ATOM 2546 C CA . SER A 1 328 ? -26.845 -7.224 -14.955 1.00 87.44 328 SER A CA 1
ATOM 2547 C C . SER A 1 328 ? -25.721 -6.390 -15.598 1.00 87.44 328 SER A C 1
ATOM 2549 O O . SER A 1 328 ? -25.035 -6.878 -16.494 1.00 87.44 328 SER A O 1
ATOM 2551 N N . GLY A 1 329 ? -25.495 -5.159 -15.122 1.00 90.44 329 GLY A N 1
ATOM 2552 C CA . GLY A 1 329 ? -24.437 -4.255 -15.590 1.00 90.44 329 GLY A CA 1
ATOM 2553 C C . GLY A 1 329 ? -23.098 -4.359 -14.847 1.00 90.44 329 GLY A C 1
ATOM 2554 O O . GLY A 1 329 ? -22.165 -3.648 -15.215 1.00 90.44 329 GLY A O 1
ATOM 2555 N N . ALA A 1 330 ? -22.968 -5.223 -13.831 1.00 90.62 330 ALA A N 1
ATOM 2556 C CA . ALA A 1 330 ? -21.788 -5.273 -12.957 1.00 90.62 330 ALA A CA 1
ATOM 2557 C C . ALA A 1 330 ? -20.479 -5.482 -13.723 1.00 90.62 330 ALA A C 1
ATOM 2559 O O . ALA A 1 330 ? -19.503 -4.750 -13.558 1.00 90.62 330 ALA A O 1
ATOM 2560 N N . GLY A 1 331 ? -20.476 -6.478 -14.610 1.00 92.19 331 GLY A N 1
ATOM 2561 C CA . GLY A 1 331 ? -19.298 -6.807 -15.404 1.00 92.19 331 GLY A CA 1
ATOM 2562 C C . GLY A 1 331 ? -18.973 -5.761 -16.471 1.00 92.19 331 GLY A C 1
ATOM 2563 O O . GLY A 1 331 ? -17.806 -5.582 -16.801 1.00 92.19 331 GLY A O 1
ATOM 2564 N N . GLU A 1 332 ? -19.974 -5.072 -17.022 1.00 91.94 332 GLU A N 1
ATOM 2565 C CA . GLU A 1 332 ? -19.743 -4.011 -18.010 1.00 91.94 332 GLU A CA 1
ATOM 2566 C C . GLU A 1 332 ? -19.134 -2.778 -17.348 1.00 91.94 332 GLU A C 1
ATOM 2568 O O . GLU A 1 332 ? -18.117 -2.271 -17.821 1.00 91.94 332 GLU A O 1
ATOM 2573 N N . TRP A 1 333 ? -19.696 -2.362 -16.209 1.00 94.94 333 TRP A N 1
ATOM 2574 C CA . TRP A 1 333 ? -19.148 -1.267 -15.420 1.00 94.94 333 TRP A CA 1
ATOM 2575 C C . TRP A 1 333 ? -17.710 -1.560 -14.990 1.00 94.94 333 TRP A C 1
ATOM 2577 O O . TRP A 1 333 ? -16.826 -0.745 -15.246 1.00 94.94 333 TRP A O 1
ATOM 2587 N N . LEU A 1 334 ? -17.446 -2.745 -14.420 1.00 95.94 334 LEU A N 1
ATOM 2588 C CA . LEU A 1 334 ? -16.100 -3.090 -13.962 1.00 95.94 334 LEU A CA 1
ATOM 2589 C C . LEU A 1 334 ? -15.105 -3.159 -15.125 1.00 95.94 334 LEU A C 1
ATOM 2591 O O . LEU A 1 334 ? -13.976 -2.702 -14.989 1.00 95.94 334 LEU A O 1
ATOM 2595 N N . ARG A 1 335 ? -15.517 -3.677 -16.289 1.00 95.31 335 ARG A N 1
ATOM 2596 C CA . ARG A 1 335 ? -14.667 -3.681 -17.488 1.00 95.31 335 ARG A CA 1
ATOM 2597 C C . ARG A 1 335 ? -14.303 -2.261 -17.922 1.00 95.31 335 ARG A C 1
ATOM 2599 O O . ARG A 1 335 ? -13.144 -2.018 -18.236 1.00 95.31 335 ARG A O 1
ATOM 2606 N N . GLY A 1 336 ? -15.275 -1.348 -17.936 1.00 94.50 336 GLY A N 1
ATOM 2607 C CA . GLY A 1 336 ? -15.042 0.059 -18.260 1.00 94.50 336 GLY A CA 1
ATOM 2608 C C . GLY A 1 336 ? -14.130 0.747 -17.244 1.00 94.50 336 GLY A C 1
ATOM 2609 O O . GLY A 1 336 ? -13.219 1.466 -17.640 1.00 94.50 336 GLY A O 1
ATOM 2610 N N . ALA A 1 337 ? -14.329 0.475 -15.951 1.00 93.69 337 ALA A N 1
ATOM 2611 C CA . ALA A 1 337 ? -13.491 1.008 -14.884 1.00 93.69 337 ALA A CA 1
ATOM 2612 C C . ALA A 1 337 ? -12.044 0.508 -14.996 1.00 93.69 337 ALA A C 1
ATOM 2614 O O . ALA A 1 337 ? -11.128 1.319 -15.018 1.00 93.69 337 ALA A O 1
ATOM 2615 N N . ILE A 1 338 ? -11.837 -0.803 -15.166 1.00 94.94 338 ILE A N 1
ATOM 2616 C CA . ILE A 1 338 ? -10.505 -1.384 -15.377 1.00 94.94 338 ILE A CA 1
ATOM 2617 C C . ILE A 1 338 ? -9.826 -0.762 -16.600 1.00 94.94 338 ILE A C 1
ATOM 2619 O O . ILE A 1 338 ? -8.684 -0.336 -16.486 1.00 94.94 338 ILE A O 1
ATOM 2623 N N . ALA A 1 339 ? -10.516 -0.675 -17.742 1.00 93.38 339 ALA A N 1
ATOM 2624 C CA . ALA A 1 339 ? -9.941 -0.108 -18.962 1.00 93.38 339 ALA A CA 1
ATOM 2625 C C . ALA A 1 339 ? -9.529 1.360 -18.772 1.00 93.38 339 ALA A C 1
ATOM 2627 O O . ALA A 1 339 ? -8.401 1.725 -19.086 1.00 93.38 339 ALA A O 1
ATOM 2628 N N . LYS A 1 340 ? -10.406 2.183 -18.176 1.00 90.81 340 LYS A N 1
ATOM 2629 C CA . LYS A 1 340 ? -10.095 3.585 -17.864 1.00 90.81 340 LYS A CA 1
ATOM 2630 C C . LYS A 1 340 ? -8.875 3.686 -16.939 1.00 90.81 340 LYS A C 1
ATOM 2632 O O . LYS A 1 340 ? -7.957 4.450 -17.216 1.00 90.81 340 LYS A O 1
ATOM 2637 N N . THR A 1 341 ? -8.832 2.886 -15.874 1.00 91.00 341 THR A N 1
ATOM 2638 C CA . THR A 1 341 ? -7.715 2.870 -14.920 1.00 91.00 341 THR A CA 1
ATOM 2639 C C . THR A 1 341 ? -6.402 2.376 -15.552 1.00 91.00 341 THR A C 1
ATOM 2641 O O . THR A 1 341 ? -5.338 2.918 -15.254 1.00 91.00 341 THR A O 1
ATOM 2644 N N . GLU A 1 342 ? -6.456 1.383 -16.444 1.00 89.19 342 GLU A N 1
ATOM 2645 C CA . GLU A 1 342 ? -5.307 0.867 -17.206 1.00 89.19 342 GLU A CA 1
ATOM 2646 C C . GLU A 1 342 ? -4.729 1.902 -18.185 1.00 89.19 342 GLU A C 1
ATOM 2648 O O . GLU A 1 342 ? -3.503 1.979 -18.333 1.00 89.19 342 GLU A O 1
ATOM 2653 N N . ASP A 1 343 ? -5.600 2.685 -18.831 1.00 87.44 343 ASP A N 1
ATOM 2654 C CA . ASP A 1 343 ? -5.234 3.715 -19.808 1.00 87.44 343 ASP A CA 1
ATOM 2655 C C . ASP A 1 343 ? -4.671 4.971 -19.134 1.00 87.44 343 ASP A C 1
ATOM 2657 O O . ASP A 1 343 ? -3.650 5.512 -19.563 1.00 87.44 343 ASP A O 1
ATOM 2661 N N . GLU A 1 344 ? -5.317 5.439 -18.064 1.00 85.38 344 GLU A N 1
ATOM 2662 C CA . GLU A 1 344 ? -4.932 6.678 -17.386 1.00 85.38 344 GLU A CA 1
ATOM 2663 C C . GLU A 1 344 ? -3.719 6.486 -16.474 1.00 85.38 344 GLU A C 1
ATOM 2665 O O . GLU A 1 344 ? -2.930 7.418 -16.307 1.00 85.38 344 GLU A O 1
ATOM 2670 N N . ARG A 1 345 ? -3.556 5.290 -15.881 1.00 79.50 345 ARG A N 1
ATOM 2671 C CA . ARG A 1 345 ? -2.495 4.955 -14.905 1.00 79.50 345 ARG A CA 1
ATOM 2672 C C . ARG A 1 345 ? -2.301 6.016 -13.810 1.00 79.50 345 ARG A C 1
ATOM 2674 O O . ARG A 1 345 ? -1.205 6.171 -13.270 1.00 79.50 345 ARG A O 1
ATOM 2681 N N . GLY A 1 346 ? -3.357 6.765 -13.505 1.00 69.69 346 GLY A N 1
ATOM 2682 C CA . GLY A 1 346 ? -3.381 7.794 -12.476 1.00 69.69 346 GLY A CA 1
ATOM 2683 C C . GLY A 1 346 ? -3.858 7.242 -11.138 1.00 69.69 346 GLY A C 1
ATOM 2684 O O . GLY A 1 346 ? -4.443 6.165 -11.063 1.00 69.69 346 GLY A O 1
ATOM 2685 N N . GLU A 1 347 ? -3.664 8.019 -10.075 1.00 64.56 347 GLU A N 1
ATOM 2686 C CA . GLU A 1 347 ? -4.174 7.692 -8.734 1.00 64.56 347 GLU A CA 1
ATOM 2687 C C . GLU A 1 347 ? -5.689 7.955 -8.585 1.00 64.56 347 GLU A C 1
ATOM 2689 O O . GLU A 1 347 ? -6.234 7.888 -7.480 1.00 64.56 347 GLU A O 1
ATOM 2694 N N . GLU A 1 348 ? -6.389 8.275 -9.681 1.00 77.50 348 GLU A N 1
ATOM 2695 C CA . GLU A 1 348 ? -7.835 8.491 -9.666 1.00 77.50 348 GLU A CA 1
ATOM 2696 C C . GLU A 1 348 ? -8.549 7.189 -9.282 1.00 77.50 348 GLU A C 1
ATOM 2698 O O . GLU A 1 348 ? -8.401 6.146 -9.921 1.00 77.50 348 GLU A O 1
ATOM 2703 N N . ARG A 1 349 ? -9.337 7.260 -8.207 1.00 82.50 349 ARG A N 1
ATOM 2704 C CA . ARG A 1 349 ? -10.147 6.142 -7.726 1.00 82.50 349 ARG A CA 1
ATOM 2705 C C . ARG A 1 349 ? -11.496 6.175 -8.421 1.00 82.50 349 ARG A C 1
ATOM 2707 O O . ARG A 1 349 ? -12.293 7.085 -8.191 1.00 82.50 349 ARG A O 1
ATOM 2714 N N . LEU A 1 350 ? -11.773 5.164 -9.238 1.00 87.88 350 LEU A N 1
ATOM 2715 C CA . LEU A 1 350 ? -13.099 4.977 -9.812 1.00 87.88 350 LEU A CA 1
ATOM 2716 C C . LEU A 1 350 ? -13.959 4.237 -8.804 1.00 87.88 350 LEU A C 1
ATOM 2718 O O . LEU A 1 350 ? -13.631 3.121 -8.409 1.00 87.88 350 LEU A O 1
ATOM 2722 N N . ARG A 1 351 ? -15.062 4.858 -8.395 1.00 90.81 351 ARG A N 1
ATOM 2723 C CA . ARG A 1 351 ? -15.948 4.321 -7.367 1.00 90.81 351 ARG A CA 1
ATOM 2724 C C . ARG A 1 351 ? -17.377 4.233 -7.870 1.00 90.81 351 ARG A C 1
ATOM 2726 O O . ARG A 1 351 ? -17.880 5.150 -8.517 1.00 90.81 351 ARG A O 1
ATOM 2733 N N . LEU A 1 352 ? -18.043 3.150 -7.498 1.00 91.62 352 LEU A N 1
ATOM 2734 C CA . LEU A 1 352 ? -19.486 3.008 -7.587 1.00 91.62 352 LEU A CA 1
ATOM 2735 C C . LEU A 1 352 ? -20.016 2.498 -6.256 1.00 91.62 352 LEU A C 1
ATOM 2737 O O . LEU A 1 352 ? -19.428 1.608 -5.652 1.00 91.62 352 LEU A O 1
ATOM 2741 N N . VAL A 1 353 ? -21.141 3.050 -5.820 1.00 89.69 353 VAL A N 1
ATOM 2742 C CA . VAL A 1 353 ? -21.892 2.536 -4.678 1.00 89.69 353 VAL A CA 1
ATOM 2743 C C . VAL A 1 353 ? -23.195 1.946 -5.188 1.00 89.69 353 VAL A C 1
ATOM 2745 O O . VAL A 1 353 ? -23.899 2.573 -5.985 1.00 89.69 353 VAL A O 1
ATOM 2748 N N . ARG A 1 354 ? -23.512 0.736 -4.734 1.00 86.38 354 ARG A N 1
ATOM 2749 C CA . ARG A 1 354 ? -24.757 0.049 -5.052 1.00 86.38 354 ARG A CA 1
ATOM 2750 C C . ARG A 1 354 ? -25.174 -0.837 -3.887 1.00 86.38 354 ARG A C 1
ATOM 2752 O O . ARG A 1 354 ? -24.353 -1.579 -3.364 1.00 86.38 354 ARG A O 1
ATOM 2759 N N . ASP A 1 355 ? -26.446 -0.756 -3.501 1.00 85.44 355 ASP A N 1
ATOM 2760 C CA . ASP A 1 355 ? -27.040 -1.588 -2.445 1.00 85.44 355 ASP A CA 1
ATOM 2761 C C . ASP A 1 355 ? -26.247 -1.541 -1.118 1.00 85.44 355 ASP A C 1
ATOM 2763 O O . ASP A 1 355 ? -26.092 -2.544 -0.431 1.00 85.44 355 ASP A O 1
ATOM 2767 N N . GLY A 1 356 ? -25.704 -0.364 -0.773 1.00 85.75 356 GLY A N 1
ATOM 2768 C CA . GLY A 1 356 ? -24.887 -0.163 0.431 1.00 85.75 356 GLY A CA 1
ATOM 2769 C C . GLY A 1 356 ? -23.477 -0.762 0.358 1.00 85.75 356 GLY A C 1
ATOM 2770 O O . GLY A 1 356 ? -22.766 -0.773 1.359 1.00 85.75 356 GLY A O 1
ATOM 2771 N N . ILE A 1 357 ? -23.044 -1.242 -0.812 1.00 88.75 357 ILE A N 1
ATOM 2772 C CA . ILE A 1 357 ? -21.698 -1.764 -1.066 1.00 88.75 357 ILE A CA 1
ATOM 2773 C C . ILE A 1 357 ? -20.983 -0.832 -2.047 1.00 88.75 357 ILE A C 1
ATOM 2775 O O . ILE A 1 357 ? -21.503 -0.487 -3.109 1.00 88.75 357 ILE A O 1
ATOM 2779 N N . ALA A 1 358 ? -19.766 -0.426 -1.706 1.00 89.75 358 ALA A N 1
ATOM 2780 C CA . ALA A 1 358 ? -18.873 0.289 -2.597 1.00 89.75 358 ALA A CA 1
ATOM 2781 C C . ALA A 1 358 ? -17.953 -0.680 -3.341 1.00 89.75 358 ALA A C 1
ATOM 2783 O O . ALA A 1 358 ? -17.405 -1.621 -2.762 1.00 89.75 358 ALA A O 1
ATOM 2784 N N . VAL A 1 359 ? -17.745 -0.391 -4.620 1.00 93.38 359 VAL A N 1
ATOM 2785 C CA . VAL A 1 359 ? -16.755 -1.028 -5.480 1.00 93.38 359 VAL A CA 1
ATOM 2786 C C . VAL A 1 359 ? -15.802 0.051 -5.958 1.00 93.38 359 VAL A C 1
ATOM 2788 O O . VAL A 1 359 ? -16.232 1.057 -6.527 1.00 93.38 359 VAL A O 1
ATOM 2791 N N . GLU A 1 360 ? -14.513 -0.160 -5.735 1.00 93.88 360 GLU A N 1
ATOM 2792 C CA . GLU A 1 360 ? -13.457 0.770 -6.114 1.00 93.88 360 GLU A CA 1
ATOM 2793 C C . GLU A 1 360 ? -12.442 0.099 -7.022 1.00 93.88 360 GLU A C 1
ATOM 2795 O O . GLU A 1 360 ? -12.054 -1.041 -6.782 1.00 93.88 360 GLU A O 1
ATOM 2800 N N . VAL A 1 361 ? -11.988 0.833 -8.034 1.00 94.75 361 VAL A N 1
ATOM 2801 C CA . VAL A 1 361 ? -10.881 0.455 -8.910 1.00 94.75 361 VAL A CA 1
ATOM 2802 C C . VAL A 1 361 ? -9.826 1.550 -8.834 1.00 94.75 361 VAL A C 1
ATOM 2804 O O . VAL A 1 361 ? -10.132 2.731 -9.004 1.00 94.75 361 VAL A O 1
ATOM 2807 N N . ILE A 1 362 ? -8.590 1.159 -8.544 1.00 92.31 362 ILE A N 1
ATOM 2808 C CA . ILE A 1 362 ? -7.454 2.066 -8.392 1.00 92.31 362 ILE A CA 1
ATOM 2809 C C . ILE A 1 362 ? -6.223 1.481 -9.078 1.00 92.31 362 ILE A C 1
ATOM 2811 O O . ILE A 1 362 ? -5.981 0.275 -9.012 1.00 92.31 362 ILE A O 1
ATOM 2815 N N . TYR A 1 363 ? -5.424 2.340 -9.705 1.00 88.81 363 TYR A N 1
ATOM 2816 C CA . TYR A 1 363 ? -4.067 1.996 -10.103 1.00 88.81 363 TYR A CA 1
ATOM 2817 C C . TYR A 1 363 ? -3.090 2.432 -9.011 1.00 88.81 363 TYR A C 1
ATOM 2819 O O . TYR A 1 363 ? -3.046 3.604 -8.639 1.00 88.81 363 TYR A O 1
ATOM 2827 N N . TYR A 1 364 ? -2.306 1.497 -8.482 1.00 83.19 364 TYR A N 1
ATOM 2828 C CA . TYR A 1 364 ? -1.305 1.794 -7.461 1.00 83.19 364 TYR A CA 1
ATOM 2829 C C . TYR A 1 364 ? -0.114 0.842 -7.571 1.00 83.19 364 TYR A C 1
ATOM 2831 O O . TYR A 1 364 ? -0.293 -0.372 -7.626 1.00 83.19 364 TYR A O 1
ATOM 2839 N N . LEU A 1 365 ? 1.107 1.391 -7.590 1.00 82.12 365 LEU A N 1
ATOM 2840 C CA . LEU A 1 365 ? 2.365 0.630 -7.678 1.00 82.12 365 LEU A CA 1
ATOM 2841 C C . LEU A 1 365 ? 2.351 -0.448 -8.777 1.00 82.12 365 LEU A C 1
ATOM 2843 O O . LEU A 1 365 ? 2.630 -1.610 -8.501 1.00 82.12 365 LEU A O 1
ATOM 2847 N N . GLU A 1 366 ? 1.980 -0.084 -10.007 1.00 85.44 366 GLU A N 1
ATOM 2848 C CA . GLU A 1 366 ? 1.876 -1.017 -11.149 1.00 85.44 366 GLU A CA 1
ATOM 2849 C C . GLU A 1 366 ? 0.828 -2.130 -10.990 1.00 85.44 366 GLU A C 1
ATOM 2851 O O . GLU A 1 366 ? 0.823 -3.095 -11.753 1.00 85.44 366 GLU A O 1
ATOM 2856 N N . ASN A 1 367 ? -0.089 -2.002 -10.032 1.00 87.94 367 ASN A N 1
ATOM 2857 C CA . ASN A 1 367 ? -1.191 -2.932 -9.837 1.00 87.94 367 ASN A CA 1
ATOM 2858 C C . ASN A 1 367 ? -2.530 -2.255 -10.117 1.00 87.94 367 ASN A C 1
ATOM 2860 O O . ASN A 1 367 ? -2.736 -1.091 -9.773 1.00 87.94 367 ASN A O 1
ATOM 2864 N N . ILE A 1 368 ? -3.463 -3.025 -10.670 1.00 93.56 368 ILE A N 1
ATOM 2865 C CA . ILE A 1 368 ? -4.889 -2.731 -10.545 1.00 93.56 368 ILE A CA 1
ATOM 2866 C C . ILE A 1 368 ? -5.347 -3.318 -9.223 1.00 93.56 368 ILE A C 1
ATOM 2868 O O . ILE A 1 368 ? -5.241 -4.525 -9.015 1.00 93.56 368 ILE A O 1
ATOM 2872 N N . GLY A 1 369 ? -5.836 -2.461 -8.335 1.00 93.62 369 GLY A N 1
ATOM 2873 C CA . GLY A 1 369 ? -6.529 -2.837 -7.113 1.00 93.62 369 GLY A CA 1
ATOM 2874 C C . GLY A 1 369 ? -8.033 -2.675 -7.294 1.00 93.62 369 GLY A C 1
ATOM 2875 O O . GLY A 1 369 ? -8.499 -1.633 -7.747 1.00 93.62 369 GLY A O 1
ATOM 2876 N N . ILE A 1 370 ? -8.787 -3.702 -6.923 1.00 95.75 370 ILE A N 1
ATOM 2877 C CA . ILE A 1 370 ? -10.245 -3.717 -6.901 1.00 95.75 370 ILE A CA 1
ATOM 2878 C C . ILE A 1 370 ? -10.676 -3.996 -5.468 1.00 95.75 370 ILE A C 1
ATOM 2880 O O . ILE A 1 370 ? -10.385 -5.064 -4.935 1.00 95.75 370 ILE A O 1
ATOM 2884 N N . SER A 1 371 ? -11.366 -3.047 -4.846 1.00 94.19 371 SER A N 1
ATOM 2885 C CA . SER A 1 371 ? -11.857 -3.180 -3.473 1.00 94.19 371 SER A CA 1
ATOM 2886 C C . SER A 1 371 ? -13.377 -3.233 -3.454 1.00 94.19 371 SER A C 1
ATOM 2888 O O . SER A 1 371 ? -14.033 -2.458 -4.142 1.00 94.19 371 SER A O 1
ATOM 2890 N N . ILE A 1 372 ? -13.933 -4.136 -2.651 1.00 93.81 372 ILE A N 1
ATOM 2891 C CA . ILE A 1 372 ? -15.367 -4.268 -2.393 1.00 93.81 372 ILE A CA 1
ATOM 2892 C C . ILE A 1 372 ? -15.560 -4.209 -0.882 1.00 93.81 372 ILE A C 1
ATOM 2894 O O . ILE A 1 372 ? -15.032 -5.053 -0.153 1.00 93.81 372 ILE A O 1
ATOM 2898 N N . LEU A 1 373 ? -16.288 -3.206 -0.404 1.00 91.69 373 LEU A N 1
ATOM 2899 C CA . LEU A 1 373 ? -16.556 -3.010 1.020 1.00 91.69 373 LEU A CA 1
ATOM 2900 C C . LEU A 1 373 ? -17.882 -2.273 1.251 1.00 91.69 373 LEU A C 1
ATOM 2902 O O . LEU A 1 373 ? -18.351 -1.586 0.348 1.00 91.69 373 LEU A O 1
ATOM 2906 N N . PRO A 1 374 ? -18.485 -2.378 2.445 1.00 87.44 374 PRO A N 1
ATOM 2907 C CA . PRO A 1 374 ? -19.670 -1.606 2.797 1.00 87.44 374 PRO A CA 1
ATOM 2908 C C . PRO A 1 374 ? -19.451 -0.096 2.649 1.00 87.44 374 PRO A C 1
ATOM 2910 O O . PRO A 1 374 ? -18.388 0.426 2.990 1.00 87.44 374 PRO A O 1
ATOM 2913 N N . GLU A 1 375 ? -20.477 0.614 2.186 1.00 83.94 375 GLU A N 1
ATOM 2914 C CA . GLU A 1 375 ? -20.469 2.068 1.991 1.00 83.94 375 GLU A CA 1
ATOM 2915 C C . GLU A 1 375 ? -20.178 2.834 3.289 1.00 83.94 375 GLU A C 1
ATOM 2917 O O . GLU A 1 375 ? -19.466 3.838 3.272 1.00 83.94 375 GLU A O 1
ATOM 2922 N N . GLU A 1 376 ? -20.679 2.334 4.419 1.00 74.38 376 GLU A N 1
ATOM 2923 C CA . GLU A 1 376 ? -20.538 2.961 5.738 1.00 74.38 376 GLU A CA 1
ATOM 2924 C C . GLU A 1 376 ? -19.078 3.105 6.187 1.00 74.38 376 GLU A C 1
ATOM 2926 O O . GLU A 1 376 ? -18.775 3.920 7.048 1.00 74.38 376 GLU A O 1
ATOM 2931 N N . ARG A 1 377 ? -18.143 2.362 5.582 1.00 61.38 377 ARG A N 1
ATOM 2932 C CA . ARG A 1 377 ? -16.710 2.455 5.900 1.00 61.38 377 ARG A CA 1
ATOM 2933 C C . ARG A 1 377 ? -15.994 3.645 5.259 1.00 61.38 377 ARG A C 1
ATOM 2935 O O . ARG A 1 377 ? -14.790 3.793 5.452 1.00 61.38 377 ARG A O 1
ATOM 2942 N N . TYR A 1 378 ? -16.706 4.476 4.502 1.00 50.34 378 TYR A N 1
ATOM 2943 C CA . TYR A 1 378 ? -16.153 5.681 3.881 1.00 50.34 378 TYR A CA 1
ATOM 2944 C C . TYR A 1 378 ? -16.512 6.983 4.600 1.00 50.34 378 TYR A C 1
ATOM 2946 O O . TYR A 1 378 ? -16.063 8.036 4.142 1.00 50.34 378 TYR A O 1
ATOM 2954 N N . PHE A 1 379 ? -17.323 6.926 5.660 1.00 38.00 379 PHE A N 1
ATOM 2955 C CA . PHE A 1 379 ? -17.856 8.099 6.352 1.00 38.00 379 PHE A CA 1
ATOM 2956 C C . PHE A 1 379 ? -17.352 8.219 7.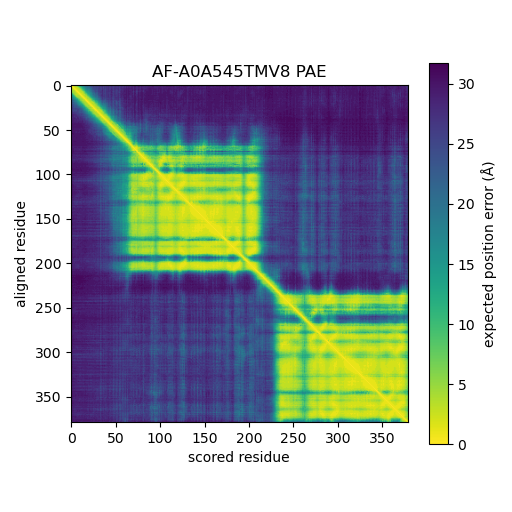787 1.00 38.00 379 PHE A C 1
ATOM 2958 O O . PHE A 1 379 ? -17.263 7.179 8.478 1.00 38.00 379 PHE A O 1
#

Radius of gyration: 29.07 Å; Cα contacts (8 Å, |Δi|>4): 530; chains: 1; bounding box: 81×86×88 Å

Mean predicted aligned error: 19.91 Å

Secondary structure (DSSP, 8-state):
-----------------------------------------S--TTSTTSTTSSSTTS-TT--S------HHHH-TTHHHH--EEETT--GGGGGTS--EEEEE-SSTTEEEEEES-TTS--EEEEEE---SHHHHHHHHHHHHHHHHHH-TT-TTHHHHHHHHHHHHHH-TT--EEEEEETTEEEEEEEPTT--STTPPEEEEEEE----TT------------------PPP----S--HHHHHHTTTTS--EEEEE----SS-TT--EEEEE-TTSSEEEEEEEETTEEEEEEEEEE--GGGHHHHHHHHHHHHHHHHHH-TT-TTHHHHHHHHHHHHHHH-SS--EEEEETTEEEEEEEETTEEEEEEEEGGGG-

Solvent-accessible surface area (backbone atoms only — not comparable to full-atom values): 23072 Å² total; per-residue (Å²): 138,85,89,81,83,88,83,87,83,87,85,89,84,86,89,81,88,88,89,87,86,82,87,82,85,86,89,82,90,78,90,81,87,80,85,85,82,79,89,80,77,97,81,75,94,79,65,77,77,68,72,63,69,76,67,74,80,75,67,90,79,60,91,66,76,75,64,87,40,31,42,72,64,63,32,91,65,34,64,82,44,33,68,44,78,42,80,69,65,12,79,72,23,84,81,72,91,46,65,7,33,23,27,40,34,74,48,80,74,26,37,38,25,33,25,48,53,62,78,47,34,54,28,41,36,41,37,32,51,78,61,59,72,76,56,36,51,50,55,37,52,47,52,13,50,51,38,32,46,70,40,68,87,44,88,56,37,31,62,48,47,34,48,52,53,51,49,36,72,74,33,80,87,53,66,73,46,76,49,78,56,99,62,26,41,33,40,40,28,56,58,87,88,61,96,50,98,74,53,32,40,34,38,38,41,34,57,51,82,73,75,89,81,73,86,86,74,87,86,80,92,77,94,87,77,90,84,80,84,75,76,71,80,73,77,59,63,64,85,38,27,49,66,55,49,43,64,62,50,65,75,49,53,71,48,73,49,85,45,91,61,82,63,99,73,57,87,89,55,48,38,43,38,27,36,26,82,81,72,53,35,41,40,36,38,32,36,52,66,76,41,24,36,33,41,37,40,36,34,57,71,46,81,96,44,52,88,51,45,64,56,53,52,50,50,54,41,34,45,47,39,47,75,36,71,86,44,88,58,44,50,58,53,50,52,51,50,52,51,51,36,67,73,65,65,41,81,64,70,48,73,50,76,55,97,64,32,27,40,37,39,33,32,55,94,64,20,47,38,37,40,38,34,35,45,73,80,80,112